Protein 6RK6 (pdb70)

Radius of gyration: 28.33 Å; Cα contacts (8 Å, |Δi|>4): 896; chains: 3; bounding box: 71×88×47 Å

CATH classification: 3.30.420.10

Secondary structure (DSSP, 8-state):
---EEEEEEEES-S-TTT--EEEEEEEEE-TT--EEEEEEEEE----HHHHHT--HHHHHHHHHTTHHHHHHH----HHHHHHHHHHHHHHH--TT---EEES-HHHHHHHHHHH-HHHHHHS-S-EEEHHHHHHHHHHH-HHHHTT--PPP--SHHHHHHHHHHHHHHHHHHHB--/---EEEEEEEES-S-TTT--EEEEEEEEE-TT--EEEEEEEEE----HHHHHT--HHHHHHHHHTTHHHHHHH----HHHHHHHHHHHHHHH--TT---EEES-HHHHHHHHHHH-HHHHHHS-S-EEEHHHHHHHHHHH-HHHHTT--PPP--SHHHHHHHHHHHHHHHHHHH---/---EEEEEEEES-S-TTT--EEEEEEEEE-TT--EEEEEEEEE----HHHHHT--HHHHHHHHHTTHHHHHHH----HHHHHHHHHHHHHHH--TT---EEES-HHHHHHHHHHH-HHHHHHS-S-EEEHHHHHHHHHHH-HHHHTT--PPP--SHHHHHHHHHHHHHHHHHHHB---

Structure (mmCIF, N/CA/C/O backbone):
data_6RK6
#
_entry.id   6RK6
#
_cell.length_a   108.322
_cell.length_b   108.322
_cell.length_c   101.334
_cell.angle_alpha   90.00
_cell.angle_beta   90.00
_cell.angle_gamma   120.00
#
_symmetry.space_group_name_H-M   'P 31 2 1'
#
loop_
_entity.id
_entity.type
_entity.pdbx_description
1 polymer Oligoribonuclease
2 non-polymer 'MANGANESE (II) ION'
#
loop_
_atom_site.group_PDB
_atom_site.id
_atom_site.type_symbol
_atom_site.label_atom_id
_atom_site.label_alt_id
_atom_site.label_comp_id
_atom_site.label_asym_id
_atom_site.label_entity_id
_atom_site.label_seq_id
_atom_site.pdbx_PDB_ins_code
_atom_site.Cartn_x
_atom_site.Cartn_y
_atom_site.Cartn_z
_atom_site.occupancy
_atom_site.B_iso_or_equiv
_atom_site.auth_seq_id
_atom_site.auth_comp_id
_atom_site.auth_asym_id
_atom_site.auth_atom_id
_atom_site.pdbx_PDB_model_num
ATOM 1 N N . PRO A 1 5 ? -70.944 12.932 -5.455 1.00 106.04 5 PRO A N 1
ATOM 2 C CA . PRO A 1 5 ? -72.011 13.880 -5.794 1.00 106.03 5 PRO A CA 1
ATOM 3 C C . PRO A 1 5 ? -72.114 15.034 -4.786 1.00 102.78 5 PRO A C 1
ATOM 4 O O . PRO A 1 5 ? -71.456 16.077 -4.951 1.00 100.49 5 PRO A O 1
ATOM 8 N N . ASN A 1 6 ? -72.944 15.042 -3.755 1.00 100.78 6 ASN A N 1
ATOM 9 C CA . ASN A 1 6 ? -72.665 16.064 -2.733 1.00 100.26 6 ASN A CA 1
ATOM 10 C C . ASN A 1 6 ? -72.711 15.387 -1.383 1.00 102.66 6 ASN A C 1
ATOM 11 O O . ASN A 1 6 ? -73.653 15.488 -0.590 1.00 104.53 6 ASN A O 1
ATOM 16 N N . VAL A 1 7 ? -71.642 14.656 -1.168 1.00 85.24 7 VAL A N 1
ATOM 17 C CA . VAL A 1 7 ? -71.217 14.040 0.079 1.00 87.60 7 VAL A CA 1
ATOM 18 C C . VAL A 1 7 ? -70.466 15.054 0.934 1.00 89.24 7 VAL A C 1
ATOM 19 O O . VAL A 1 7 ? -70.054 16.114 0.457 1.00 90.06 7 VAL A O 1
ATOM 23 N N . LEU A 1 8 ? -70.283 14.723 2.213 1.00 79.01 8 LEU A N 1
ATOM 24 C CA . LEU A 1 8 ? -69.591 15.566 3.179 1.00 76.90 8 LEU A CA 1
ATOM 25 C C . LEU A 1 8 ? -68.480 14.763 3.837 1.00 77.05 8 LEU A C 1
ATOM 26 O O . LEU A 1 8 ? -68.674 13.591 4.175 1.00 78.27 8 LEU A O 1
ATOM 31 N N . VAL A 1 9 ? -67.320 15.391 4.021 1.00 74.16 9 VAL A N 1
ATOM 32 C CA . VAL A 1 9 ? -66.206 14.777 4.735 1.00 74.05 9 VAL A CA 1
ATOM 33 C C . VAL A 1 9 ? -66.125 15.401 6.122 1.00 72.76 9 VAL A C 1
ATOM 34 O O . VAL A 1 9 ? -66.338 16.610 6.290 1.00 69.71 9 VAL A O 1
ATOM 38 N N . TRP A 1 10 ? -65.874 14.565 7.123 1.00 72.73 10 TRP A N 1
ATOM 39 C CA . TRP A 1 10 ? -65.744 14.986 8.508 1.00 70.22 10 TRP A CA 1
ATOM 40 C C . TRP A 1 10 ? -64.361 14.586 8.991 1.00 70.24 10 TRP A C 1
ATOM 41 O O . TRP A 1 10 ? -63.907 13.470 8.726 1.00 72.32 10 TRP A O 1
ATOM 52 N N . MET A 1 11 ? -63.687 15.492 9.693 1.00 66.75 11 MET A N 1
ATOM 53 C CA . MET A 1 11 ? -62.323 15.234 10.120 1.00 66.88 11 MET A CA 1
ATOM 54 C C . MET A 1 11 ? -62.137 15.642 11.571 1.00 63.06 11 MET A C 1
ATOM 55 O O . MET A 1 11 ? -62.779 16.574 12.064 1.00 59.14 11 MET A O 1
ATOM 60 N N . ASP A 1 12 ? -61.250 14.918 12.249 1.00 74.40 12 ASP A N 1
ATOM 61 C CA . ASP A 1 12 ? -60.833 15.226 13.611 1.00 71.88 12 ASP A CA 1
ATOM 62 C C . ASP A 1 12 ? -59.319 15.347 13.621 1.00 72.98 12 ASP A C 1
ATOM 63 O O . ASP A 1 12 ? -58.619 14.419 13.206 1.00 74.62 12 ASP A O 1
ATOM 68 N N . LEU A 1 13 ? -58.817 16.483 14.091 1.00 69.08 13 LEU A N 1
ATOM 69 C CA . LEU A 1 13 ? -57.389 16.765 14.108 1.00 71.45 13 LEU A CA 1
ATOM 70 C C . LEU A 1 13 ? -56.937 17.084 15.523 1.00 69.97 13 LEU A C 1
ATOM 71 O O . LEU A 1 13 ? -57.590 17.857 16.232 1.00 68.31 13 LEU A O 1
ATOM 76 N N . GLU A 1 14 ? -55.822 16.485 15.924 1.00 74.31 14 GLU A N 1
ATOM 77 C CA . GLU A 1 14 ? -55.142 16.819 17.164 1.00 74.69 14 GLU A CA 1
ATOM 78 C C . GLU A 1 14 ? -53.788 17.425 16.827 1.00 77.00 14 GLU A C 1
ATOM 79 O O . GLU A 1 14 ? -53.086 16.937 15.936 1.00 78.10 14 GLU A O 1
ATOM 85 N N . MET A 1 15 ? -53.431 18.499 17.521 1.00 77.72 15 MET A N 1
ATOM 86 C CA . MET A 1 15 ? -52.205 19.217 17.224 1.00 77.60 15 MET A CA 1
ATOM 87 C C . MET A 1 15 ? -51.414 19.447 18.503 1.00 79.05 15 MET A C 1
ATOM 88 O O . MET A 1 15 ? -51.939 19.349 19.614 1.00 76.29 15 MET A O 1
ATOM 93 N N . THR A 1 16 ? -50.129 19.761 18.327 1.00 78.61 16 THR A N 1
ATOM 94 C CA . THR A 1 16 ? -49.269 20.086 19.458 1.00 79.25 16 THR A CA 1
ATOM 95 C C . THR A 1 16 ? -49.600 21.440 20.076 1.00 78.30 16 THR A C 1
ATOM 96 O O . THR A 1 16 ? -49.069 21.757 21.145 1.00 79.36 16 THR A O 1
ATOM 100 N N . GLY A 1 17 ? -50.469 22.231 19.445 1.00 81.88 17 GLY A N 1
ATOM 101 C CA . GLY A 1 17 ? -50.840 23.544 19.944 1.00 77.68 17 GLY A CA 1
ATOM 102 C C . GLY A 1 17 ? -51.809 24.269 19.025 1.00 75.08 17 GLY A C 1
ATOM 103 O O . GLY A 1 17 ? -52.573 23.625 18.300 1.00 74.44 17 GLY A O 1
ATOM 104 N N . LEU A 1 18 ? -51.793 25.603 19.035 1.00 81.85 18 LEU A N 1
ATOM 105 C CA . LEU A 1 18 ? -52.709 26.396 18.221 1.00 78.11 18 LEU A CA 1
ATOM 106 C C . LEU A 1 18 ? -52.029 27.193 17.121 1.00 78.78 18 LEU A C 1
ATOM 107 O O . LEU A 1 18 ? -52.668 27.489 16.110 1.00 78.85 18 LEU A O 1
ATOM 112 N N . ASP A 1 19 ? -50.765 27.559 17.301 1.00 80.13 19 ASP A N 1
ATOM 113 C CA . ASP A 1 19 ? -50.038 28.370 16.337 1.00 79.85 19 ASP A CA 1
ATOM 114 C C . ASP A 1 19 ? -49.488 27.485 15.225 1.00 82.41 19 ASP A C 1
ATOM 115 O O . ASP A 1 19 ? -48.577 26.682 15.464 1.00 91.24 19 ASP A O 1
ATOM 120 N N . PRO A 1 20 ? -50.006 27.603 13.998 1.00 82.41 20 PRO A N 1
ATOM 121 C CA . PRO A 1 20 ? -49.525 26.729 12.915 1.00 83.06 20 PRO A CA 1
ATOM 122 C C . PRO A 1 20 ? -48.093 27.008 12.491 1.00 86.04 20 PRO A C 1
ATOM 123 O O . PRO A 1 20 ? -47.470 26.137 11.871 1.00 90.39 20 PRO A O 1
ATOM 127 N N . GLU A 1 21 ? -47.551 28.188 12.796 1.00 87.65 21 GLU A N 1
ATOM 128 C CA . GLU A 1 21 ? -46.163 28.475 12.454 1.00 89.55 21 GLU A CA 1
ATOM 129 C C . GLU A 1 21 ? -45.185 27.750 13.366 1.00 93.60 21 GLU A C 1
ATOM 130 O O . GLU A 1 21 ? -44.020 27.572 12.993 1.00 96.71 21 GLU A O 1
ATOM 136 N N . LYS A 1 22 ? -45.636 27.325 14.546 1.00 83.90 22 LYS A N 1
ATOM 137 C CA . LYS A 1 22 ? -44.813 26.584 15.491 1.00 85.37 22 LYS A CA 1
ATOM 138 C C . LYS A 1 22 ? -45.278 25.151 15.711 1.00 87.95 22 LYS A C 1
ATOM 139 O O . LYS A 1 22 ? -44.438 24.262 15.866 1.00 90.55 22 LYS A O 1
ATOM 145 N N . ASP A 1 23 ? -46.586 24.902 15.693 1.00 81.90 23 ASP A N 1
ATOM 146 C CA . ASP A 1 23 ? -47.157 23.609 16.040 1.00 82.85 23 ASP A CA 1
ATOM 147 C C . ASP A 1 23 ? -47.480 22.786 14.795 1.00 82.34 23 ASP A C 1
ATOM 148 O O . ASP A 1 23 ? -47.461 23.276 13.662 1.00 78.56 23 ASP A O 1
ATOM 153 N N . ARG A 1 24 ? -47.786 21.509 15.028 1.00 83.11 24 ARG A N 1
ATOM 154 C CA . ARG A 1 24 ? -47.981 20.542 13.957 1.00 81.67 24 ARG A CA 1
ATOM 155 C C . ARG A 1 24 ? -49.118 19.590 14.303 1.00 81.21 24 ARG A C 1
ATOM 156 O O . ARG A 1 24 ? -49.617 19.559 15.430 1.00 83.09 24 ARG A O 1
ATOM 164 N N . ILE A 1 25 ? -49.510 18.792 13.304 1.00 80.37 25 ILE A N 1
ATOM 165 C CA . ILE A 1 25 ? -50.567 17.792 13.418 1.00 79.65 25 ILE A CA 1
ATOM 166 C C . ILE A 1 25 ? -49.952 16.486 13.898 1.00 81.80 25 ILE A C 1
ATOM 167 O O . ILE A 1 25 ? -48.855 16.108 13.463 1.00 82.66 25 ILE A O 1
ATOM 172 N N . ILE A 1 26 ? -50.657 15.775 14.781 1.00 74.77 26 ILE A N 1
ATOM 173 C CA . ILE A 1 26 ? -50.120 14.530 15.324 1.00 76.31 26 ILE A CA 1
ATOM 174 C C . ILE A 1 26 ? -51.136 13.398 15.195 1.00 75.06 26 ILE A C 1
ATOM 175 O O . ILE A 1 26 ? -50.789 12.218 15.323 1.00 75.35 26 ILE A O 1
ATOM 180 N N . GLU A 1 27 ? -52.393 13.742 14.934 1.00 78.55 27 GLU A N 1
ATOM 181 C CA . GLU A 1 27 ? -53.423 12.732 14.728 1.00 75.13 27 GLU A CA 1
ATOM 182 C C . GLU A 1 27 ? -54.520 13.303 13.840 1.00 72.30 27 GLU A C 1
ATOM 183 O O . GLU A 1 27 ? -54.906 14.464 13.992 1.00 71.86 27 GLU A O 1
ATOM 189 N N . MET A 1 28 ? -55.012 12.479 12.914 1.00 76.38 28 MET A N 1
ATOM 190 C CA . MET A 1 28 ? -56.092 12.860 12.016 1.00 74.46 28 MET A CA 1
ATOM 191 C C . MET A 1 28 ? -56.947 11.633 11.741 1.00 73.53 28 MET A C 1
ATOM 192 O O . MET A 1 28 ? -56.470 10.498 11.818 1.00 74.00 28 MET A O 1
ATOM 197 N N . ALA A 1 29 ? -58.219 11.876 11.430 1.00 73.24 29 ALA A N 1
ATOM 198 C CA . ALA A 1 29 ? -59.169 10.822 11.099 1.00 72.84 29 ALA A CA 1
ATOM 199 C C . ALA A 1 29 ? -60.263 11.424 10.229 1.00 71.07 29 ALA A C 1
ATOM 200 O O . ALA A 1 29 ? -60.544 12.621 10.313 1.00 69.56 29 ALA A O 1
ATOM 202 N N . THR A 1 30 ? -60.875 10.586 9.391 1.00 73.63 30 THR A N 1
ATOM 203 C CA . THR A 1 30 ? -61.855 11.048 8.416 1.00 72.09 30 THR A CA 1
ATOM 204 C C . THR A 1 30 ? -63.066 10.124 8.397 1.00 72.95 30 THR A C 1
ATOM 205 O O . THR A 1 30 ? -62.926 8.903 8.501 1.00 73.87 30 THR A O 1
ATOM 209 N N . ILE A 1 31 ? -64.253 10.716 8.270 1.00 70.63 31 ILE A N 1
ATOM 210 C CA . ILE A 1 31 ? -65.497 9.981 8.054 1.00 71.32 31 ILE A CA 1
ATOM 211 C C . ILE A 1 31 ? -66.297 10.723 6.992 1.00 71.31 31 ILE A C 1
ATOM 212 O O . ILE A 1 31 ? -66.372 11.956 7.008 1.00 71.45 31 ILE A O 1
ATOM 217 N N . ILE A 1 32 ? -66.892 9.977 6.065 1.00 78.71 32 ILE A N 1
ATOM 218 C CA . ILE A 1 32 ? -67.637 10.555 4.952 1.00 77.07 32 ILE A CA 1
ATOM 219 C C . ILE A 1 32 ? -69.091 10.116 5.060 1.00 79.02 32 ILE A C 1
ATOM 220 O O . ILE A 1 32 ? -69.384 8.914 5.062 1.00 79.95 32 ILE A O 1
ATOM 225 N N . THR A 1 33 ? -69.994 11.088 5.154 1.00 78.84 33 THR A N 1
ATOM 226 C CA . THR A 1 33 ? -71.433 10.869 5.115 1.00 79.90 33 THR A CA 1
ATOM 227 C C . THR A 1 33 ? -72.004 11.529 3.864 1.00 82.82 33 THR A C 1
ATOM 228 O O . THR A 1 33 ? -71.288 12.173 3.092 1.00 83.45 33 THR A O 1
ATOM 232 N N . ASP A 1 34 ? -73.309 11.374 3.665 1.00 85.14 34 ASP A N 1
ATOM 233 C CA . ASP A 1 34 ? -73.980 12.021 2.551 1.00 88.58 34 ASP A CA 1
ATOM 234 C C . ASP A 1 34 ? -74.730 13.257 3.049 1.00 88.52 34 ASP A C 1
ATOM 235 O O . ASP A 1 34 ? -74.513 13.736 4.166 1.00 85.57 34 ASP A O 1
ATOM 240 N N . GLY A 1 35 ? -75.634 13.776 2.215 1.00 90.65 35 GLY A N 1
ATOM 241 C CA . GLY A 1 35 ? -76.344 14.994 2.567 1.00 88.04 35 GLY A CA 1
ATOM 242 C C . GLY A 1 35 ? -77.242 14.850 3.780 1.00 86.82 35 GLY A C 1
ATOM 243 O O . GLY A 1 35 ? -77.476 15.822 4.502 1.00 82.85 35 GLY A O 1
ATOM 244 N N . ASP A 1 36 ? -77.758 13.646 4.025 1.00 87.92 36 ASP A N 1
ATOM 245 C CA . ASP A 1 36 ? -78.668 13.414 5.139 1.00 86.74 36 ASP A CA 1
ATOM 246 C C . ASP A 1 36 ? -78.007 12.652 6.282 1.00 84.27 36 ASP A C 1
ATOM 247 O O . ASP A 1 36 ? -78.702 12.021 7.087 1.00 88.16 36 ASP A O 1
ATOM 252 N N . LEU A 1 37 ? -76.676 12.688 6.352 1.00 87.24 37 LEU A N 1
ATOM 253 C CA . LEU A 1 37 ? -75.868 12.302 7.506 1.00 87.43 37 LEU A CA 1
ATOM 254 C C . LEU A 1 37 ? -75.773 10.797 7.734 1.00 90.76 37 LEU A C 1
ATOM 255 O O . LEU A 1 37 ? -75.255 10.378 8.777 1.00 89.37 37 LEU A O 1
ATOM 260 N N . ARG A 1 38 ? -76.247 9.967 6.804 1.00 91.86 38 ARG A N 1
ATOM 261 C CA . ARG A 1 38 ? -75.962 8.537 6.871 1.00 93.63 38 ARG A CA 1
ATOM 262 C C . ARG A 1 38 ? -74.540 8.302 6.371 1.00 90.50 38 ARG A C 1
ATOM 263 O O . ARG A 1 38 ? -74.166 8.765 5.289 1.00 89.01 38 ARG A O 1
ATOM 271 N N . THR A 1 39 ? -73.737 7.613 7.179 1.00 89.61 39 THR A N 1
ATOM 272 C CA . THR A 1 39 ? -72.306 7.522 6.920 1.00 85.61 39 THR A CA 1
ATOM 273 C C . THR A 1 39 ? -72.037 6.598 5.739 1.00 88.04 39 THR A C 1
ATOM 274 O O . THR A 1 39 ? -72.555 5.478 5.682 1.00 92.94 39 THR A O 1
ATOM 278 N N . ILE A 1 40 ? -71.232 7.079 4.791 1.00 82.55 40 ILE A N 1
ATOM 279 C CA . ILE A 1 40 ? -70.875 6.273 3.629 1.00 83.47 40 ILE A CA 1
ATOM 280 C C . ILE A 1 40 ? -69.718 5.337 3.955 1.00 83.63 40 ILE A C 1
ATOM 281 O O . ILE A 1 40 ? -69.760 4.146 3.628 1.00 86.25 40 ILE A O 1
ATOM 286 N N . ALA A 1 41 ? -68.672 5.853 4.598 1.00 82.26 41 ALA A N 1
ATOM 287 C CA . ALA A 1 41 ? -67.524 5.036 4.965 1.00 84.08 41 ALA A CA 1
ATOM 288 C C . ALA A 1 41 ? -66.719 5.756 6.034 1.00 80.96 41 ALA A C 1
ATOM 289 O O . ALA A 1 41 ? -66.735 6.986 6.120 1.00 78.91 41 ALA A O 1
ATOM 291 N N . GLU A 1 42 ? -66.016 4.971 6.845 1.00 81.31 42 GLU A N 1
ATOM 292 C CA . GLU A 1 42 ? -65.115 5.488 7.864 1.00 79.49 42 GLU A CA 1
ATOM 293 C C . GLU A 1 42 ? -63.678 5.377 7.370 1.00 79.65 42 GLU A C 1
ATOM 294 O O . GLU A 1 42 ? -63.292 4.365 6.777 1.00 79.62 42 GLU A O 1
ATOM 300 N N . GLY A 1 43 ? -62.889 6.420 7.617 1.00 71.94 43 GLY A N 1
ATOM 301 C CA . GLY A 1 43 ? -61.551 6.501 7.080 1.00 71.54 43 GLY A CA 1
ATOM 302 C C . GLY A 1 43 ? -60.469 6.104 8.063 1.00 72.52 43 GLY A C 1
ATOM 303 O O . GLY A 1 43 ? -60.741 5.699 9.197 1.00 73.77 43 GLY A O 1
ATOM 304 N N . PRO A 1 44 ? -59.213 6.224 7.640 1.00 70.22 44 PRO A N 1
ATOM 305 C CA . PRO A 1 44 ? -58.098 5.789 8.488 1.00 71.02 44 PRO A CA 1
ATOM 306 C C . PRO A 1 44 ? -57.876 6.726 9.667 1.00 68.69 44 PRO A C 1
ATOM 307 O O . PRO A 1 44 ? -58.254 7.899 9.651 1.00 65.99 44 PRO A O 1
ATOM 311 N N . VAL A 1 45 ? -57.247 6.179 10.706 1.00 69.06 45 VAL A N 1
ATOM 312 C CA . VAL A 1 45 ? -56.863 6.931 11.898 1.00 69.26 45 VAL A CA 1
ATOM 313 C C . VAL A 1 45 ? -55.341 6.926 11.940 1.00 71.91 45 VAL A C 1
ATOM 314 O O . VAL A 1 45 ? -54.726 5.945 12.376 1.00 74.32 45 VAL A O 1
ATOM 318 N N . ILE A 1 46 ? -54.725 8.017 11.499 1.00 72.24 46 ILE A N 1
ATOM 319 C CA . ILE A 1 46 ? -53.277 8.097 11.346 1.00 74.73 46 ILE A CA 1
ATOM 320 C C . ILE A 1 46 ? -52.695 8.921 12.486 1.00 75.70 46 ILE A C 1
ATOM 321 O O . ILE A 1 46 ? -53.199 10.006 12.802 1.00 74.07 46 ILE A O 1
ATOM 326 N N . VAL A 1 47 ? -51.636 8.406 13.105 1.00 79.11 47 VAL A N 1
ATOM 327 C CA . VAL A 1 47 ? -50.851 9.150 14.084 1.00 79.65 47 VAL A CA 1
ATOM 328 C C . VAL A 1 47 ? -49.547 9.561 13.416 1.00 81.77 47 VAL A C 1
ATOM 329 O O . VAL A 1 47 ? -48.732 8.706 13.048 1.00 82.53 47 VAL A O 1
ATOM 333 N N . ILE A 1 48 ? -49.350 10.863 13.257 1.00 80.27 48 ILE A N 1
ATOM 334 C CA . ILE A 1 48 ? -48.195 11.391 12.542 1.00 86.53 48 ILE A CA 1
ATOM 335 C C . ILE A 1 48 ? -47.047 11.581 13.520 1.00 87.52 48 ILE A C 1
ATOM 336 O O . ILE A 1 48 ? -47.233 12.117 14.619 1.00 86.15 48 ILE A O 1
ATOM 341 N N . HIS A 1 49 ? -45.857 11.144 13.121 1.00 85.51 49 HIS A N 1
ATOM 342 C CA . HIS A 1 49 ? -44.683 11.273 13.968 1.00 89.17 49 HIS A CA 1
ATOM 343 C C . HIS A 1 49 ? -44.111 12.681 13.869 1.00 89.37 49 HIS A C 1
ATOM 344 O O . HIS A 1 49 ? -43.962 13.227 12.771 1.00 88.05 49 HIS A O 1
ATOM 351 N N . GLN A 1 50 ? -43.799 13.264 15.021 1.00 91.82 50 GLN A N 1
ATOM 352 C CA . GLN A 1 50 ? -43.083 14.525 15.106 1.00 94.17 50 GLN A CA 1
ATOM 353 C C . GLN A 1 50 ? -41.837 14.331 15.958 1.00 97.99 50 GLN A C 1
ATOM 354 O O . GLN A 1 50 ? -41.750 13.397 16.760 1.00 98.75 50 GLN A O 1
ATOM 360 N N . LYS A 1 51 ? -40.866 15.220 15.768 1.00 99.19 51 LYS A N 1
ATOM 361 C CA . LYS A 1 51 ? -39.611 15.110 16.498 1.00 99.57 51 LYS A CA 1
ATOM 362 C C . LYS A 1 51 ? -39.859 15.159 18.001 1.00 100.03 51 LYS A C 1
ATOM 363 O O . LYS A 1 51 ? -40.743 15.875 18.481 1.00 98.53 51 LYS A O 1
ATOM 369 N N . GLN A 1 52 ? -39.075 14.373 18.743 1.00 102.04 52 GLN A N 1
ATOM 370 C CA . GLN A 1 52 ? -39.198 14.339 20.196 1.00 103.21 52 GLN A CA 1
ATOM 371 C C . GLN A 1 52 ? -38.944 15.705 20.823 1.00 103.30 52 GLN A C 1
ATOM 372 O O . GLN A 1 52 ? -39.437 15.973 21.925 1.00 102.12 52 GLN A O 1
ATOM 378 N N . GLU A 1 53 ? -38.206 16.582 20.139 1.00 100.31 53 GLU A N 1
ATOM 379 C CA . GLU A 1 53 ? -37.980 17.926 20.661 1.00 102.90 53 GLU A CA 1
ATOM 380 C C . GLU A 1 53 ? -39.263 18.751 20.652 1.00 101.16 53 GLU A C 1
ATOM 381 O O . GLU A 1 53 ? -39.506 19.542 21.571 1.00 99.27 53 GLU A O 1
ATOM 387 N N . LEU A 1 54 ? -40.098 18.578 19.624 1.00 92.75 54 LEU A N 1
ATOM 388 C CA . LEU A 1 54 ? -41.306 19.389 19.503 1.00 91.02 54 LEU A CA 1
ATOM 389 C C . LEU A 1 54 ? -42.311 19.064 20.602 1.00 91.50 54 LEU A C 1
ATOM 390 O O . LEU A 1 54 ? -43.010 19.958 21.096 1.00 90.96 54 LEU A O 1
ATOM 395 N N . ILE A 1 55 ? -42.396 17.792 20.996 1.00 91.12 55 ILE A N 1
ATOM 396 C CA . ILE A 1 55 ? -43.353 17.393 22.023 1.00 90.71 55 ILE A CA 1
ATOM 397 C C . ILE A 1 55 ? -42.968 17.966 23.383 1.00 91.50 55 ILE A C 1
ATOM 398 O O . ILE A 1 55 ? -43.841 18.336 24.180 1.00 93.44 55 ILE A O 1
ATOM 403 N N . ASP A 1 56 ? -41.668 18.073 23.666 1.00 92.37 56 ASP A N 1
ATOM 404 C CA . ASP A 1 56 ? -41.215 18.586 24.955 1.00 96.25 56 ASP A CA 1
ATOM 405 C C . ASP A 1 56 ? -41.505 20.072 25.131 1.00 97.44 56 ASP A C 1
ATOM 406 O O . ASP A 1 56 ? -41.445 20.573 26.260 1.00 101.26 56 ASP A O 1
ATOM 411 N N . GLY A 1 57 ? -41.815 20.784 24.050 1.00 93.92 57 GLY A N 1
ATOM 412 C CA . GLY A 1 57 ? -42.087 22.202 24.116 1.00 93.81 57 GLY A CA 1
ATOM 413 C C . GLY A 1 57 ? -43.537 22.585 24.277 1.00 94.02 57 GLY A C 1
ATOM 414 O O . GLY A 1 57 ? -43.844 23.778 24.370 1.00 90.43 57 GLY A O 1
ATOM 415 N N . MET A 1 58 ? -44.443 21.613 24.314 1.00 93.81 58 MET A N 1
ATOM 416 C CA . MET A 1 58 ? -45.857 21.917 24.464 1.00 88.56 58 MET A CA 1
ATOM 417 C C . MET A 1 58 ? -46.148 22.443 25.866 1.00 90.31 58 MET A C 1
ATOM 418 O O . MET A 1 58 ? -45.440 22.140 26.829 1.00 92.18 58 MET A O 1
ATOM 423 N N . ASP A 1 59 ? -47.207 23.245 25.970 1.00 87.50 59 ASP A N 1
ATOM 424 C CA . ASP A 1 59 ? -47.573 23.868 27.234 1.00 88.24 59 ASP A CA 1
ATOM 425 C C . ASP A 1 59 ? -48.164 22.833 28.192 1.00 90.41 59 ASP A C 1
ATOM 426 O O . ASP A 1 59 ? -48.258 21.640 27.886 1.00 90.99 59 ASP A O 1
ATOM 431 N N . GLU A 1 60 ? -48.554 23.304 29.382 1.00 86.75 60 GLU A N 1
ATOM 432 C CA . GLU A 1 60 ? -49.252 22.446 30.336 1.00 85.36 60 GLU A CA 1
ATOM 433 C C . GLU A 1 60 ? -50.394 21.705 29.665 1.00 83.03 60 GLU A C 1
ATOM 434 O O . GLU A 1 60 ? -50.471 20.473 29.710 1.00 83.45 60 GLU A O 1
ATOM 440 N N . TRP A 1 61 ? -51.272 22.469 29.013 1.00 91.96 61 TRP A N 1
ATOM 441 C CA . TRP A 1 61 ? -52.576 21.968 28.601 1.00 88.04 61 TRP A CA 1
ATOM 442 C C . TRP A 1 61 ? -52.422 20.866 27.573 1.00 87.30 61 TRP A C 1
ATOM 443 O O . TRP A 1 61 ? -52.979 19.774 27.721 1.00 86.86 61 TRP A O 1
ATOM 454 N N . ASN A 1 62 ? -51.686 21.145 26.512 1.00 86.90 62 ASN A N 1
ATOM 455 C CA . ASN A 1 62 ? -51.507 20.144 25.467 1.00 85.63 62 ASN A CA 1
ATOM 456 C C . ASN A 1 62 ? -50.680 18.959 25.953 1.00 87.80 62 ASN A C 1
ATOM 457 O O . ASN A 1 62 ? -50.829 17.849 25.432 1.00 86.47 62 ASN A O 1
ATOM 462 N N . THR A 1 63 ? -49.808 19.166 26.942 1.00 83.80 63 THR A N 1
ATOM 463 C CA . THR A 1 63 ? -49.052 18.046 27.496 1.00 86.21 63 THR A CA 1
ATOM 464 C C . THR A 1 63 ? -49.914 17.206 28.434 1.00 85.69 63 THR A C 1
ATOM 465 O O . THR A 1 63 ? -49.787 15.977 28.464 1.00 86.30 63 THR A O 1
ATOM 469 N N . ARG A 1 64 ? -50.810 17.845 29.192 1.00 82.67 64 ARG A N 1
ATOM 470 C CA . ARG A 1 64 ? -51.677 17.100 30.102 1.00 84.21 64 ARG A CA 1
ATOM 471 C C . ARG A 1 64 ? -52.643 16.208 29.334 1.00 82.92 64 ARG A C 1
ATOM 472 O O . ARG A 1 64 ? -52.779 15.017 29.633 1.00 83.60 64 ARG A O 1
ATOM 480 N N . THR A 1 65 ? -53.326 16.772 28.336 1.00 91.64 65 THR A N 1
ATOM 481 C CA . THR A 1 65 ? -54.392 16.042 27.660 1.00 86.48 65 THR A CA 1
ATOM 482 C C . THR A 1 65 ? -53.857 15.012 26.675 1.00 83.47 65 THR A C 1
ATOM 483 O O . THR A 1 65 ? -54.451 13.938 26.533 1.00 81.47 65 THR A O 1
ATOM 487 N N . HIS A 1 66 ? -52.752 15.307 25.989 1.00 87.06 66 HIS A N 1
ATOM 488 C CA . HIS A 1 66 ? -52.209 14.345 25.035 1.00 84.97 66 HIS A CA 1
ATOM 489 C C . HIS A 1 66 ? -51.483 13.193 25.724 1.00 88.82 66 HIS A C 1
ATOM 490 O O . HIS A 1 66 ? -51.426 12.091 25.168 1.00 86.80 66 HIS A O 1
ATOM 497 N N . ASN A 1 67 ? -50.926 13.417 26.919 1.00 84.67 67 ASN A N 1
ATOM 498 C CA . ASN A 1 67 ? -50.404 12.304 27.709 1.00 84.71 67 ASN A CA 1
ATOM 499 C C . ASN A 1 67 ? -51.523 11.511 28.372 1.00 83.37 67 ASN A C 1
ATOM 500 O O . ASN A 1 67 ? -51.352 10.318 28.653 1.00 86.60 67 ASN A O 1
ATOM 505 N N . LYS A 1 68 ? -52.668 12.150 28.630 1.00 83.46 68 LYS A N 1
ATOM 506 C CA . LYS A 1 68 ? -53.802 11.475 29.248 1.00 83.35 68 LYS A CA 1
ATOM 507 C C . LYS A 1 68 ? -54.527 10.547 28.280 1.00 78.26 68 LYS A C 1
ATOM 508 O O . LYS A 1 68 ? -55.194 9.607 28.724 1.00 79.99 68 LYS A O 1
ATOM 514 N N . THR A 1 69 ? -54.401 10.778 26.972 1.00 80.81 69 THR A N 1
ATOM 515 C CA . THR A 1 69 ? -55.041 9.934 25.971 1.00 77.68 69 THR A CA 1
ATOM 516 C C . THR A 1 69 ? -54.094 8.922 25.340 1.00 77.04 69 THR A C 1
ATOM 517 O O . THR A 1 69 ? -54.552 8.062 24.580 1.00 76.00 69 THR A O 1
ATOM 521 N N . GLY A 1 70 ? -52.798 8.999 25.630 1.00 80.96 70 GLY A N 1
ATOM 522 C CA . GLY A 1 70 ? -51.840 8.084 25.049 1.00 82.04 70 GLY A CA 1
ATOM 523 C C . GLY A 1 70 ? -51.371 8.446 23.660 1.00 83.97 70 GLY A C 1
ATOM 524 O O . GLY A 1 70 ? -50.717 7.622 23.010 1.00 84.15 70 GLY A O 1
ATOM 525 N N . LEU A 1 71 ? -51.684 9.652 23.184 1.00 85.09 71 LEU A N 1
ATOM 526 C CA . LEU A 1 71 ? -51.253 10.062 21.852 1.00 84.99 71 LEU A CA 1
ATOM 527 C C . LEU A 1 71 ? -49.747 10.291 21.801 1.00 89.16 71 LEU A C 1
ATOM 528 O O . LEU A 1 71 ? -49.109 10.019 20.778 1.00 89.29 71 LEU A O 1
ATOM 533 N N . VAL A 1 72 ? -49.163 10.795 22.892 1.00 87.82 72 VAL A N 1
ATOM 534 C CA . VAL A 1 72 ? -47.741 11.136 22.888 1.00 90.23 72 VAL A CA 1
ATOM 535 C C . VAL A 1 72 ? -46.896 9.894 22.638 1.00 89.07 72 VAL A C 1
ATOM 536 O O . VAL A 1 72 ? -45.947 9.915 21.844 1.00 86.34 72 VAL A O 1
ATOM 540 N N . THR A 1 73 ? -47.232 8.790 23.309 1.00 90.33 73 THR A N 1
ATOM 541 C CA . THR A 1 73 ? -46.490 7.554 23.099 1.00 91.93 73 THR A CA 1
ATOM 542 C C . THR A 1 73 ? -46.731 6.989 21.704 1.00 88.77 73 THR A C 1
ATOM 543 O O . THR A 1 73 ? -45.832 6.368 21.125 1.00 87.84 73 THR A O 1
ATOM 547 N N . LYS A 1 74 ? -47.924 7.205 21.143 1.00 87.05 74 LYS A N 1
ATOM 548 C CA . LYS A 1 74 ? -48.181 6.785 19.769 1.00 85.61 74 LYS A CA 1
ATOM 549 C C . LYS A 1 74 ? -47.315 7.568 18.790 1.00 85.86 74 LYS A C 1
ATOM 550 O O . LYS A 1 74 ? -46.777 7.001 17.832 1.00 85.03 74 LYS A O 1
ATOM 556 N N . VAL A 1 75 ? -47.165 8.874 19.020 1.00 86.27 75 VAL A N 1
ATOM 557 C CA . VAL A 1 75 ? -46.329 9.698 18.152 1.00 88.29 75 VAL A CA 1
ATOM 558 C C . VAL A 1 75 ? -44.871 9.269 18.252 1.00 90.25 75 VAL A C 1
ATOM 559 O O . VAL A 1 75 ? -44.141 9.263 17.253 1.00 91.28 75 VAL A O 1
ATOM 563 N N . LYS A 1 76 ? -44.425 8.901 19.456 1.00 94.70 76 LYS A N 1
ATOM 564 C CA . LYS A 1 76 ? -43.033 8.501 19.640 1.00 93.86 76 LYS A CA 1
ATOM 565 C C . LYS A 1 76 ? -42.687 7.291 18.784 1.00 94.64 76 LYS A C 1
ATOM 566 O O . LYS A 1 76 ? -41.621 7.246 18.161 1.00 97.73 76 LYS A O 1
ATOM 572 N N . THR A 1 77 ? -43.577 6.304 18.737 1.00 95.07 77 THR A N 1
ATOM 573 C CA . THR A 1 77 ? -43.322 5.058 18.028 1.00 94.36 77 THR A CA 1
ATOM 574 C C . THR A 1 77 ? -43.814 5.075 16.587 1.00 94.30 77 THR A C 1
ATOM 575 O O . THR A 1 77 ? -43.612 4.090 15.870 1.00 96.56 77 THR A O 1
ATOM 579 N N . SER A 1 78 ? -44.449 6.155 16.147 1.00 88.56 78 SER A N 1
ATOM 580 C CA . SER A 1 78 ? -44.930 6.230 14.778 1.00 90.49 78 SER A CA 1
ATOM 581 C C . SER A 1 78 ? -43.779 6.509 13.817 1.00 95.02 78 SER A C 1
ATOM 582 O O . SER A 1 78 ? -42.821 7.211 14.150 1.00 96.74 78 SER A O 1
ATOM 585 N N . ARG A 1 79 ? -43.904 5.928 12.616 1.00 96.43 79 ARG A N 1
ATOM 586 C CA . ARG A 1 79 ? -42.990 6.056 11.488 1.00 99.95 79 ARG A CA 1
ATOM 587 C C . ARG A 1 79 ? -43.623 6.837 10.332 1.00 99.79 79 ARG A C 1
ATOM 588 O O . ARG A 1 79 ? -42.989 7.006 9.282 1.00 102.42 79 ARG A O 1
ATOM 596 N N . VAL A 1 80 ? -44.854 7.317 10.509 1.00 94.70 80 VAL A N 1
ATOM 597 C CA . VAL A 1 80 ? -45.608 7.943 9.431 1.00 93.79 80 VAL A CA 1
ATOM 598 C C . VAL A 1 80 ? -45.271 9.425 9.369 1.00 95.28 80 VAL A C 1
ATOM 599 O O . VAL A 1 80 ? -45.339 10.132 10.381 1.00 93.66 80 VAL A O 1
ATOM 603 N N . THR A 1 81 ? -44.918 9.900 8.180 1.00 92.29 81 THR A N 1
ATOM 604 C CA . THR A 1 81 ? -44.657 11.314 7.974 1.00 92.70 81 THR A CA 1
ATOM 605 C C . THR A 1 81 ? -45.935 12.030 7.548 1.00 91.14 81 THR A C 1
ATOM 606 O O . THR A 1 81 ? -46.958 11.412 7.247 1.00 90.13 81 THR A O 1
ATOM 610 N N . GLU A 1 82 ? -45.862 13.362 7.531 1.00 88.17 82 GLU A N 1
ATOM 611 C CA . GLU A 1 82 ? -47.035 14.167 7.207 1.00 86.66 82 GLU A CA 1
ATOM 612 C C . GLU A 1 82 ? -47.478 13.942 5.767 1.00 86.62 82 GLU A C 1
ATOM 613 O O . GLU A 1 82 ? -48.671 13.757 5.497 1.00 86.63 82 GLU A O 1
ATOM 619 N N . ARG A 1 83 ? -46.530 13.961 4.826 1.00 85.92 83 ARG A N 1
ATOM 620 C CA . ARG A 1 83 ? -46.875 13.702 3.432 1.00 85.62 83 ARG A CA 1
ATOM 621 C C . ARG A 1 83 ? -47.475 12.313 3.256 1.00 86.57 83 ARG A C 1
ATOM 622 O O . ARG A 1 83 ? -48.356 12.118 2.411 1.00 86.33 83 ARG A O 1
ATOM 630 N N . GLN A 1 84 ? -47.033 11.341 4.057 1.00 87.02 84 GLN A N 1
ATOM 631 C CA . GLN A 1 84 ? -47.583 9.995 3.942 1.00 88.23 84 GLN A CA 1
ATOM 632 C C . GLN A 1 84 ? -49.008 9.935 4.476 1.00 88.04 84 GLN A C 1
ATOM 633 O O . GLN A 1 84 ? -49.879 9.297 3.870 1.00 88.52 84 GLN A O 1
ATOM 639 N N . ALA A 1 85 ? -49.266 10.592 5.610 1.00 82.75 85 ALA A N 1
ATOM 640 C CA . ALA A 1 85 ? -50.618 10.621 6.152 1.00 82.16 85 ALA A CA 1
ATOM 641 C C . ALA A 1 85 ? -51.576 11.330 5.209 1.00 80.44 85 ALA A C 1
ATOM 642 O O . ALA A 1 85 ? -52.759 10.979 5.145 1.00 80.46 85 ALA A O 1
ATOM 644 N N . GLU A 1 86 ? -51.085 12.329 4.472 1.00 82.49 86 GLU A N 1
ATOM 645 C CA . GLU A 1 86 ? -51.935 13.055 3.536 1.00 81.24 86 GLU A CA 1
ATOM 646 C C . GLU A 1 86 ? -52.360 12.161 2.378 1.00 83.15 86 GLU A C 1
ATOM 647 O O . GLU A 1 86 ? -53.519 12.199 1.951 1.00 84.86 86 GLU A O 1
ATOM 653 N N . ILE A 1 87 ? -51.441 11.336 1.870 1.00 82.21 87 ILE A N 1
ATOM 654 C CA . ILE A 1 87 ? -51.750 10.480 0.729 1.00 83.00 87 ILE A CA 1
ATOM 655 C C . ILE A 1 87 ? -52.773 9.417 1.112 1.00 85.38 87 ILE A C 1
ATOM 656 O O . ILE A 1 87 ? -53.735 9.174 0.374 1.00 93.35 87 ILE A O 1
ATOM 661 N N . GLU A 1 88 ? -52.588 8.769 2.268 1.00 81.50 88 GLU A N 1
ATOM 662 C CA . GLU A 1 88 ? -53.528 7.736 2.695 1.00 82.46 88 GLU A CA 1
ATOM 663 C C . GLU A 1 88 ? -54.903 8.326 2.980 1.00 81.41 88 GLU A C 1
ATOM 664 O O . GLU A 1 88 ? -55.926 7.708 2.663 1.00 81.84 88 GLU A O 1
ATOM 670 N N . THR A 1 89 ? -54.949 9.521 3.573 1.00 85.06 89 THR A N 1
ATOM 671 C CA . THR A 1 89 ? -56.233 10.170 3.811 1.00 82.82 89 THR A CA 1
ATOM 672 C C . THR A 1 89 ? -56.868 10.625 2.502 1.00 82.15 89 THR A C 1
ATOM 673 O O . THR A 1 89 ? -58.078 10.468 2.304 1.00 83.52 89 THR A O 1
ATOM 677 N N . LEU A 1 90 ? -56.064 11.179 1.589 1.00 84.91 90 LEU A N 1
ATOM 678 C CA . LEU A 1 90 ? -56.601 11.630 0.309 1.00 84.52 90 LEU A CA 1
ATOM 679 C C . LEU A 1 90 ? -57.008 10.459 -0.577 1.00 87.65 90 LEU A C 1
ATOM 680 O O . LEU A 1 90 ? -57.966 10.577 -1.348 1.00 87.85 90 LEU A O 1
ATOM 685 N N . ASP A 1 91 ? -56.301 9.329 -0.487 1.00 90.13 91 ASP A N 1
ATOM 686 C CA . ASP A 1 91 ? -56.728 8.141 -1.221 1.00 90.08 91 ASP A CA 1
ATOM 687 C C . ASP A 1 91 ? -58.097 7.667 -0.749 1.00 90.20 91 ASP A C 1
ATOM 688 O O . ASP A 1 91 ? -58.906 7.188 -1.551 1.00 90.65 91 ASP A O 1
ATOM 693 N N . PHE A 1 92 ? -58.379 7.799 0.550 1.00 89.08 92 PHE A N 1
ATOM 694 C CA . PHE A 1 92 ? -59.698 7.434 1.058 1.00 88.09 92 PHE A CA 1
ATOM 695 C C . PHE A 1 92 ? -60.761 8.422 0.593 1.00 84.66 92 PHE A C 1
ATOM 696 O O . PHE A 1 92 ? -61.873 8.022 0.228 1.00 85.87 92 PHE A O 1
ATOM 704 N N . ILE A 1 93 ? -60.441 9.717 0.601 1.00 84.59 93 ILE A N 1
ATOM 705 C CA . ILE A 1 93 ? -61.423 10.726 0.214 1.00 82.87 93 ILE A CA 1
ATOM 706 C C . ILE A 1 93 ? -61.721 10.635 -1.278 1.00 84.78 93 ILE A C 1
ATOM 707 O O . ILE A 1 93 ? -62.882 10.688 -1.701 1.00 83.70 93 ILE A O 1
ATOM 712 N N . GLN A 1 94 ? -60.677 10.478 -2.096 1.00 85.56 94 GLN A N 1
ATOM 713 C CA . GLN A 1 94 ? -60.860 10.439 -3.543 1.00 84.58 94 GLN A CA 1
ATOM 714 C C . GLN A 1 94 ? -61.725 9.269 -3.991 1.00 85.13 94 GLN A C 1
ATOM 715 O O . GLN A 1 94 ? -62.297 9.321 -5.085 1.00 85.00 94 GLN A O 1
ATOM 721 N N . ARG A 1 95 ? -61.845 8.221 -3.173 1.00 87.45 95 ARG A N 1
ATOM 722 C CA . ARG A 1 95 ? -62.654 7.073 -3.563 1.00 89.17 95 ARG A CA 1
ATOM 723 C C . ARG A 1 95 ? -64.146 7.341 -3.404 1.00 87.96 95 ARG A C 1
ATOM 724 O O . ARG A 1 95 ? -64.956 6.755 -4.132 1.00 88.29 95 ARG A O 1
ATOM 732 N N . HIS A 1 96 ? -64.533 8.218 -2.477 1.00 88.37 96 HIS A N 1
ATOM 733 C CA . HIS A 1 96 ? -65.940 8.455 -2.188 1.00 86.99 96 HIS A CA 1
ATOM 734 C C . HIS A 1 96 ? -66.431 9.840 -2.580 1.00 83.33 96 HIS A C 1
ATOM 735 O O . HIS A 1 96 ? -67.635 10.098 -2.477 1.00 82.23 96 HIS A O 1
ATOM 742 N N . THR A 1 97 ? -65.547 10.733 -3.015 1.00 86.42 97 THR A N 1
ATOM 743 C CA . THR A 1 97 ? -65.927 12.094 -3.356 1.00 87.52 97 THR A CA 1
ATOM 744 C C . THR A 1 97 ? -65.425 12.437 -4.750 1.00 87.58 97 THR A C 1
ATOM 745 O O . THR A 1 97 ? -64.555 11.762 -5.308 1.00 87.17 97 THR A O 1
ATOM 749 N N . LEU A 1 98 ? -65.994 13.498 -5.307 1.00 86.02 98 LEU A N 1
ATOM 750 C CA . LEU A 1 98 ? -65.454 14.166 -6.479 1.00 87.14 98 LEU A CA 1
ATOM 751 C C . LEU A 1 98 ? -64.712 15.423 -6.039 1.00 87.57 98 LEU A C 1
ATOM 752 O O . LEU A 1 98 ? -64.923 15.942 -4.940 1.00 86.05 98 LEU A O 1
ATOM 757 N N . LYS A 1 99 ? -63.834 15.912 -6.908 1.00 89.09 99 LYS A N 1
ATOM 758 C CA . LYS A 1 99 ? -62.997 17.046 -6.539 1.00 85.44 99 LYS A CA 1
ATOM 759 C C . LYS A 1 99 ? -63.822 18.326 -6.441 1.00 87.97 99 LYS A C 1
ATOM 760 O O . LYS A 1 99 ? -64.662 18.612 -7.299 1.00 93.07 99 LYS A O 1
ATOM 766 N N . ASN A 1 100 ? -63.578 19.091 -5.372 1.00 89.32 100 ASN A N 1
ATOM 767 C CA . ASN A 1 100 ? -64.223 20.388 -5.139 1.00 89.83 100 ASN A CA 1
ATOM 768 C C . ASN A 1 100 ? -65.744 20.265 -5.075 1.00 90.44 100 ASN A C 1
ATOM 769 O O . ASN A 1 100 ? -66.477 21.117 -5.581 1.00 93.13 100 ASN A O 1
ATOM 774 N N . ARG A 1 101 ? -66.223 19.197 -4.434 1.00 89.18 101 ARG A N 1
ATOM 775 C CA . ARG A 1 101 ? -67.649 19.003 -4.220 1.00 89.81 101 ARG A CA 1
ATOM 776 C C . ARG A 1 101 ? -67.998 18.631 -2.786 1.00 89.63 101 ARG A C 1
ATOM 777 O O . ARG A 1 101 ? -69.178 18.410 -2.493 1.00 92.85 101 ARG A O 1
ATOM 785 N N . ALA A 1 102 ? -67.020 18.558 -1.887 1.00 81.17 102 ALA A N 1
ATOM 786 C CA . ALA A 1 102 ? -67.251 18.093 -0.523 1.00 79.08 102 ALA A CA 1
ATOM 787 C C . ALA A 1 102 ? -66.710 19.118 0.464 1.00 78.03 102 ALA A C 1
ATOM 788 O O . ALA A 1 1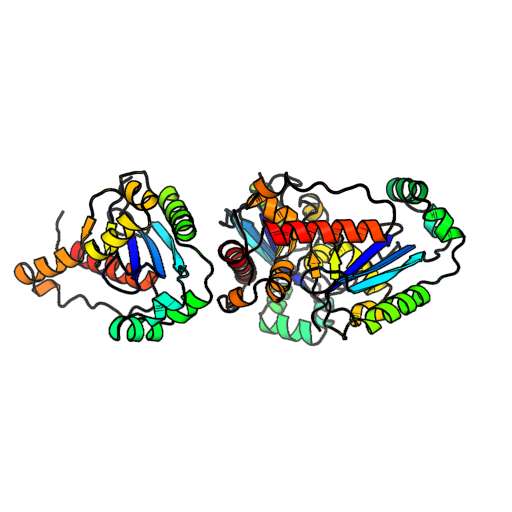02 ? -65.502 19.431 0.430 1.00 77.13 102 ALA A O 1
ATOM 790 N N . PRO A 1 103 ? -67.541 19.668 1.345 1.00 74.50 103 PRO A N 1
ATOM 791 C CA . PRO A 1 103 ? -67.059 20.626 2.342 1.00 73.43 103 PRO A CA 1
ATOM 792 C C . PRO A 1 103 ? -66.629 19.947 3.638 1.00 70.73 103 PRO A C 1
ATOM 793 O O . PRO A 1 103 ? -66.926 18.778 3.890 1.00 69.62 103 PRO A O 1
ATOM 797 N N . LEU A 1 104 ? -65.911 20.707 4.463 1.00 66.64 104 LEU A N 1
ATOM 798 C CA . LEU A 1 104 ? -65.507 20.219 5.775 1.00 64.95 104 LEU A CA 1
ATOM 799 C C . LEU A 1 104 ? -66.647 20.371 6.773 1.00 64.56 104 LEU A C 1
ATOM 800 O O . LEU A 1 104 ? -67.480 21.274 6.663 1.00 65.88 104 LEU A O 1
ATOM 805 N N . CYS A 1 105 ? -66.672 19.481 7.761 1.00 65.78 105 CYS A N 1
ATOM 806 C CA . CYS A 1 105 ? -67.715 19.503 8.775 1.00 63.75 105 CYS A CA 1
ATOM 807 C C . CYS A 1 105 ? -67.120 19.126 10.122 1.00 61.84 105 CYS A C 1
ATOM 808 O O . CYS A 1 105 ? -66.219 18.285 10.198 1.00 62.08 105 CYS A O 1
ATOM 811 N N . GLY A 1 106 ? -67.629 19.746 11.175 1.00 63.92 106 GLY A N 1
ATOM 812 C CA . GLY A 1 106 ? -67.190 19.446 12.518 1.00 62.17 106 GLY A CA 1
ATOM 813 C C . GLY A 1 106 ? -67.394 20.648 13.416 1.00 60.62 106 GLY A C 1
ATOM 814 O O . GLY A 1 106 ? -68.141 21.566 13.089 1.00 60.85 106 GLY A O 1
ATOM 815 N N . ASN A 1 107 ? -66.708 20.615 14.558 1.00 67.65 107 ASN A N 1
ATOM 816 C CA . ASN A 1 107 ? -66.762 21.693 15.533 1.00 67.31 107 ASN A CA 1
ATOM 817 C C . ASN A 1 107 ? -65.466 22.485 15.634 1.00 67.03 107 ASN A C 1
ATOM 818 O O . ASN A 1 107 ? -65.445 23.520 16.309 1.00 66.18 107 ASN A O 1
ATOM 823 N N . SER A 1 108 ? -64.393 22.029 14.990 1.00 71.21 108 SER A N 1
ATOM 824 C CA . SER A 1 108 ? -63.133 22.758 14.973 1.00 71.74 108 SER A CA 1
ATOM 825 C C . SER A 1 108 ? -62.828 23.227 13.559 1.00 73.50 108 SER A C 1
ATOM 826 O O . SER A 1 108 ? -61.716 23.034 13.060 1.00 74.53 108 SER A O 1
ATOM 829 N N . ILE A 1 109 ? -63.811 23.854 12.911 1.00 71.13 109 ILE A N 1
ATOM 830 C CA . ILE A 1 109 ? -63.720 24.113 11.474 1.00 69.57 109 ILE A CA 1
ATOM 831 C C . ILE A 1 109 ? -62.555 25.048 11.163 1.00 71.20 109 ILE A C 1
ATOM 832 O O . ILE A 1 109 ? -61.648 24.701 10.398 1.00 72.10 109 ILE A O 1
ATOM 837 N N . CYS A 1 110 ? -62.561 26.249 11.749 1.00 66.88 110 CYS A N 1
ATOM 838 C CA . CYS A 1 110 ? -61.477 27.188 11.471 1.00 68.67 110 CYS A CA 1
ATOM 839 C C . CYS A 1 110 ? -60.148 26.660 11.990 1.00 72.43 110 CYS A C 1
ATOM 840 O O . CYS A 1 110 ? -59.107 26.831 11.346 1.00 74.15 110 CYS A O 1
ATOM 843 N N . GLN A 1 111 ? -60.163 26.011 13.155 1.00 78.76 111 GLN A N 1
ATOM 844 C CA . GLN A 1 111 ? -58.920 25.520 13.736 1.00 80.81 111 GLN A CA 1
ATOM 845 C C . GLN A 1 111 ? -58.320 24.399 12.898 1.00 81.06 111 GLN A C 1
ATOM 846 O O . GLN A 1 111 ? -57.101 24.348 12.707 1.00 82.80 111 GLN A O 1
ATOM 852 N N . ASP A 1 112 ? -59.156 23.491 12.389 1.00 77.63 112 ASP A N 1
ATOM 853 C CA . ASP A 1 112 ? -58.634 22.409 11.561 1.00 77.19 112 ASP A CA 1
ATOM 854 C C . ASP A 1 112 ? -58.146 22.931 10.215 1.00 78.68 112 ASP A C 1
ATOM 855 O O . ASP A 1 112 ? -57.075 22.535 9.740 1.00 79.16 112 ASP A O 1
ATOM 860 N N . ARG A 1 113 ? -58.907 23.831 9.592 1.00 73.52 113 ARG A N 1
ATOM 861 C CA . ARG A 1 113 ? -58.582 24.268 8.242 1.00 73.40 113 ARG A CA 1
ATOM 862 C C . ARG A 1 113 ? -57.330 25.136 8.176 1.00 76.45 113 ARG A C 1
ATOM 863 O O . ARG A 1 113 ? -56.753 25.279 7.092 1.00 76.85 113 ARG A O 1
ATOM 871 N N . ARG A 1 114 ? -56.898 25.724 9.294 1.00 81.55 114 ARG A N 1
ATOM 872 C CA . ARG A 1 114 ? -55.614 26.418 9.294 1.00 83.29 114 ARG A CA 1
ATOM 873 C C . ARG A 1 114 ? -54.476 25.436 9.056 1.00 83.28 114 ARG A C 1
ATOM 874 O O . ARG A 1 114 ? -53.632 25.637 8.174 1.00 82.73 114 ARG A O 1
ATOM 882 N N . PHE A 1 115 ? -54.450 24.356 9.836 1.00 83.09 115 PHE A N 1
ATOM 883 C CA . PHE A 1 115 ? -53.407 23.347 9.706 1.00 78.44 115 PHE A CA 1
ATOM 884 C C . PHE A 1 115 ? -53.543 22.561 8.409 1.00 78.37 115 PHE A C 1
ATOM 885 O O . PHE A 1 115 ? -52.533 22.131 7.838 1.00 77.04 115 PHE A O 1
ATOM 893 N N . LEU A 1 116 ? -54.774 22.363 7.930 1.00 75.27 116 LEU A N 1
ATOM 894 C CA . LEU A 1 116 ? -54.964 21.663 6.664 1.00 73.57 116 LEU A CA 1
ATOM 895 C C . LEU A 1 116 ? -54.405 22.467 5.499 1.00 74.53 116 LEU A C 1
ATOM 896 O O . LEU A 1 116 ? -53.722 21.914 4.630 1.00 73.05 116 LEU A O 1
ATOM 901 N N . TYR A 1 117 ? -54.686 23.772 5.462 1.00 73.18 117 TYR A N 1
ATOM 902 C CA . TYR A 1 117 ? -54.223 24.598 4.353 1.00 73.29 117 TYR A CA 1
ATOM 903 C C . TYR A 1 117 ? -52.706 24.711 4.324 1.00 73.46 117 TYR A C 1
ATOM 904 O O . TYR A 1 117 ? -52.116 24.796 3.242 1.00 74.85 117 TYR A O 1
ATOM 913 N N . LYS A 1 118 ? -52.058 24.708 5.490 1.00 78.08 118 LYS A N 1
ATOM 914 C CA . LYS A 1 118 ? -50.616 24.913 5.524 1.00 78.57 118 LYS A CA 1
ATOM 915 C C . LYS A 1 118 ? -49.856 23.609 5.316 1.00 74.63 118 LYS A C 1
ATOM 916 O O . LYS A 1 118 ? -48.928 23.549 4.503 1.00 75.57 118 LYS A O 1
ATOM 922 N N . TYR A 1 119 ? -50.238 22.553 6.034 1.00 84.70 119 TYR A N 1
ATOM 923 C CA . TYR A 1 119 ? -49.438 21.338 6.090 1.00 78.49 119 TYR A CA 1
ATOM 924 C C . TYR A 1 119 ? -49.877 20.262 5.107 1.00 78.83 119 TYR A C 1
ATOM 925 O O . TYR A 1 119 ? -49.109 19.324 4.871 1.00 77.29 119 TYR A O 1
ATOM 934 N N . MET A 1 120 ? -51.075 20.362 4.535 1.00 77.63 120 MET A N 1
ATOM 935 C CA . MET A 1 120 ? -51.563 19.394 3.550 1.00 76.96 120 MET A CA 1
ATOM 936 C C . MET A 1 120 ? -52.247 20.133 2.411 1.00 80.02 120 MET A C 1
ATOM 937 O O . MET A 1 120 ? -53.477 20.150 2.302 1.00 78.69 120 MET A O 1
ATOM 942 N N . PRO A 1 121 ? -51.461 20.749 1.527 1.00 80.46 121 PRO A N 1
ATOM 943 C CA . PRO A 1 121 ? -52.071 21.556 0.461 1.00 79.64 121 PRO A CA 1
ATOM 944 C C . PRO A 1 121 ? -52.824 20.734 -0.565 1.00 81.13 121 PRO A C 1
ATOM 945 O O . PRO A 1 121 ? -53.838 21.211 -1.088 1.00 78.80 121 PRO A O 1
ATOM 949 N N . GLU A 1 122 ? -52.367 19.517 -0.873 1.00 84.98 122 GLU A N 1
ATOM 950 C CA . GLU A 1 122 ? -53.042 18.723 -1.895 1.00 82.75 122 GLU A CA 1
ATOM 951 C C . GLU A 1 122 ? -54.404 18.245 -1.409 1.00 83.12 122 GLU A C 1
ATOM 952 O O . GLU A 1 122 ? -55.359 18.168 -2.192 1.00 86.58 122 GLU A O 1
ATOM 958 N N . LEU A 1 123 ? -54.512 17.915 -0.122 1.00 79.79 123 LEU A N 1
ATOM 959 C CA . LEU A 1 123 ? -55.808 17.559 0.443 1.00 78.12 123 LEU A CA 1
ATOM 960 C C . LEU A 1 123 ? -56.740 18.763 0.460 1.00 80.78 123 LEU A C 1
ATOM 961 O O . LEU A 1 123 ? -57.929 18.642 0.146 1.00 79.48 123 LEU A O 1
ATOM 966 N N . SER A 1 124 ? -56.214 19.936 0.816 1.00 74.88 124 SER A N 1
ATOM 967 C CA . SER A 1 124 ? -57.062 21.110 0.976 1.00 74.55 124 SER A CA 1
ATOM 968 C C . SER A 1 124 ? -57.610 21.607 -0.354 1.00 79.61 124 SER A C 1
ATOM 969 O O . SER A 1 124 ? -58.694 22.199 -0.389 1.00 81.59 124 SER A O 1
ATOM 972 N N . GLU A 1 125 ? -56.883 21.387 -1.451 1.00 86.51 125 GLU A N 1
ATOM 973 C CA . GLU A 1 125 ? -57.383 21.790 -2.758 1.00 86.09 125 GLU A CA 1
ATOM 974 C C . GLU A 1 125 ? -58.371 20.789 -3.340 1.00 84.95 125 GLU A C 1
ATOM 975 O O . GLU A 1 125 ? -59.157 21.157 -4.219 1.00 86.06 125 GLU A O 1
ATOM 981 N N . TRP A 1 126 ? -58.349 19.537 -2.877 1.00 84.63 126 TRP A N 1
ATOM 982 C CA . TRP A 1 126 ? -59.359 18.576 -3.305 1.00 83.99 126 TRP A CA 1
ATOM 983 C C . TRP A 1 126 ? -60.689 18.816 -2.598 1.00 83.34 126 TRP A C 1
ATOM 984 O O . TRP A 1 126 ? -61.752 18.586 -3.187 1.00 81.93 126 TRP A O 1
ATOM 995 N N . LEU A 1 127 ? -60.650 19.281 -1.351 1.00 79.05 127 LEU A N 1
ATOM 996 C CA . LEU A 1 127 ? -61.866 19.642 -0.637 1.00 79.86 127 LEU A CA 1
ATOM 997 C C . LEU A 1 127 ? -62.467 20.921 -1.208 1.00 81.61 127 LEU A C 1
ATOM 998 O O . LEU A 1 127 ? -61.763 21.784 -1.739 1.00 84.53 127 LEU A O 1
ATOM 1003 N N . HIS A 1 128 ? -63.784 21.040 -1.090 1.00 71.97 128 HIS A N 1
ATOM 1004 C CA . HIS A 1 128 ? -64.443 22.283 -1.454 1.00 72.98 128 HIS A CA 1
ATOM 1005 C C . HIS A 1 128 ? -64.136 23.348 -0.407 1.00 72.22 128 HIS A C 1
ATOM 1006 O O . HIS A 1 128 ? -63.827 23.041 0.748 1.00 76.57 128 HIS A O 1
ATOM 1013 N N . TYR A 1 129 ? -64.208 24.617 -0.816 1.00 70.87 129 TYR A N 1
ATOM 1014 C CA . TYR A 1 129 ? -63.805 25.673 0.105 1.00 72.74 129 TYR A CA 1
ATOM 1015 C C . TYR A 1 129 ? -64.800 25.876 1.241 1.00 73.44 129 TYR A C 1
ATOM 1016 O O . TYR A 1 129 ? -64.435 26.463 2.265 1.00 74.59 129 TYR A O 1
ATOM 1025 N N . ARG A 1 130 ? -66.042 25.419 1.090 1.00 73.09 130 ARG A N 1
ATOM 1026 C CA . ARG A 1 130 ? -67.062 25.714 2.085 1.00 72.06 130 ARG A CA 1
ATOM 1027 C C . ARG A 1 130 ? -66.938 24.786 3.288 1.00 68.96 130 ARG A C 1
ATOM 1028 O O . ARG A 1 130 ? -66.206 23.793 3.277 1.00 66.16 130 ARG A O 1
ATOM 1036 N N . ASN A 1 131 ? -67.673 25.131 4.341 1.00 67.35 131 ASN A N 1
ATOM 1037 C CA . ASN A 1 131 ? -67.662 24.378 5.582 1.00 66.68 131 ASN A CA 1
ATOM 1038 C C . ASN A 1 131 ? -69.085 24.258 6.097 1.00 66.21 131 ASN A C 1
ATOM 1039 O O . ASN A 1 131 ? -69.984 24.988 5.676 1.00 66.51 131 ASN A O 1
ATOM 1044 N N . VAL A 1 132 ? -69.278 23.324 7.022 1.00 63.72 132 VAL A N 1
ATOM 1045 C CA . VAL A 1 132 ? -70.519 23.196 7.777 1.00 62.92 132 VAL A CA 1
ATOM 1046 C C . VAL A 1 132 ? -70.118 23.210 9.246 1.00 62.81 132 VAL A C 1
ATOM 1047 O O . VAL A 1 132 ? -69.705 22.182 9.795 1.00 62.22 132 VAL A O 1
ATOM 1051 N N . ASP A 1 133 ? -70.224 24.373 9.882 1.00 61.85 133 ASP A N 1
ATOM 1052 C CA . ASP A 1 133 ? -69.821 24.549 11.275 1.00 62.71 133 ASP A CA 1
ATOM 1053 C C . ASP A 1 133 ? -70.971 24.112 12.174 1.00 62.71 133 ASP A C 1
ATOM 1054 O O . ASP A 1 133 ? -71.960 24.832 12.330 1.00 61.85 133 ASP A O 1
ATOM 1059 N N . VAL A 1 134 ? -70.836 22.928 12.777 1.00 61.71 134 VAL A N 1
ATOM 1060 C CA . VAL A 1 134 ? -71.852 22.449 13.709 1.00 61.91 134 VAL A CA 1
ATOM 1061 C C . VAL A 1 134 ? -71.979 23.393 14.897 1.00 63.62 134 VAL A C 1
ATOM 1062 O O . VAL A 1 134 ? -73.076 23.587 15.436 1.00 66.60 134 VAL A O 1
ATOM 1066 N N . SER A 1 135 ? -70.870 24.017 15.306 1.00 65.56 135 SER A N 1
ATOM 1067 C CA . SER A 1 135 ? -70.907 24.935 16.439 1.00 67.22 135 SER A CA 1
ATOM 1068 C C . SER A 1 135 ? -71.755 26.167 16.146 1.00 68.56 135 SER A C 1
ATOM 1069 O O . SER A 1 135 ? -72.294 26.778 17.076 1.00 67.52 135 SER A O 1
ATOM 1072 N N . SER A 1 136 ? -71.879 26.551 14.874 1.00 67.49 136 SER A N 1
ATOM 1073 C CA . SER A 1 136 ? -72.690 27.713 14.527 1.00 66.57 136 SER A CA 1
ATOM 1074 C C . SER A 1 136 ? -74.176 27.458 14.722 1.00 66.75 136 SER A C 1
ATOM 1075 O O . SER A 1 136 ? -74.940 28.415 14.891 1.00 68.61 136 SER A O 1
ATOM 1078 N N . PHE A 1 137 ? -74.599 26.196 14.703 1.00 69.44 137 PHE A N 1
ATOM 1079 C CA . PHE A 1 137 ? -75.996 25.860 14.941 1.00 69.84 137 PHE A CA 1
ATOM 1080 C C . PHE A 1 137 ? -76.327 25.838 16.426 1.00 70.71 137 PHE A C 1
ATOM 1081 O O . PHE A 1 137 ? -77.457 26.159 16.811 1.00 70.75 137 PHE A O 1
ATOM 1089 N N . LYS A 1 138 ? -75.360 25.471 17.269 1.00 71.05 138 LYS A N 1
ATOM 1090 C CA . LYS A 1 138 ? -75.593 25.484 18.709 1.00 71.29 138 LYS A CA 1
ATOM 1091 C C . LYS A 1 138 ? -75.704 26.908 19.236 1.00 73.47 138 LYS A C 1
ATOM 1092 O O . LYS A 1 138 ? -76.517 27.183 20.126 1.00 77.47 138 LYS A O 1
ATOM 1098 N N . GLU A 1 139 ? -74.894 27.827 18.702 1.00 74.86 139 GLU A N 1
ATOM 1099 C CA . GLU A 1 139 ? -74.987 29.218 19.130 1.00 77.13 139 GLU A CA 1
ATOM 1100 C C . GLU A 1 139 ? -76.265 29.871 18.618 1.00 79.25 139 GLU A C 1
ATOM 1101 O O . GLU A 1 139 ? -76.830 30.741 19.289 1.00 83.11 139 GLU A O 1
ATOM 1107 N N . VAL A 1 140 ? -76.739 29.458 17.442 1.00 75.84 140 VAL A N 1
ATOM 1108 C CA . VAL A 1 140 ? -78.000 29.977 16.923 1.00 76.93 140 VAL A CA 1
ATOM 1109 C C . VAL A 1 140 ? -79.171 29.432 17.731 1.00 80.20 140 VAL A C 1
ATOM 1110 O O . VAL A 1 140 ? -80.116 30.163 18.054 1.00 82.04 140 VAL A O 1
ATOM 1114 N N . ALA A 1 141 ? -79.118 28.144 18.086 1.00 78.04 141 ALA A N 1
ATOM 1115 C CA . ALA A 1 141 ? -80.188 27.536 18.866 1.00 79.98 141 ALA A CA 1
ATOM 1116 C C . ALA A 1 141 ? -80.294 28.139 20.261 1.00 84.32 141 ALA A C 1
ATOM 1117 O O . ALA A 1 141 ? -81.356 28.046 20.885 1.00 88.49 141 ALA A O 1
ATOM 1119 N N . ARG A 1 142 ? -79.218 28.748 20.767 1.00 82.00 142 ARG A N 1
ATOM 1120 C CA . ARG A 1 142 ? -79.280 29.384 22.079 1.00 83.90 142 ARG A CA 1
ATOM 1121 C C . ARG A 1 142 ? -80.242 30.564 22.088 1.00 85.34 142 ARG A C 1
ATOM 1122 O O . ARG A 1 142 ? -80.864 30.850 23.118 1.00 88.73 142 ARG A O 1
ATOM 1130 N N . HIS A 1 143 ? -80.386 31.253 20.956 1.00 84.08 143 HIS A N 1
ATOM 1131 C CA . HIS A 1 143 ? -81.228 32.439 20.879 1.00 86.22 143 HIS A CA 1
ATOM 1132 C C . HIS A 1 143 ? -82.612 32.161 20.314 1.00 87.05 143 HIS A C 1
ATOM 1133 O O . HIS A 1 143 ? -83.575 32.821 20.717 1.00 93.40 143 HIS A O 1
ATOM 1140 N N . TRP A 1 144 ? -82.741 31.202 19.398 1.00 89.77 144 TRP A N 1
ATOM 1141 C CA . TRP A 1 144 ? -83.971 31.036 18.635 1.00 89.69 144 TRP A CA 1
ATOM 1142 C C . TRP A 1 144 ? -84.807 29.838 19.053 1.00 89.27 144 TRP A C 1
ATOM 1143 O O . TRP A 1 144 ? -86.032 29.880 18.918 1.00 93.14 144 TRP A O 1
ATOM 1154 N N . ALA A 1 145 ? -84.190 28.772 19.557 1.00 84.85 145 ALA A N 1
ATOM 1155 C CA . ALA A 1 145 ? -84.931 27.602 20.027 1.00 86.88 145 ALA A CA 1
ATOM 1156 C C . ALA A 1 145 ? -84.178 26.955 21.181 1.00 87.55 145 ALA A C 1
ATOM 1157 O O . ALA A 1 145 ? -83.636 25.853 21.051 1.00 85.78 145 ALA A O 1
ATOM 1159 N N . PRO A 1 146 ? -84.123 27.628 22.337 1.00 85.91 146 PRO A N 1
ATOM 1160 C CA . PRO A 1 146 ? -83.410 27.043 23.485 1.00 87.06 146 PRO A CA 1
ATOM 1161 C C . PRO A 1 146 ? -84.083 25.799 24.040 1.00 89.24 146 PRO A C 1
ATOM 1162 O O . PRO A 1 146 ? -83.423 25.011 24.730 1.00 89.42 146 PRO A O 1
ATOM 1166 N N . SER A 1 147 ? -85.374 25.600 23.763 1.00 95.06 147 SER A N 1
ATOM 1167 C CA . SER A 1 147 ? -86.077 24.425 24.271 1.00 96.81 147 SER A CA 1
ATOM 1168 C C . SER A 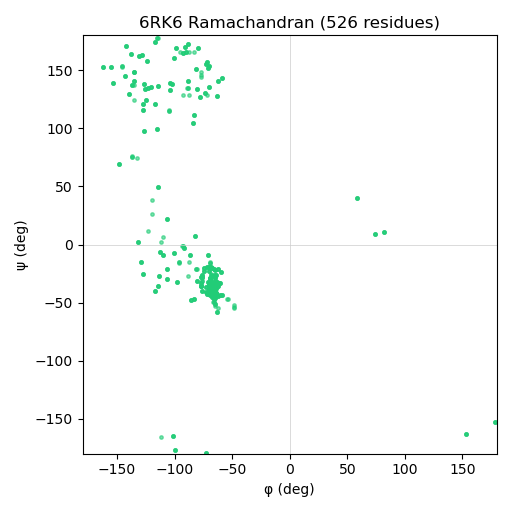1 147 ? -85.529 23.137 23.669 1.00 93.82 147 SER A C 1
ATOM 1169 O O . SER A 1 147 ? -85.697 22.056 24.247 1.00 94.94 147 SER A O 1
ATOM 1172 N N . ILE A 1 148 ? -84.865 23.236 22.518 1.00 95.55 148 ILE A N 1
ATOM 1173 C CA . ILE A 1 148 ? -84.358 22.056 21.825 1.00 92.69 148 ILE A CA 1
ATOM 1174 C C . ILE A 1 148 ? -83.156 21.471 22.557 1.00 91.79 148 ILE A C 1
ATOM 1175 O O . ILE A 1 148 ? -82.990 20.247 22.627 1.00 90.43 148 ILE A O 1
ATOM 1180 N N . LEU A 1 149 ? -82.315 22.332 23.135 1.00 90.80 149 LEU A N 1
ATOM 1181 C CA . LEU A 1 149 ? -80.980 21.909 23.549 1.00 87.89 149 LEU A CA 1
ATOM 1182 C C . LEU A 1 149 ? -81.004 20.935 24.721 1.00 90.57 149 LEU A C 1
ATOM 1183 O O . LEU A 1 149 ? -80.067 20.143 24.877 1.00 89.65 149 LEU A O 1
ATOM 1188 N N . SER A 1 150 ? -82.048 20.970 25.553 1.00 92.99 150 SER A N 1
ATOM 1189 C CA . SER A 1 150 ? -82.085 20.073 26.705 1.00 94.96 150 SER A CA 1
ATOM 1190 C C . SER A 1 150 ? -82.152 18.611 26.281 1.00 91.14 150 SER A C 1
ATOM 1191 O O . SER A 1 150 ? -81.701 17.728 27.020 1.00 90.34 150 SER A O 1
ATOM 1194 N N . GLY A 1 151 ? -82.695 18.338 25.096 1.00 94.42 151 GLY A N 1
ATOM 1195 C CA . GLY A 1 151 ? -82.851 16.988 24.604 1.00 91.15 151 GLY A CA 1
ATOM 1196 C C . GLY A 1 151 ? -81.633 16.365 23.964 1.00 89.26 151 GLY A C 1
ATOM 1197 O O . GLY A 1 151 ? -81.745 15.274 23.400 1.00 87.74 151 GLY A O 1
ATOM 1198 N N . PHE A 1 152 ? -80.471 17.013 24.023 1.00 90.96 152 PHE A N 1
ATOM 1199 C CA . PHE A 1 152 ? -79.238 16.440 23.498 1.00 89.63 152 PHE A CA 1
ATOM 1200 C C . PHE A 1 152 ? -78.162 16.444 24.574 1.00 92.11 152 PHE A C 1
ATOM 1201 O O . PHE A 1 152 ? -77.964 17.454 25.259 1.00 93.98 152 PHE A O 1
ATOM 1209 N N . GLU A 1 153 ? -77.472 15.316 24.718 1.00 85.58 153 GLU A N 1
ATOM 1210 C CA . GLU A 1 153 ? -76.341 15.195 25.629 1.00 88.13 153 GLU A CA 1
ATOM 1211 C C . GLU A 1 153 ? -75.163 14.642 24.846 1.00 87.11 153 GLU A C 1
ATOM 1212 O O . GLU A 1 153 ? -75.224 13.511 24.358 1.00 89.11 153 GLU A O 1
ATOM 1218 N N . LYS A 1 154 ? -74.103 15.436 24.716 1.00 96.48 154 LYS A N 1
ATOM 1219 C CA . LYS A 1 154 ? -72.868 14.939 24.123 1.00 94.22 154 LYS A CA 1
ATOM 1220 C C . LYS A 1 154 ? -72.296 13.833 24.995 1.00 98.21 154 LYS A C 1
ATOM 1221 O O . LYS A 1 154 ? -72.122 14.006 26.206 1.00 96.78 154 LYS A O 1
ATOM 1227 N N . ARG A 1 155 ? -72.008 12.697 24.378 1.00 97.95 155 ARG A N 1
ATOM 1228 C CA . ARG A 1 155 ? -71.551 11.533 25.116 1.00 99.20 155 ARG A CA 1
ATOM 1229 C C . ARG A 1 155 ? -70.028 11.491 25.185 1.00 95.66 155 ARG A C 1
ATOM 1230 O O . ARG A 1 155 ? -69.325 12.204 24.465 1.00 95.63 155 ARG A O 1
ATOM 1238 N N . ALA A 1 156 ? -69.522 10.659 26.090 1.00 93.95 156 ALA A N 1
ATOM 1239 C CA . ALA A 1 156 ? -68.081 10.531 26.247 1.00 94.37 156 ALA A CA 1
ATOM 1240 C C . ALA A 1 156 ? -67.466 9.995 24.960 1.00 90.23 156 ALA A C 1
ATOM 1241 O O . ALA A 1 156 ? -68.040 9.137 24.287 1.00 89.09 156 ALA A O 1
ATOM 1243 N N . SER A 1 157 ? -66.306 10.533 24.597 1.00 100.38 157 SER A N 1
ATOM 1244 C CA . SER A 1 157 ? -65.615 10.118 23.383 1.00 93.19 157 SER A CA 1
ATOM 1245 C C . SER A 1 157 ? -64.124 10.029 23.664 1.00 91.27 157 SER A C 1
ATOM 1246 O O . SER A 1 157 ? -63.530 10.978 24.184 1.00 91.44 157 SER A O 1
ATOM 1249 N N . HIS A 1 158 ? -63.525 8.897 23.302 1.00 97.40 158 HIS A N 1
ATOM 1250 C CA . HIS A 1 158 ? -62.133 8.600 23.613 1.00 101.40 158 HIS A CA 1
ATOM 1251 C C . HIS A 1 158 ? -61.261 8.446 22.376 1.00 96.56 158 HIS A C 1
ATOM 1252 O O . HIS A 1 158 ? -60.119 8.916 22.370 1.00 97.03 158 HIS A O 1
ATOM 1259 N N . GLN A 1 159 ? -61.768 7.808 21.324 1.00 94.30 159 GLN A N 1
ATOM 1260 C CA . GLN A 1 159 ? -61.027 7.688 20.080 1.00 94.08 159 GLN A CA 1
ATOM 1261 C C . GLN A 1 159 ? -61.297 8.887 19.180 1.00 90.94 159 GLN A C 1
ATOM 1262 O O . GLN A 1 159 ? -62.140 9.742 19.460 1.00 88.72 159 GLN A O 1
ATOM 1268 N N . ALA A 1 160 ? -60.550 8.941 18.080 1.00 89.40 160 ALA A N 1
ATOM 1269 C CA . ALA A 1 160 ? -60.741 10.006 17.103 1.00 83.14 160 ALA A CA 1
ATOM 1270 C C . ALA A 1 160 ? -62.034 9.804 16.326 1.00 80.10 160 ALA A C 1
ATOM 1271 O O . ALA A 1 160 ? -62.762 10.763 16.064 1.00 76.68 160 ALA A O 1
ATOM 1273 N N . LEU A 1 161 ? -62.343 8.562 15.956 1.00 80.37 161 LEU A N 1
ATOM 1274 C CA . LEU A 1 161 ? -63.552 8.301 15.182 1.00 77.15 161 LEU A CA 1
ATOM 1275 C C . LEU A 1 161 ? -64.799 8.563 16.014 1.00 79.34 161 LEU A C 1
ATOM 1276 O O . LEU A 1 161 ? -65.807 9.056 15.496 1.00 76.40 161 LEU A O 1
ATOM 1281 N N . ASP A 1 162 ? -64.744 8.250 17.313 1.00 80.24 162 ASP A N 1
ATOM 1282 C CA . ASP A 1 162 ? -65.880 8.515 18.190 1.00 81.80 162 ASP A CA 1
ATOM 1283 C C . ASP A 1 162 ? -66.081 10.008 18.396 1.00 78.32 162 ASP A C 1
ATOM 1284 O O . ASP A 1 162 ? -67.209 10.459 18.623 1.00 79.32 162 ASP A O 1
ATOM 1289 N N . ASP A 1 163 ? -65.004 10.788 18.325 1.00 82.24 163 ASP A N 1
ATOM 1290 C CA . ASP A 1 163 ? -65.148 12.239 18.355 1.00 77.33 163 ASP A CA 1
ATOM 1291 C C . ASP A 1 163 ? -65.913 12.737 17.138 1.00 73.13 163 ASP A C 1
ATOM 1292 O O . ASP A 1 163 ? -66.759 13.632 17.250 1.00 71.46 163 ASP A O 1
ATOM 1297 N N . ILE A 1 164 ? -65.618 12.176 15.964 1.00 72.25 164 ILE A N 1
ATOM 1298 C CA . ILE A 1 164 ? -66.308 12.573 14.743 1.00 71.42 164 ILE A CA 1
ATOM 1299 C C . ILE A 1 164 ? -67.774 12.171 14.802 1.00 73.15 164 ILE A C 1
ATOM 1300 O O . ILE A 1 164 ? -68.654 12.937 14.396 1.00 71.18 164 ILE A O 1
ATOM 1305 N N . LYS A 1 165 ? -68.059 10.964 15.302 1.00 69.53 165 LYS A N 1
ATOM 1306 C CA . LYS A 1 165 ? -69.442 10.507 15.402 1.00 74.09 165 LYS A CA 1
ATOM 1307 C C . LYS A 1 165 ? -70.271 11.443 16.273 1.00 72.99 165 LYS A C 1
ATOM 1308 O O . LYS A 1 165 ? -71.406 11.784 15.922 1.00 73.77 165 LYS A O 1
ATOM 1314 N N . GLU A 1 166 ? -69.716 11.878 17.408 1.00 81.47 166 GLU A N 1
ATOM 1315 C CA . GLU A 1 166 ? -70.461 12.749 18.312 1.00 79.53 166 GLU A CA 1
ATOM 1316 C C . GLU A 1 166 ? -70.758 14.103 17.681 1.00 74.83 166 GLU A C 1
ATOM 1317 O O . GLU A 1 166 ? -71.737 14.756 18.058 1.00 73.95 166 GLU A O 1
ATOM 1323 N N . SER A 1 167 ? -69.932 14.544 16.729 1.00 71.18 167 SER A N 1
ATOM 1324 C CA . SER A 1 167 ? -70.249 15.765 15.995 1.00 69.31 167 SER A CA 1
ATOM 1325 C C . SER A 1 167 ? -71.345 15.516 14.967 1.00 67.60 167 SER A C 1
ATOM 1326 O O . SER A 1 167 ? -72.237 16.354 14.787 1.00 68.06 167 SER A O 1
ATOM 1329 N N . ILE A 1 168 ? -71.297 14.369 14.286 1.00 68.67 168 ILE A N 1
ATOM 1330 C CA . ILE A 1 168 ? -72.344 14.029 13.326 1.00 72.04 168 ILE A CA 1
ATOM 1331 C C . ILE A 1 168 ? -73.679 13.856 14.038 1.00 74.67 168 ILE A C 1
ATOM 1332 O O . ILE A 1 168 ? -74.722 14.311 13.552 1.00 76.00 168 ILE A O 1
ATOM 1337 N N . GLU A 1 169 ? -73.668 13.201 15.203 1.00 77.00 169 GLU A N 1
ATOM 1338 C CA . GLU A 1 169 ? -74.898 13.039 15.974 1.00 79.62 169 GLU A CA 1
ATOM 1339 C C . GLU A 1 169 ? -75.447 14.385 16.425 1.00 78.38 169 GLU A C 1
ATOM 1340 O O . GLU A 1 169 ? -76.667 14.575 16.491 1.00 77.44 169 GLU A O 1
ATOM 1346 N N . GLU A 1 170 ? -74.562 15.332 16.742 1.00 87.23 170 GLU A N 1
ATOM 1347 C CA . GLU A 1 170 ? -75.016 16.663 17.128 1.00 79.04 170 GLU A CA 1
ATOM 1348 C C . GLU A 1 170 ? -75.742 17.344 15.976 1.00 77.37 170 GLU A C 1
ATOM 1349 O O . GLU A 1 170 ? -76.744 18.038 16.185 1.00 79.45 170 GLU A O 1
ATOM 1355 N N . LEU A 1 171 ? -75.261 17.143 14.748 1.00 75.91 171 LEU A N 1
ATOM 1356 C CA . LEU A 1 171 ? -75.922 17.735 13.594 1.00 76.86 171 LEU A CA 1
ATOM 1357 C C . LEU A 1 171 ? -77.197 16.985 13.221 1.00 78.77 171 LEU A C 1
ATOM 1358 O O . LEU A 1 171 ? -78.133 17.597 12.694 1.00 78.41 171 LEU A O 1
ATOM 1363 N N . ARG A 1 172 ? -77.243 15.663 13.461 1.00 78.59 172 ARG A N 1
ATOM 1364 C CA . ARG A 1 172 ? -78.496 14.925 13.306 1.00 79.39 172 ARG A CA 1
ATOM 1365 C C . ARG A 1 172 ? -79.596 15.574 14.132 1.00 77.11 172 ARG A C 1
ATOM 1366 O O . ARG A 1 172 ? -80.713 15.790 13.647 1.00 75.87 172 ARG A O 1
ATOM 1374 N N . TYR A 1 173 ? -79.288 15.893 15.389 1.00 77.91 173 TYR A N 1
ATOM 1375 C CA . TYR A 1 173 ? -80.288 16.437 16.300 1.00 77.02 173 TYR A CA 1
ATOM 1376 C C . TYR A 1 173 ? -80.778 17.800 15.833 1.00 74.23 173 TYR A C 1
ATOM 1377 O O . TYR A 1 173 ? -81.977 18.093 15.902 1.00 76.07 173 TYR A O 1
ATOM 1386 N N . TYR A 1 174 ? -79.865 18.650 15.359 1.00 80.45 174 TYR A N 1
ATOM 1387 C CA . TYR A 1 174 ? -80.284 19.921 14.780 1.00 77.46 174 TYR A CA 1
ATOM 1388 C C . TYR A 1 174 ? -81.107 19.699 13.517 1.00 79.02 174 TYR A C 1
ATOM 1389 O O . TYR A 1 174 ? -82.049 20.449 13.240 1.00 77.72 174 TYR A O 1
ATOM 1398 N N . ARG A 1 175 ? -80.775 18.660 12.747 1.00 78.27 175 ARG A N 1
ATOM 1399 C CA . ARG A 1 175 ? -81.525 18.369 11.529 1.00 77.62 175 ARG A CA 1
ATOM 1400 C C . ARG A 1 175 ? -82.959 17.963 11.848 1.00 78.10 175 ARG A C 1
ATOM 1401 O O . ARG A 1 175 ? -83.910 18.458 11.231 1.00 77.06 175 ARG A O 1
ATOM 1409 N N . ASN A 1 176 ? -83.132 17.063 12.815 1.00 80.67 176 ASN A N 1
ATOM 1410 C CA . ASN A 1 176 ? -84.432 16.481 13.119 1.00 80.97 176 ASN A CA 1
ATOM 1411 C C . ASN A 1 176 ? -85.260 17.312 14.092 1.00 80.43 176 ASN A C 1
ATOM 1412 O O . ASN A 1 176 ? -86.438 17.001 14.296 1.00 81.58 176 ASN A O 1
ATOM 1417 N N . ASN A 1 177 ? -84.685 18.353 14.697 1.00 82.07 177 ASN A N 1
ATOM 1418 C CA . ASN A 1 177 ? -85.392 19.148 15.695 1.00 82.32 177 ASN A CA 1
ATOM 1419 C C . ASN A 1 177 ? -85.381 20.644 15.433 1.00 80.95 177 ASN A C 1
ATOM 1420 O O . ASN A 1 177 ? -86.297 21.334 15.897 1.00 83.65 177 ASN A O 1
ATOM 1425 N N . LEU A 1 178 ? -84.391 21.171 14.712 1.00 86.61 178 LEU A N 1
ATOM 1426 C CA . LEU A 1 178 ? -84.251 22.607 14.534 1.00 85.38 178 LEU A CA 1
ATOM 1427 C C . LEU A 1 178 ? -84.625 23.101 13.145 1.00 84.35 178 LEU A C 1
ATOM 1428 O O . LEU A 1 178 ? -84.927 24.287 12.995 1.00 84.78 178 LEU A O 1
ATOM 1433 N N . ILE A 1 179 ? -84.626 22.234 12.134 1.00 85.16 179 ILE A N 1
ATOM 1434 C CA . ILE A 1 179 ? -84.714 22.673 10.742 1.00 84.84 179 ILE A CA 1
ATOM 1435 C C . ILE A 1 179 ? -85.998 22.157 10.092 1.00 87.28 179 ILE A C 1
ATOM 1436 O O . ILE A 1 179 ? -86.750 21.384 10.698 1.00 88.58 179 ILE A O 1
ATOM 1441 N N . LEU A 1 180 ? -86.254 22.586 8.854 1.00 90.80 180 LEU A N 1
ATOM 1442 C CA . LEU A 1 180 ? -87.530 22.400 8.175 1.00 93.04 180 LEU A CA 1
ATOM 1443 C C . LEU A 1 180 ? -87.280 21.933 6.750 1.00 94.39 180 LEU A C 1
ATOM 1444 O O . LEU A 1 180 ? -86.385 22.450 6.076 1.00 93.86 180 LEU A O 1
ATOM 1449 N N . LEU A 1 181 ? -88.076 20.957 6.295 1.00 86.19 181 LEU A N 1
ATOM 1450 C CA . LEU A 1 181 ? -87.960 20.398 4.938 1.00 87.62 181 LEU A CA 1
ATOM 1451 C C . LEU A 1 181 ? -88.537 21.342 3.880 1.00 89.56 181 LEU A C 1
ATOM 1452 O O . LEU A 1 181 ? -88.206 21.250 2.694 1.00 91.03 181 LEU A O 1
ATOM 1457 N N . PRO B 1 5 ? -85.993 -9.729 0.550 1.00 101.23 5 PRO B N 1
ATOM 1458 C CA . PRO B 1 5 ? -86.531 -11.047 0.194 1.00 102.25 5 PRO B CA 1
ATOM 1459 C C . PRO B 1 5 ? -87.563 -11.554 1.212 1.00 99.41 5 PRO B C 1
ATOM 1460 O O . PRO B 1 5 ? -88.770 -11.283 1.075 1.00 98.19 5 PRO B O 1
ATOM 1464 N N . ASN B 1 6 ? -87.011 -12.161 2.269 1.00 101.53 6 ASN B N 1
ATOM 1465 C CA . ASN B 1 6 ? -87.690 -12.940 3.297 1.00 99.82 6 ASN B CA 1
ATOM 1466 C C . ASN B 1 6 ? -87.525 -12.370 4.707 1.00 97.15 6 ASN B C 1
ATOM 1467 O O . ASN B 1 6 ? -87.563 -13.123 5.680 1.00 96.61 6 ASN B O 1
ATOM 1472 N N . VAL B 1 7 ? -87.297 -11.058 4.837 1.00 87.54 7 VAL B N 1
ATOM 1473 C CA . VAL B 1 7 ? -86.837 -10.475 6.088 1.00 86.34 7 VAL B CA 1
ATOM 1474 C C . VAL B 1 7 ? -88.027 -10.128 6.973 1.00 85.93 7 VAL B C 1
ATOM 1475 O O . VAL B 1 7 ? -89.173 -10.088 6.518 1.00 87.81 7 VAL B O 1
ATOM 1479 N N . LEU B 1 8 ? -87.753 -9.871 8.253 1.00 78.42 8 LEU B N 1
ATOM 1480 C CA . LEU B 1 8 ? -88.761 -9.524 9.245 1.00 76.06 8 LEU B CA 1
ATOM 1481 C C . LEU B 1 8 ? -88.367 -8.221 9.923 1.00 74.85 8 LEU B C 1
ATOM 1482 O O . LEU B 1 8 ? -87.192 -8.015 10.243 1.00 75.76 8 LEU B O 1
ATOM 1487 N N . VAL B 1 9 ? -89.346 -7.345 10.144 1.00 75.19 9 VAL B N 1
ATOM 1488 C CA . VAL B 1 9 ? -89.129 -6.105 10.880 1.00 72.98 9 VAL B CA 1
ATOM 1489 C C . VAL B 1 9 ? -89.717 -6.267 12.276 1.00 69.04 9 VAL B C 1
ATOM 1490 O O . VAL B 1 9 ? -90.780 -6.879 12.451 1.00 68.52 9 VAL B O 1
ATOM 1494 N N . TRP B 1 10 ? -88.995 -5.770 13.273 1.00 71.41 10 TRP B N 1
ATOM 1495 C CA . TRP B 1 10 ? -89.409 -5.818 14.665 1.00 67.23 10 TRP B CA 1
ATOM 1496 C C . TRP B 1 10 ? -89.489 -4.392 15.180 1.00 64.80 10 TRP B C 1
ATOM 1497 O O . TRP B 1 10 ? -88.597 -3.582 14.915 1.00 64.98 10 TRP B O 1
ATOM 1508 N N . MET B 1 11 ? -90.556 -4.078 15.909 1.00 64.05 11 MET B N 1
ATOM 1509 C CA . MET B 1 11 ? -90.764 -2.715 16.369 1.00 63.54 11 MET B CA 1
ATOM 1510 C C . MET B 1 11 ? -91.183 -2.708 17.829 1.00 63.13 11 MET B C 1
ATOM 1511 O O . MET B 1 11 ? -91.834 -3.637 18.315 1.00 62.93 11 MET B O 1
ATOM 1516 N N . ASP B 1 12 ? -90.787 -1.643 18.522 1.00 75.54 12 ASP B N 1
ATOM 1517 C CA . ASP B 1 12 ? -91.192 -1.383 19.897 1.00 74.82 12 ASP B CA 1
ATOM 1518 C C . ASP B 1 12 ? -91.815 0.001 19.948 1.00 74.68 12 ASP B C 1
ATOM 1519 O O . ASP B 1 12 ? -91.186 0.982 19.541 1.00 73.51 12 ASP B O 1
ATOM 1524 N N . LEU B 1 13 ? -93.045 0.080 20.444 1.00 69.33 13 LEU B N 1
ATOM 1525 C CA . LEU B 1 13 ? -93.792 1.329 20.501 1.00 70.71 13 LEU B CA 1
ATOM 1526 C C . LEU B 1 13 ? -94.217 1.617 21.930 1.00 72.01 13 LEU B C 1
ATOM 1527 O O . LEU B 1 13 ? -94.711 0.727 22.630 1.00 74.18 13 LEU B O 1
ATOM 1532 N N . GLU B 1 14 ? -94.021 2.860 22.354 1.00 69.49 14 GLU B N 1
ATOM 1533 C CA . GLU B 1 14 ? -94.541 3.362 23.615 1.00 71.90 14 GLU B CA 1
ATOM 1534 C C . GLU B 1 14 ? -95.574 4.438 23.320 1.00 72.44 14 GLU B C 1
ATOM 1535 O O . GLU B 1 14 ? -95.368 5.282 22.442 1.00 70.78 14 GLU B O 1
ATOM 1541 N N . MET B 1 15 ? -96.692 4.398 24.035 1.00 73.04 15 MET B N 1
ATOM 1542 C CA . MET B 1 15 ? -97.787 5.316 23.778 1.00 72.31 15 MET B CA 1
ATOM 1543 C C . MET B 1 15 ? -98.246 5.956 25.079 1.00 74.22 15 MET B C 1
ATOM 1544 O O . MET B 1 15 ? -97.954 5.472 26.176 1.00 72.74 15 MET B O 1
ATOM 1549 N N . THR B 1 16 ? -98.977 7.063 24.940 1.00 76.20 16 THR B N 1
ATOM 1550 C CA . THR B 1 16 ? -99.551 7.739 26.097 1.00 77.24 16 THR B CA 1
ATOM 1551 C C . THR B 1 16 ? -100.702 6.958 26.721 1.00 79.25 16 THR B C 1
ATOM 1552 O O . THR B 1 16 ? -101.159 7.329 27.807 1.00 81.69 16 THR B O 1
ATOM 1556 N N . GLY B 1 17 ? -101.166 5.886 26.076 1.00 77.43 17 GLY B N 1
ATOM 1557 C CA . GLY B 1 17 ? -102.267 5.084 26.580 1.00 77.07 17 GLY B CA 1
ATOM 1558 C C . GLY B 1 17 ? -102.640 3.946 25.645 1.00 76.75 17 GLY B C 1
ATOM 1559 O O . GLY B 1 17 ? -101.791 3.460 24.893 1.00 74.51 17 GLY B O 1
ATOM 1560 N N . LEU B 1 18 ? -103.902 3.511 25.670 1.00 75.52 18 LEU B N 1
ATOM 1561 C CA . LEU B 1 18 ? -104.355 2.399 24.841 1.00 74.92 18 LEU B CA 1
ATOM 1562 C C . LEU B 1 18 ? -105.355 2.792 23.769 1.00 75.44 18 LEU B C 1
ATOM 1563 O O . LEU B 1 18 ? -105.438 2.112 22.745 1.00 74.73 18 LEU B O 1
ATOM 1568 N N . ASP B 1 19 ? -106.123 3.855 23.986 1.00 77.96 19 ASP B N 1
ATOM 1569 C CA . ASP B 1 19 ? -107.150 4.286 23.049 1.00 81.84 19 ASP B CA 1
ATOM 1570 C C . ASP B 1 19 ? -106.523 5.124 21.943 1.00 83.43 19 ASP B C 1
ATOM 1571 O O . ASP B 1 19 ? -106.070 6.248 22.196 1.00 89.79 19 ASP B O 1
ATOM 1576 N N . PRO B 1 20 ? -106.484 4.623 20.704 1.00 85.19 20 PRO B N 1
ATOM 1577 C CA . PRO B 1 20 ? -105.844 5.392 19.624 1.00 84.75 20 PRO B CA 1
ATOM 1578 C C . PRO B 1 20 ? -106.597 6.655 19.241 1.00 89.67 20 PRO B C 1
ATOM 1579 O O . PRO B 1 20 ? -105.999 7.548 18.628 1.00 92.10 20 PRO B O 1
ATOM 1583 N N . GLU B 1 21 ? -107.885 6.761 19.573 1.00 90.87 21 GLU B N 1
ATOM 1584 C CA . GLU B 1 21 ? -108.630 7.977 19.270 1.00 94.25 21 GLU B CA 1
ATOM 1585 C C . GLU B 1 21 ? -108.259 9.123 20.199 1.00 94.78 21 GLU B C 1
ATOM 1586 O O . GLU B 1 21 ? -108.491 10.287 19.854 1.00 97.42 21 GLU B O 1
ATOM 1592 N N . LYS B 1 22 ? -107.684 8.818 21.362 1.00 93.44 22 LYS B N 1
ATOM 1593 C CA . LYS B 1 22 ? -107.246 9.823 22.320 1.00 91.58 22 LYS B CA 1
ATOM 1594 C C . LYS B 1 22 ? -105.736 9.864 22.511 1.00 88.58 22 LYS B C 1
ATOM 1595 O O . LYS B 1 22 ? -105.179 10.951 22.678 1.00 88.83 22 LYS B O 1
ATOM 1601 N N . ASP B 1 23 ? -105.062 8.717 22.457 1.00 86.67 23 ASP B N 1
ATOM 1602 C CA . ASP B 1 23 ? -103.645 8.609 22.774 1.00 82.39 23 ASP B CA 1
ATOM 1603 C C . ASP B 1 23 ? -102.786 8.608 21.512 1.00 80.80 23 ASP B C 1
ATOM 1604 O O . ASP B 1 23 ? -103.274 8.485 20.386 1.00 80.31 23 ASP B O 1
ATOM 1609 N N . ARG B 1 24 ? -101.476 8.747 21.723 1.00 79.95 24 ARG B N 1
ATOM 1610 C CA . ARG B 1 24 ? -100.520 8.912 20.637 1.00 78.51 24 ARG B CA 1
ATOM 1611 C C . ARG B 1 24 ? -99.234 8.156 20.943 1.00 75.45 24 ARG B C 1
ATOM 1612 O O . ARG B 1 24 ? -99.016 7.673 22.056 1.00 74.57 24 ARG B O 1
ATOM 1620 N N . ILE B 1 25 ? -98.370 8.077 19.925 1.00 73.17 25 ILE B N 1
ATOM 1621 C CA . ILE B 1 25 ? -97.070 7.417 20.000 1.00 72.25 25 ILE B CA 1
ATOM 1622 C C . ILE B 1 25 ? -96.039 8.427 20.481 1.00 73.49 25 ILE B C 1
ATOM 1623 O O . ILE B 1 25 ? -96.062 9.596 20.071 1.00 74.96 25 ILE B O 1
ATOM 1628 N N . ILE B 1 26 ? -95.116 7.984 21.338 1.00 74.41 26 ILE B N 1
ATOM 1629 C CA . ILE B 1 26 ? -94.114 8.898 21.881 1.00 74.06 26 ILE B CA 1
ATOM 1630 C C . ILE B 1 26 ? -92.709 8.327 21.712 1.00 74.02 26 ILE B C 1
ATOM 1631 O O . ILE B 1 26 ? -91.712 9.049 21.836 1.00 75.57 26 ILE B O 1
ATOM 1636 N N . GLU B 1 27 ? -92.614 7.033 21.423 1.00 76.67 27 GLU B N 1
ATOM 1637 C CA . GLU B 1 27 ? -91.320 6.409 21.179 1.00 75.05 27 GLU B CA 1
ATOM 1638 C C . GLU B 1 27 ? -91.504 5.203 20.269 1.00 74.40 27 GLU B C 1
ATOM 1639 O O . GLU B 1 27 ? -92.464 4.444 20.424 1.00 73.72 27 GLU B O 1
ATOM 1645 N N . MET B 1 28 ? -90.581 5.037 19.321 1.00 76.32 28 MET B N 1
ATOM 1646 C CA . MET B 1 28 ? -90.593 3.910 18.400 1.00 77.07 28 MET B CA 1
ATOM 1647 C C . MET B 1 28 ? -89.155 3.525 18.089 1.00 77.50 28 MET B C 1
ATOM 1648 O O . MET B 1 28 ? -88.246 4.356 18.165 1.00 78.02 28 MET B O 1
ATOM 1653 N N . ALA B 1 29 ? -88.961 2.252 17.748 1.00 71.29 29 ALA B N 1
ATOM 1654 C CA . ALA B 1 29 ? -87.655 1.721 17.380 1.00 72.04 29 ALA B CA 1
ATOM 1655 C C . ALA B 1 29 ? -87.870 0.506 16.489 1.00 73.59 29 ALA B C 1
ATOM 1656 O O . ALA B 1 29 ? -88.900 -0.164 16.579 1.00 72.29 29 ALA B O 1
ATOM 1658 N N . THR B 1 30 ? -86.891 0.230 15.626 1.00 68.13 30 THR B N 1
ATOM 1659 C CA . THR B 1 30 ? -87.014 -0.828 14.631 1.00 70.14 30 THR B CA 1
ATOM 1660 C C . THR B 1 30 ? -85.737 -1.655 14.570 1.00 71.02 30 THR B C 1
ATOM 1661 O O . THR B 1 30 ? -84.633 -1.114 14.664 1.00 70.50 30 THR B O 1
ATOM 1665 N N . ILE B 1 31 ? -85.897 -2.970 14.419 1.00 67.22 31 ILE B N 1
ATOM 1666 C CA . ILE B 1 31 ? -84.790 -3.887 14.162 1.00 69.12 31 ILE B CA 1
ATOM 1667 C C . ILE B 1 31 ? -85.239 -4.869 13.089 1.00 69.16 31 ILE B C 1
ATOM 1668 O O . ILE B 1 31 ? -86.374 -5.356 13.117 1.00 67.68 31 ILE B O 1
ATOM 1673 N N . ILE B 1 32 ? -84.354 -5.158 12.138 1.00 74.58 32 ILE B N 1
ATOM 1674 C CA . ILE B 1 32 ? -84.668 -6.031 11.012 1.00 75.18 32 ILE B CA 1
ATOM 1675 C C . ILE B 1 32 ? -83.763 -7.253 11.078 1.00 77.19 32 ILE B C 1
ATOM 1676 O O . ILE B 1 32 ? -82.533 -7.124 11.059 1.00 79.34 32 ILE B O 1
ATOM 1681 N N . THR B 1 33 ? -84.372 -8.433 11.159 1.00 79.44 33 THR B N 1
ATOM 1682 C CA . THR B 1 33 ? -83.682 -9.713 11.080 1.00 80.68 33 THR B CA 1
ATOM 1683 C C . THR B 1 33 ? -84.135 -10.447 9.822 1.00 86.70 33 THR B C 1
ATOM 1684 O O . THR B 1 33 ? -84.997 -9.975 9.076 1.00 88.19 33 THR B O 1
ATOM 1688 N N . ASP B 1 34 ? -83.553 -11.619 9.588 1.00 86.91 34 ASP B N 1
ATOM 1689 C CA . ASP B 1 34 ? -83.957 -12.445 8.464 1.00 91.86 34 ASP B CA 1
ATOM 1690 C C . ASP B 1 34 ? -84.858 -13.579 8.956 1.00 93.69 34 ASP B C 1
ATOM 1691 O O . ASP B 1 34 ? -85.361 -13.559 10.084 1.00 90.92 34 ASP B O 1
ATOM 1696 N N . GLY B 1 35 ? -85.057 -14.588 8.104 1.00 92.30 35 GLY B N 1
ATOM 1697 C CA . GLY B 1 35 ? -85.959 -15.673 8.452 1.00 91.80 35 GLY B CA 1
ATOM 1698 C C . GLY B 1 35 ? -85.497 -16.496 9.639 1.00 91.23 35 GLY B C 1
ATOM 1699 O O . GLY B 1 35 ? -86.319 -17.059 10.365 1.00 88.93 35 GLY B O 1
ATOM 1700 N N . ASP B 1 36 ? -84.185 -16.580 9.857 1.00 95.33 36 ASP B N 1
ATOM 1701 C CA . ASP B 1 36 ? -83.638 -17.381 10.944 1.00 94.22 36 ASP B CA 1
ATOM 1702 C C . ASP B 1 36 ? -83.122 -16.526 12.096 1.00 88.87 36 ASP B C 1
ATOM 1703 O O . ASP B 1 36 ? -82.278 -16.983 12.875 1.00 91.28 36 ASP B O 1
ATOM 1708 N N . LEU B 1 37 ? -83.603 -15.287 12.200 1.00 88.51 37 LEU B N 1
ATOM 1709 C CA . LEU B 1 37 ? -83.490 -14.420 13.371 1.00 84.53 37 LEU B CA 1
ATOM 1710 C C . LEU B 1 37 ? -82.101 -13.828 13.584 1.00 85.81 37 LEU B C 1
ATOM 1711 O O . LEU B 1 37 ? -81.861 -13.220 14.636 1.00 85.18 37 LEU B O 1
ATOM 1716 N N . ARG B 1 38 ? -81.177 -13.974 12.633 1.00 92.31 38 ARG B N 1
ATOM 1717 C CA . ARG B 1 38 ? -79.927 -13.225 12.692 1.00 91.55 38 ARG B CA 1
ATOM 1718 C C . ARG B 1 38 ? -80.194 -11.797 12.227 1.00 87.96 38 ARG B C 1
ATOM 1719 O O . ARG B 1 38 ? -80.777 -11.578 11.159 1.00 88.32 38 ARG B O 1
ATOM 1727 N N . THR B 1 39 ? -79.800 -10.825 13.047 1.00 82.88 39 THR B N 1
ATOM 1728 C CA . THR B 1 39 ? -80.202 -9.443 12.825 1.00 80.79 39 THR B CA 1
ATOM 1729 C C . THR B 1 39 ? -79.446 -8.853 11.641 1.00 82.68 39 THR B C 1
ATOM 1730 O O . THR B 1 39 ? -78.218 -8.962 11.558 1.00 85.75 39 THR B O 1
ATOM 1734 N N . ILE B 1 40 ? -80.188 -8.238 10.720 1.00 82.27 40 ILE B N 1
ATOM 1735 C CA . ILE B 1 40 ? -79.573 -7.607 9.558 1.00 83.22 40 ILE B CA 1
ATOM 1736 C C . ILE B 1 40 ? -79.075 -6.208 9.903 1.00 83.45 40 ILE B C 1
ATOM 1737 O O . ILE B 1 40 ? -77.946 -5.839 9.563 1.00 86.42 40 ILE B O 1
ATOM 1742 N N . ALA B 1 41 ? -79.901 -5.411 10.579 1.00 81.50 41 ALA B N 1
ATOM 1743 C CA . ALA B 1 41 ? -79.511 -4.063 10.967 1.00 81.02 41 ALA B CA 1
ATOM 1744 C C . ALA B 1 41 ? -80.440 -3.570 12.065 1.00 78.05 41 ALA B C 1
ATOM 1745 O O . ALA B 1 41 ? -81.591 -4.002 12.164 1.00 76.65 41 ALA B O 1
ATOM 1747 N N . GLU B 1 42 ? -79.922 -2.661 12.885 1.00 82.32 42 GLU B N 1
ATOM 1748 C CA . GLU B 1 42 ? -80.693 -2.009 13.932 1.00 79.19 42 GLU B CA 1
ATOM 1749 C C . GLU B 1 42 ? -81.082 -0.608 13.475 1.00 79.61 42 GLU B C 1
ATOM 1750 O O . GLU B 1 42 ? -80.271 0.109 12.881 1.00 81.07 42 GLU B O 1
ATOM 1756 N N . GLY B 1 43 ? -82.325 -0.223 13.754 1.00 75.03 43 GLY B N 1
ATOM 1757 C CA . GLY B 1 43 ? -82.863 1.020 13.252 1.00 76.01 43 GLY B CA 1
ATOM 1758 C C . GLY B 1 43 ? -82.835 2.152 14.259 1.00 74.46 43 GLY B C 1
ATOM 1759 O O . GLY B 1 43 ? -82.340 2.010 15.381 1.00 73.75 43 GLY B O 1
ATOM 1760 N N . PRO B 1 44 ? -83.379 3.303 13.870 1.00 75.77 44 PRO B N 1
ATOM 1761 C CA . PRO B 1 44 ? -83.329 4.481 14.742 1.00 75.28 44 PRO B CA 1
ATOM 1762 C C . PRO B 1 44 ? -84.263 4.350 15.937 1.00 72.99 44 PRO B C 1
ATOM 1763 O O . PRO B 1 44 ? -85.240 3.599 15.925 1.00 71.30 44 PRO B O 1
ATOM 1767 N N . VAL B 1 45 ? -83.940 5.104 16.986 1.00 75.49 45 VAL B N 1
ATOM 1768 C CA . VAL B 1 45 ? -84.754 5.187 18.196 1.00 72.40 45 VAL B CA 1
ATOM 1769 C C . VAL B 1 45 ? -85.262 6.621 18.277 1.00 73.07 45 VAL B C 1
ATOM 1770 O O . VAL B 1 45 ? -84.537 7.521 18.718 1.00 75.21 45 VAL B O 1
ATOM 1774 N N . ILE B 1 46 ? -86.505 6.841 17.864 1.00 72.85 46 ILE B N 1
ATOM 1775 C CA . ILE B 1 46 ? -87.071 8.180 17.751 1.00 73.71 46 ILE B CA 1
ATOM 1776 C C . ILE B 1 46 ? -88.021 8.427 18.914 1.00 72.64 46 ILE B C 1
ATOM 1777 O O . ILE B 1 46 ? -88.867 7.580 19.229 1.00 70.59 46 ILE B O 1
ATOM 1782 N N . VAL B 1 47 ? -87.882 9.584 19.555 1.00 73.58 47 VAL B N 1
ATOM 1783 C CA . VAL B 1 47 ? -88.827 10.052 20.562 1.00 73.19 47 VAL B CA 1
ATOM 1784 C C . VAL B 1 47 ? -89.666 11.154 19.932 1.00 73.95 47 VAL B C 1
ATOM 1785 O O . VAL B 1 47 ? -89.144 12.217 19.576 1.00 76.32 47 VAL B O 1
ATOM 1789 N N . ILE B 1 48 ? -90.962 10.904 19.793 1.00 79.78 48 ILE B N 1
ATOM 1790 C CA . ILE B 1 48 ? -91.862 11.827 19.114 1.00 79.79 48 ILE B CA 1
ATOM 1791 C C . ILE B 1 48 ? -92.408 12.823 20.124 1.00 84.23 48 ILE B C 1
ATOM 1792 O O . ILE B 1 48 ? -92.829 12.445 21.224 1.00 86.71 48 ILE B O 1
ATOM 1797 N N . HIS B 1 49 ? -92.406 14.098 19.752 1.00 82.99 49 HIS B N 1
ATOM 1798 C CA . HIS B 1 49 ? -92.907 15.142 20.630 1.00 87.49 49 HIS B CA 1
ATOM 1799 C C . HIS B 1 49 ? -94.426 15.208 20.562 1.00 88.19 49 HIS B C 1
ATOM 1800 O O . HIS B 1 49 ? -95.012 15.187 19.474 1.00 86.01 49 HIS B O 1
ATOM 1807 N N . GLN B 1 50 ? -95.059 15.281 21.728 1.00 91.65 50 GLN B N 1
ATOM 1808 C CA . GLN B 1 50 ? -96.485 15.528 21.845 1.00 93.57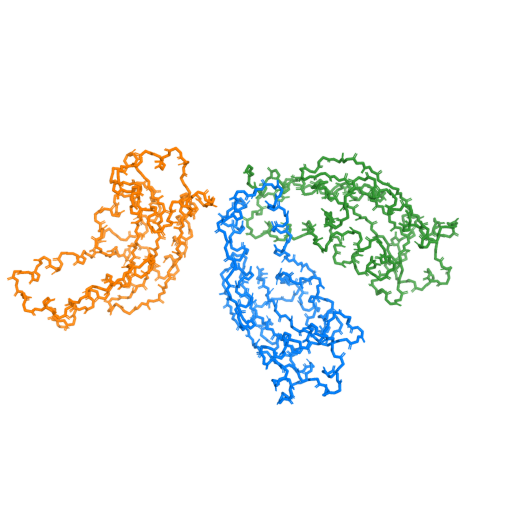 50 GLN B CA 1
ATOM 1809 C C . GLN B 1 50 ? -96.706 16.748 22.727 1.00 100.38 50 GLN B C 1
ATOM 1810 O O . GLN B 1 50 ? -95.841 17.129 23.521 1.00 103.20 50 GLN B O 1
ATOM 1816 N N . LYS B 1 51 ? -97.874 17.366 22.573 1.00 97.05 51 LYS B N 1
ATOM 1817 C CA . LYS B 1 51 ? -98.179 18.569 23.334 1.00 100.38 51 LYS B CA 1
ATOM 1818 C C . LYS B 1 51 ? -98.113 18.288 24.830 1.00 102.63 51 LYS B C 1
ATOM 1819 O O . LYS B 1 51 ? -98.479 17.205 25.295 1.00 100.79 51 LYS B O 1
ATOM 1825 N N . GLN B 1 52 ? -97.622 19.275 25.584 1.00 106.67 52 GLN B N 1
ATOM 1826 C CA . GLN B 1 52 ? -97.522 19.142 27.032 1.00 106.07 52 GLN B CA 1
ATOM 1827 C C . GLN B 1 52 ? -98.881 18.906 27.682 1.00 104.42 52 GLN B C 1
ATOM 1828 O O . GLN B 1 52 ? -98.946 18.329 28.773 1.00 100.80 52 GLN B O 1
ATOM 1834 N N . GLU B 1 53 ? -99.968 19.319 27.027 1.00 104.89 53 GLU B N 1
ATOM 1835 C CA . GLU B 1 53 ? -101.299 19.067 27.569 1.00 105.81 53 GLU B CA 1
ATOM 1836 C C . GLU B 1 53 ? -101.643 17.582 27.536 1.00 102.97 53 GLU B C 1
ATOM 1837 O O . GLU B 1 53 ? -102.288 17.068 28.457 1.00 98.94 53 GLU B O 1
ATOM 1843 N N . LEU B 1 54 ? -101.219 16.876 26.485 1.00 98.43 54 LEU B N 1
ATOM 1844 C CA . LEU B 1 54 ? -101.578 15.468 26.342 1.00 96.04 54 LEU B CA 1
ATOM 1845 C C . LEU B 1 54 ? -100.912 14.609 27.410 1.00 93.36 54 LEU B C 1
ATOM 1846 O O . LEU B 1 54 ? -101.508 13.639 27.895 1.00 91.80 54 LEU B O 1
ATOM 1851 N N . ILE B 1 55 ? -99.678 14.949 27.788 1.00 98.00 55 ILE B N 1
ATOM 1852 C CA . ILE B 1 55 ? -98.960 14.163 28.785 1.00 95.73 55 ILE B CA 1
ATOM 1853 C C . ILE B 1 55 ? -99.603 14.303 30.161 1.00 95.59 55 ILE B C 1
ATOM 1854 O O . ILE B 1 55 ? -99.642 13.340 30.939 1.00 94.58 55 ILE B O 1
ATOM 1859 N N . ASP B 1 56 ? -100.136 15.485 30.479 1.00 96.94 56 ASP B N 1
ATOM 1860 C CA . ASP B 1 56 ? -100.748 15.711 31.785 1.00 96.74 56 ASP B CA 1
ATOM 1861 C C . ASP B 1 56 ? -102.046 14.934 31.969 1.00 97.07 56 ASP B C 1
ATOM 1862 O O . ASP B 1 56 ? -102.515 14.797 33.105 1.00 99.58 56 ASP B O 1
ATOM 1867 N N . GLY B 1 57 ? -102.632 14.424 30.889 1.00 98.42 57 GLY B N 1
ATOM 1868 C CA . GLY B 1 57 ? -103.874 13.688 30.963 1.00 98.51 57 GLY B CA 1
ATOM 1869 C C . GLY B 1 57 ? -103.742 12.191 31.091 1.00 98.88 57 GLY B C 1
ATOM 1870 O O . GLY B 1 57 ? -104.760 11.497 31.189 1.00 95.67 57 GLY B O 1
ATOM 1871 N N . MET B 1 58 ? -102.521 11.665 31.094 1.00 96.60 58 MET B N 1
ATOM 1872 C CA . MET B 1 58 ? -102.328 10.229 31.210 1.00 91.72 58 MET B CA 1
ATOM 1873 C C . MET B 1 58 ? -102.698 9.748 32.610 1.00 92.77 58 MET B C 1
ATOM 1874 O O . MET B 1 58 ? -102.633 10.497 33.588 1.00 93.09 58 MET B O 1
ATOM 1879 N N . ASP B 1 59 ? -103.094 8.480 32.696 1.00 88.76 59 ASP B N 1
ATOM 1880 C CA . ASP B 1 59 ? -103.532 7.898 33.956 1.00 90.39 59 ASP B CA 1
ATOM 1881 C C . ASP B 1 59 ? -102.340 7.671 34.887 1.00 91.10 59 ASP B C 1
ATOM 1882 O O . ASP B 1 59 ? -101.192 7.992 34.565 1.00 90.17 59 ASP B O 1
ATOM 1887 N N . GLU B 1 60 ? -102.630 7.121 36.072 1.00 90.54 60 GLU B N 1
ATOM 1888 C CA . GLU B 1 60 ? -101.569 6.733 36.997 1.00 91.81 60 GLU B CA 1
ATOM 1889 C C . GLU B 1 60 ? -100.499 5.923 36.289 1.00 90.49 60 GLU B C 1
ATOM 1890 O O . GLU B 1 60 ? -99.312 6.265 36.317 1.00 90.35 60 GLU B O 1
ATOM 1896 N N . TRP B 1 61 ? -100.901 4.873 35.591 1.00 93.25 61 TRP B N 1
ATOM 1897 C CA . TRP B 1 61 ? -99.998 3.778 35.265 1.00 92.96 61 TRP B CA 1
ATOM 1898 C C . TRP B 1 61 ? -99.202 3.995 33.965 1.00 90.27 61 TRP B C 1
ATOM 1899 O O . TRP B 1 61 ? -98.214 3.281 33.756 1.00 90.16 61 TRP B O 1
ATOM 1910 N N . ASN B 1 62 ? -99.597 4.961 33.097 1.00 91.63 62 ASN B N 1
ATOM 1911 C CA . ASN B 1 62 ? -98.736 5.489 32.046 1.00 89.34 62 ASN B CA 1
ATOM 1912 C C . ASN B 1 62 ? -97.889 6.657 32.540 1.00 89.97 62 ASN B C 1
ATOM 1913 O O . ASN B 1 62 ? -96.804 6.902 32.003 1.00 89.55 62 ASN B O 1
ATOM 1918 N N . THR B 1 63 ? -98.359 7.387 33.554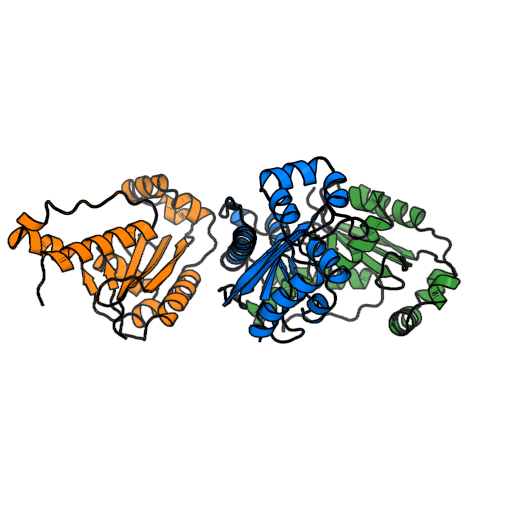 1.00 89.33 63 THR B N 1
ATOM 1919 C CA . THR B 1 63 ? -97.549 8.465 34.115 1.00 89.22 63 THR B CA 1
ATOM 1920 C C . THR B 1 63 ? -96.449 7.917 35.021 1.00 90.18 63 THR B C 1
ATOM 1921 O O . THR B 1 63 ? -95.335 8.451 35.040 1.00 90.34 63 THR B O 1
ATOM 1925 N N . ARG B 1 64 ? -96.734 6.843 35.762 1.00 88.52 64 ARG B N 1
ATOM 1926 C CA . ARG B 1 64 ? -95.723 6.259 36.640 1.00 90.64 64 ARG B CA 1
ATOM 1927 C C . ARG B 1 64 ? -94.573 5.667 35.838 1.00 90.02 64 ARG B C 1
ATOM 1928 O O . ARG B 1 64 ? -93.400 5.936 36.120 1.00 90.85 64 ARG B O 1
ATOM 1936 N N . THR B 1 65 ? -94.893 4.855 34.829 1.00 91.82 65 THR B N 1
ATOM 1937 C CA . THR B 1 65 ? -93.860 4.113 34.117 1.00 90.69 65 THR B CA 1
ATOM 1938 C C . THR B 1 65 ? -93.089 4.984 33.135 1.00 89.18 65 THR B C 1
ATOM 1939 O O . THR B 1 65 ? -91.881 4.790 32.966 1.00 89.72 65 THR B O 1
ATOM 1943 N N . HIS B 1 66 ? -93.753 5.938 32.481 1.00 87.39 66 HIS B N 1
ATOM 1944 C CA . HIS B 1 66 ? -93.048 6.793 31.532 1.00 86.64 66 HIS B CA 1
ATOM 1945 C C . HIS B 1 66 ? -92.195 7.851 32.226 1.00 87.40 66 HIS B C 1
ATOM 1946 O O . HIS B 1 66 ? -91.188 8.288 31.660 1.00 87.26 66 HIS B O 1
ATOM 1953 N N . ASN B 1 67 ? -92.571 8.275 33.437 1.00 87.21 67 ASN B N 1
ATOM 1954 C CA . ASN B 1 67 ? -91.685 9.126 34.228 1.00 91.31 67 ASN B CA 1
ATOM 1955 C C . ASN B 1 67 ? -90.547 8.326 34.853 1.00 92.14 67 ASN B C 1
ATOM 1956 O O . ASN B 1 67 ? -89.478 8.884 35.125 1.00 94.69 67 ASN B O 1
ATOM 1961 N N . LYS B 1 68 ? -90.759 7.028 35.088 1.00 89.40 68 LYS B N 1
ATOM 1962 C CA . LYS B 1 68 ? -89.729 6.176 35.669 1.00 90.55 68 LYS B CA 1
ATOM 1963 C C . LYS B 1 68 ? -88.630 5.826 34.672 1.00 87.80 68 LYS B C 1
ATOM 1964 O O . LYS B 1 68 ? -87.512 5.506 35.088 1.00 89.86 68 LYS B O 1
ATOM 1970 N N . THR B 1 69 ? -88.915 5.894 33.370 1.00 94.50 69 THR B N 1
ATOM 1971 C CA . THR B 1 69 ? -87.924 5.598 32.344 1.00 89.35 69 THR B CA 1
ATOM 1972 C C . THR B 1 69 ? -87.303 6.843 31.726 1.00 88.47 69 THR B C 1
ATOM 1973 O O . THR B 1 69 ? -86.353 6.718 30.946 1.00 86.71 69 THR B O 1
ATOM 1977 N N . GLY B 1 70 ? -87.807 8.031 32.051 1.00 86.14 70 GLY B N 1
ATOM 1978 C CA . GLY B 1 70 ? -87.279 9.254 31.485 1.00 87.23 70 GLY B CA 1
ATOM 1979 C C . GLY B 1 70 ? -87.805 9.601 30.113 1.00 84.93 70 GLY B C 1
ATOM 1980 O O . GLY B 1 70 ? -87.262 10.508 29.471 1.00 85.97 70 GLY B O 1
ATOM 1981 N N . LEU B 1 71 ? -88.844 8.910 29.642 1.00 87.13 71 LEU B N 1
ATOM 1982 C CA . LEU B 1 71 ? -89.400 9.205 28.327 1.00 83.79 71 LEU B CA 1
ATOM 1983 C C . LEU B 1 71 ? -90.125 10.546 28.318 1.00 86.03 71 LEU B C 1
ATOM 1984 O O . LEU B 1 71 ? -90.103 11.259 27.308 1.00 84.88 71 LEU B O 1
ATOM 1989 N N . VAL B 1 72 ? -90.775 10.903 29.429 1.00 90.13 72 VAL B N 1
ATOM 1990 C CA . VAL B 1 72 ? -91.575 12.126 29.465 1.00 92.83 72 VAL B CA 1
ATOM 1991 C C . VAL B 1 72 ? -90.695 13.345 29.224 1.00 93.47 72 VAL B C 1
ATOM 1992 O O . VAL B 1 72 ? -91.050 14.248 28.455 1.00 90.25 72 VAL B O 1
ATOM 1996 N N . THR B 1 73 ? -89.531 13.388 29.874 1.00 88.61 73 THR B N 1
ATOM 1997 C CA . THR B 1 73 ? -88.621 14.507 29.669 1.00 89.79 73 THR B CA 1
ATOM 1998 C C . THR B 1 73 ? -88.035 14.500 28.262 1.00 86.68 73 THR B C 1
ATOM 1999 O O . THR B 1 73 ? -87.764 15.568 27.700 1.00 87.57 73 THR B O 1
ATOM 2003 N N . LYS B 1 74 ? -87.847 13.316 27.673 1.00 88.80 74 LYS B N 1
ATOM 2004 C CA . LYS B 1 74 ? -87.392 13.245 26.288 1.00 86.18 74 LYS B CA 1
ATOM 2005 C C . LYS B 1 74 ? -88.439 13.816 25.341 1.00 85.48 74 LYS B C 1
ATOM 2006 O O . LYS B 1 74 ? -88.105 14.533 24.390 1.00 85.75 74 LYS B O 1
ATOM 2012 N N . VAL B 1 75 ? -89.715 13.511 25.589 1.00 87.77 75 VAL B N 1
ATOM 2013 C CA . VAL B 1 75 ? -90.789 14.038 24.752 1.00 87.47 75 VAL B CA 1
ATOM 2014 C C . VAL B 1 75 ? -90.875 15.553 24.885 1.00 90.58 75 VAL B C 1
ATOM 2015 O O . VAL B 1 75 ? -91.134 16.263 23.906 1.00 91.26 75 VAL B O 1
ATOM 2019 N N . LYS B 1 76 ? -90.655 16.072 26.096 1.00 87.39 76 LYS B N 1
ATOM 2020 C CA . LYS B 1 76 ? -90.744 17.513 26.312 1.00 90.39 76 LYS B CA 1
ATOM 2021 C C . LYS B 1 76 ? -89.738 18.264 25.452 1.00 90.79 76 LYS B C 1
ATOM 2022 O O . LYS B 1 76 ? -90.068 19.296 24.856 1.00 92.05 76 LYS B O 1
ATOM 2028 N N . THR B 1 77 ? -88.510 17.762 25.371 1.00 90.19 77 THR B N 1
ATOM 2029 C CA . THR B 1 77 ? -87.437 18.436 24.654 1.00 91.85 77 THR B CA 1
ATOM 2030 C C . THR B 1 77 ? -87.315 17.998 23.202 1.00 90.37 77 THR B C 1
ATOM 2031 O O . THR B 1 77 ? -86.469 18.535 22.479 1.00 92.78 77 THR B O 1
ATOM 2035 N N . SER B 1 78 ? -88.127 17.045 22.757 1.00 89.01 78 SER B N 1
ATOM 2036 C CA . SER B 1 78 ? -88.061 16.595 21.377 1.00 87.80 78 SER B CA 1
ATOM 2037 C C . SER B 1 78 ? -88.730 17.604 20.450 1.00 89.36 78 SER B C 1
ATOM 2038 O O . SER B 1 78 ? -89.708 18.262 20.816 1.00 89.88 78 SER B O 1
ATOM 2041 N N . ARG B 1 79 ? -88.269 17.730 19.222 1.00 87.23 79 ARG B N 1
ATOM 2042 C CA . ARG B 1 79 ? -89.087 18.508 18.303 1.00 88.50 79 ARG B CA 1
ATOM 2043 C C . ARG B 1 79 ? -89.450 17.695 17.069 1.00 86.52 79 ARG B C 1
ATOM 2044 O O . ARG B 1 79 ? -89.992 18.243 16.100 1.00 87.92 79 ARG B O 1
ATOM 2052 N N . VAL B 1 80 ? -89.192 16.388 17.125 1.00 85.87 80 VAL B N 1
ATOM 2053 C CA . VAL B 1 80 ? -89.548 15.489 16.034 1.00 84.39 80 VAL B CA 1
ATOM 2054 C C . VAL B 1 80 ? -91.057 15.308 15.997 1.00 83.52 80 VAL B C 1
ATOM 2055 O O . VAL B 1 80 ? -91.680 14.984 17.015 1.00 81.62 80 VAL B O 1
ATOM 2059 N N . THR B 1 81 ? -91.647 15.505 14.823 1.00 83.00 81 THR B N 1
ATOM 2060 C CA . THR B 1 81 ? -93.06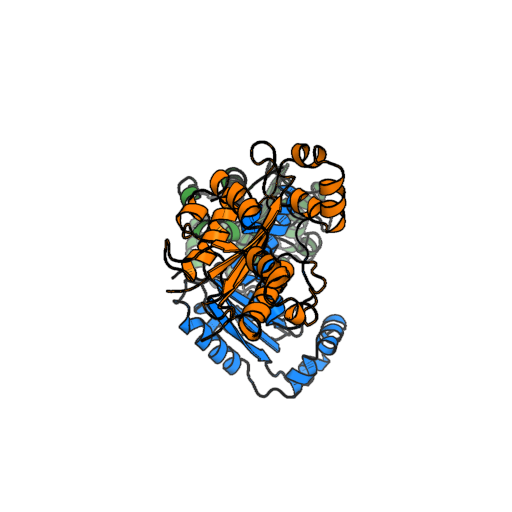9 15.278 14.640 1.00 82.28 81 THR B CA 1
ATOM 2061 C C . THR B 1 81 ? -93.322 13.842 14.189 1.00 80.97 81 THR B C 1
ATOM 2062 O O . THR B 1 81 ? -92.401 13.094 13.855 1.00 81.08 81 THR B O 1
ATOM 2066 N N . GLU B 1 82 ? -94.600 13.462 14.188 1.00 83.38 82 GLU B N 1
ATOM 2067 C CA . GLU B 1 82 ? -94.968 12.093 13.843 1.00 82.10 82 GLU B CA 1
ATOM 2068 C C . GLU B 1 82 ? -94.635 11.781 12.389 1.00 85.45 82 GLU B C 1
ATOM 2069 O O . GLU B 1 82 ? -94.064 10.727 12.087 1.00 85.99 82 GLU B O 1
ATOM 2075 N N . ARG B 1 83 ? -94.990 12.687 11.473 1.00 77.12 83 ARG B N 1
ATOM 2076 C CA . ARG B 1 83 ? -94.658 12.478 10.068 1.00 78.53 83 ARG B CA 1
ATOM 2077 C C . ARG B 1 83 ? -93.151 12.386 9.862 1.00 79.23 83 ARG B C 1
ATOM 2078 O O . ARG B 1 83 ? -92.687 11.640 8.992 1.00 79.80 83 ARG B O 1
ATOM 2086 N N . GLN B 1 84 ? -92.370 13.114 10.662 1.00 81.20 84 GLN B N 1
ATOM 2087 C CA . GLN B 1 84 ? -90.920 13.053 10.519 1.00 82.46 84 GLN B CA 1
ATOM 2088 C C . GLN B 1 84 ? -90.372 11.720 11.014 1.00 80.28 84 GLN B C 1
ATOM 2089 O O . GLN B 1 84 ? -89.491 11.129 10.379 1.00 82.23 84 GLN B O 1
ATOM 2095 N N . ALA B 1 85 ? -90.883 11.233 12.148 1.00 82.90 85 ALA B N 1
ATOM 2096 C CA . ALA B 1 85 ? -90.444 9.939 12.656 1.00 79.75 85 ALA B CA 1
ATOM 2097 C C . ALA B 1 85 ? -90.806 8.817 11.696 1.00 80.27 85 ALA B C 1
ATOM 2098 O O . ALA B 1 85 ? -90.078 7.824 11.597 1.00 79.85 85 ALA B O 1
ATOM 2100 N N . GLU B 1 86 ? -91.926 8.958 10.983 1.00 75.28 86 GLU B N 1
ATOM 2101 C CA . GLU B 1 86 ? -92.341 7.933 10.033 1.00 78.27 86 GLU B CA 1
ATOM 2102 C C . GLU B 1 86 ? -91.378 7.858 8.855 1.00 85.24 86 GLU B C 1
ATOM 2103 O O . GLU B 1 86 ? -91.032 6.764 8.398 1.00 88.90 86 GLU B O 1
ATOM 2109 N N . ILE B 1 87 ? -90.922 9.011 8.362 1.00 79.59 87 ILE B N 1
ATOM 2110 C CA . ILE B 1 87 ? -90.033 9.034 7.204 1.00 84.42 87 ILE B CA 1
ATOM 2111 C C . ILE B 1 87 ? -88.681 8.422 7.548 1.00 84.83 87 ILE B C 1
ATOM 2112 O O . ILE B 1 87 ? -88.142 7.614 6.782 1.00 96.68 87 ILE B O 1
ATOM 2117 N N . GLU B 1 88 ? -88.111 8.791 8.701 1.00 93.96 88 GLU B N 1
ATOM 2118 C CA . GLU B 1 88 ? -86.814 8.246 9.093 1.00 90.82 88 GLU B CA 1
ATOM 2119 C C . GLU B 1 88 ? -86.900 6.746 9.348 1.00 88.99 88 GLU B C 1
ATOM 2120 O O . GLU B 1 88 ? -85.980 5.998 8.997 1.00 88.15 88 GLU B O 1
ATOM 2126 N N . THR B 1 89 ? -87.998 6.288 9.953 1.00 83.83 89 THR B N 1
ATOM 2127 C CA . THR B 1 89 ? -88.172 4.855 10.165 1.00 81.78 89 THR B CA 1
ATOM 2128 C C . THR B 1 89 ? -88.412 4.132 8.844 1.00 82.39 89 THR B C 1
ATOM 2129 O O . THR B 1 89 ? -87.859 3.050 8.614 1.00 82.37 89 THR B O 1
ATOM 2133 N N . LEU B 1 90 ? -89.221 4.719 7.959 1.00 78.24 90 LEU B N 1
ATOM 2134 C CA . LEU B 1 90 ? -89.489 4.089 6.671 1.00 85.03 90 LEU B CA 1
ATOM 2135 C C . LEU B 1 90 ? -88.267 4.119 5.761 1.00 92.98 90 LEU B C 1
ATOM 2136 O O . LEU B 1 90 ? -88.070 3.193 4.967 1.00 95.35 90 LEU B O 1
ATOM 2141 N N . ASP B 1 91 ? -87.440 5.164 5.857 1.00 93.95 91 ASP B N 1
ATOM 2142 C CA . ASP B 1 91 ? -86.192 5.179 5.099 1.00 94.09 91 ASP B CA 1
ATOM 2143 C C . ASP B 1 91 ? -85.275 4.040 5.530 1.00 90.17 91 ASP B C 1
ATOM 2144 O O . ASP B 1 91 ? -84.567 3.457 4.702 1.00 92.02 91 ASP B O 1
ATOM 2149 N N . PHE B 1 92 ? -85.279 3.703 6.822 1.00 96.47 92 PHE B N 1
ATOM 2150 C CA . PHE B 1 92 ? -84.482 2.574 7.291 1.00 91.31 92 PHE B CA 1
ATOM 2151 C C . PHE B 1 92 ? -85.062 1.250 6.810 1.00 91.15 92 PHE B C 1
ATOM 2152 O O . PHE B 1 92 ? -84.318 0.346 6.413 1.00 92.22 92 PHE B O 1
ATOM 2160 N N . ILE B 1 93 ? -86.389 1.114 6.841 1.00 84.60 93 ILE B N 1
ATOM 2161 C CA . ILE B 1 93 ? -87.015 -0.142 6.440 1.00 84.50 93 ILE B CA 1
ATOM 2162 C C . ILE B 1 93 ? -86.858 -0.361 4.940 1.00 90.26 93 ILE B C 1
ATOM 2163 O O . ILE B 1 93 ? -86.524 -1.463 4.488 1.00 87.62 93 ILE B O 1
ATOM 2168 N N . GLN B 1 94 ? -87.078 0.691 4.148 1.00 87.13 94 GLN B N 1
ATOM 2169 C CA . GLN B 1 94 ? -87.007 0.563 2.696 1.00 89.04 94 GLN B CA 1
ATOM 2170 C C . GLN B 1 94 ? -85.623 0.152 2.213 1.00 88.36 94 GLN B C 1
ATOM 2171 O O . GLN B 1 94 ? -85.500 -0.381 1.105 1.00 88.37 94 GLN B O 1
ATOM 2177 N N . ARG B 1 95 ? -84.581 0.376 3.016 1.00 97.83 95 ARG B N 1
ATOM 2178 C CA . ARG B 1 95 ? -83.235 0.010 2.592 1.00 97.75 95 ARG B CA 1
ATOM 2179 C C . ARG B 1 95 ? -82.980 -1.488 2.715 1.00 93.33 95 ARG B C 1
ATOM 2180 O O . ARG B 1 95 ? -82.170 -2.037 1.960 1.00 92.84 95 ARG B O 1
ATOM 2188 N N . HIS B 1 96 ? -83.658 -2.167 3.641 1.00 99.56 96 HIS B N 1
ATOM 2189 C CA . HIS B 1 96 ? -83.401 -3.577 3.896 1.00 94.37 96 HIS B CA 1
ATOM 2190 C C . HIS B 1 96 ? -84.547 -4.498 3.507 1.00 90.48 96 HIS B C 1
ATOM 2191 O O . HIS B 1 96 ? -84.382 -5.721 3.581 1.00 86.82 96 HIS B O 1
ATOM 2198 N N . THR B 1 97 ? -85.694 -3.959 3.105 1.00 88.14 97 THR B N 1
ATOM 2199 C CA . THR B 1 97 ? -86.853 -4.769 2.769 1.00 88.56 97 THR B CA 1
ATOM 2200 C C . THR B 1 97 ? -87.372 -4.382 1.393 1.00 89.51 97 THR B C 1
ATOM 2201 O O . THR B 1 97 ? -87.041 -3.325 0.850 1.00 91.25 97 THR B O 1
ATOM 2205 N N . LEU B 1 98 ? -88.190 -5.265 0.833 1.00 84.14 98 LEU B N 1
ATOM 2206 C CA . LEU B 1 98 ? -89.024 -4.958 -0.317 1.00 86.22 98 LEU B CA 1
ATOM 2207 C C . LEU B 1 98 ? -90.449 -4.693 0.156 1.00 85.61 98 LEU B C 1
ATOM 2208 O O . LEU B 1 98 ? -90.844 -5.089 1.255 1.00 82.07 98 LEU B O 1
ATOM 2213 N N . LYS B 1 99 ? -91.222 -4.013 -0.685 1.00 83.08 99 LYS B N 1
ATOM 2214 C CA . LYS B 1 99 ? -92.564 -3.616 -0.281 1.00 81.43 99 LYS B CA 1
ATOM 2215 C C . LYS B 1 99 ? -93.488 -4.827 -0.190 1.00 80.83 99 LYS B C 1
ATOM 2216 O O . LYS B 1 99 ? -93.492 -5.695 -1.067 1.00 82.98 99 LYS B O 1
ATOM 2222 N N . ASN B 1 100 ? -94.271 -4.877 0.893 1.00 82.14 100 ASN B N 1
ATOM 2223 C CA . ASN B 1 100 ? -95.270 -5.926 1.124 1.00 81.30 100 ASN B CA 1
ATOM 2224 C C . ASN B 1 100 ? -94.639 -7.317 1.147 1.00 79.32 100 ASN B C 1
ATOM 2225 O O . ASN B 1 100 ? -95.204 -8.285 0.632 1.00 81.03 100 ASN B O 1
ATOM 2230 N N . ARG B 1 101 ? -93.461 -7.422 1.763 1.00 81.98 101 ARG B N 1
ATOM 2231 C CA . ARG B 1 101 ? -92.794 -8.703 1.938 1.00 81.71 101 ARG B CA 1
ATOM 2232 C C . ARG B 1 101 ? -92.298 -8.935 3.358 1.00 80.81 101 ARG B C 1
ATOM 2233 O O . ARG B 1 101 ? -91.687 -9.977 3.618 1.00 84.67 101 ARG B O 1
ATOM 2241 N N . ALA B 1 102 ? -92.542 -8.009 4.282 1.00 78.05 102 ALA B N 1
ATOM 2242 C CA . ALA B 1 102 ? -92.000 -8.098 5.634 1.00 75.74 102 ALA B CA 1
ATOM 2243 C C . ALA B 1 102 ? -93.128 -7.955 6.646 1.00 74.77 102 ALA B C 1
ATOM 2244 O O . ALA B 1 102 ? -93.830 -6.923 6.647 1.00 74.98 102 ALA B O 1
ATOM 2246 N N . PRO B 1 103 ? -93.348 -8.940 7.511 1.00 72.20 103 PRO B N 1
ATOM 2247 C CA . PRO B 1 103 ? -94.394 -8.831 8.531 1.00 71.80 103 PRO B CA 1
ATOM 2248 C C . PRO B 1 103 ? -93.874 -8.224 9.830 1.00 69.84 103 PRO B C 1
ATOM 2249 O O . PRO B 1 103 ? -92.669 -8.114 10.061 1.00 69.20 103 PRO B O 1
ATOM 2253 N N . LEU B 1 104 ? -94.816 -7.821 10.682 1.00 68.86 104 LEU B N 1
ATOM 2254 C CA . LEU B 1 104 ? -94.468 -7.304 11.999 1.00 67.09 104 LEU B CA 1
ATOM 2255 C C . LEU B 1 104 ? -94.207 -8.449 12.968 1.00 66.38 104 LEU B C 1
ATOM 2256 O O . LEU B 1 104 ? -94.778 -9.535 12.847 1.00 68.18 104 LEU B O 1
ATOM 2261 N N . CYS B 1 105 ? -93.342 -8.193 13.945 1.00 63.16 105 CYS B N 1
ATOM 2262 C CA . CYS B 1 105 ? -92.991 -9.203 14.932 1.00 63.87 105 CYS B CA 1
ATOM 2263 C C . CYS B 1 105 ? -92.811 -8.544 16.289 1.00 63.14 105 CYS B C 1
ATOM 2264 O O . CYS B 1 105 ? -92.321 -7.413 16.379 1.00 62.45 105 CYS B O 1
ATOM 2267 N N . GLY B 1 106 ? -93.203 -9.253 17.336 1.00 64.77 106 GLY B N 1
ATOM 2268 C CA . GLY B 1 106 ? -93.042 -8.767 18.686 1.00 64.59 106 GLY B CA 1
ATOM 2269 C C . GLY B 1 106 ? -94.088 -9.383 19.592 1.00 65.16 106 GLY B C 1
ATOM 2270 O O . GLY B 1 106 ? -94.706 -10.389 19.256 1.00 66.05 106 GLY B O 1
ATOM 2271 N N . ASN B 1 107 ? -94.266 -8.750 20.751 1.00 69.33 107 ASN B N 1
ATOM 2272 C CA . ASN B 1 107 ? -95.244 -9.185 21.736 1.00 70.39 107 ASN B CA 1
ATOM 2273 C C . ASN B 1 107 ? -96.423 -8.235 21.880 1.00 70.45 107 ASN B C 1
ATOM 2274 O O . ASN B 1 107 ? -97.392 -8.578 22.566 1.00 71.09 107 ASN B O 1
ATOM 2279 N N . SER B 1 108 ? -96.368 -7.058 21.259 1.00 67.76 108 SER B N 1
ATOM 2280 C CA . SER B 1 108 ? -97.481 -6.117 21.283 1.00 68.07 108 SER B CA 1
ATOM 2281 C C . SER B 1 108 ? -98.051 -5.959 19.882 1.00 70.30 108 SER B C 1
ATOM 2282 O O . SER B 1 108 ? -98.254 -4.837 19.411 1.00 70.04 108 SER B O 1
ATOM 2285 N N . ILE B 1 109 ? -98.323 -7.082 19.216 1.00 65.81 109 ILE B N 1
ATOM 2286 C CA . ILE B 1 109 ? -98.625 -7.054 17.785 1.00 65.64 109 ILE B CA 1
ATOM 2287 C C . ILE B 1 109 ? -99.904 -6.267 17.515 1.00 65.66 109 ILE B C 1
ATOM 2288 O O . ILE B 1 109 ? -99.898 -5.280 16.770 1.00 65.09 109 ILE B O 1
ATOM 2293 N N . CYS B 1 110 ? -101.021 -6.690 18.113 1.00 65.36 110 CYS B N 1
ATOM 2294 C CA . CYS B 1 110 ? -102.276 -5.981 17.874 1.00 65.84 110 CYS B CA 1
ATOM 2295 C C . CYS B 1 110 ? -102.216 -4.562 18.422 1.00 65.04 110 CYS B C 1
ATOM 2296 O O . CYS B 1 110 ? -102.741 -3.627 17.807 1.00 65.10 110 CYS B O 1
ATOM 2299 N N . GLN B 1 111 ? -101.578 -4.382 19.579 1.00 74.46 111 GLN B N 1
ATOM 2300 C CA . GLN B 1 111 ? -101.523 -3.059 20.187 1.00 75.59 111 GLN B CA 1
ATOM 2301 C C . GLN B 1 111 ? -100.687 -2.098 19.352 1.00 74.73 111 GLN B C 1
ATOM 2302 O O . GLN B 1 111 ? -101.053 -0.929 19.193 1.00 75.81 111 GLN B O 1
ATOM 2308 N N . ASP B 1 112 ? -99.560 -2.568 18.812 1.00 71.83 112 ASP B N 1
ATOM 2309 C CA . ASP B 1 112 ? -98.733 -1.694 17.986 1.00 70.65 112 ASP B CA 1
ATOM 2310 C C . ASP B 1 112 ? -99.415 -1.383 16.658 1.00 70.54 112 ASP B C 1
ATOM 2311 O O . ASP B 1 112 ? -99.413 -0.232 16.207 1.00 70.19 112 ASP B O 1
ATOM 2316 N N . ARG B 1 113 ? -100.018 -2.391 16.026 1.00 69.45 113 ARG B N 1
ATOM 2317 C CA . ARG B 1 113 ? -100.565 -2.203 14.689 1.00 69.29 113 ARG B CA 1
ATOM 2318 C C . ARG B 1 113 ? -101.805 -1.317 14.666 1.00 69.71 113 ARG B C 1
ATOM 2319 O O . ARG B 1 113 ? -102.155 -0.800 13.599 1.00 68.90 113 ARG B O 1
ATOM 2327 N N . ARG B 1 114 ? -102.482 -1.132 15.801 1.00 72.30 114 ARG B N 1
ATOM 2328 C CA . ARG B 1 114 ? -103.569 -0.158 15.842 1.00 73.51 114 ARG B CA 1
ATOM 2329 C C . ARG B 1 114 ? -103.033 1.249 15.623 1.00 72.99 114 ARG B C 1
ATOM 2330 O O . ARG B 1 114 ? -103.524 1.994 14.766 1.00 72.77 114 ARG B O 1
ATOM 2338 N N . PHE B 1 115 ? -102.009 1.623 16.392 1.00 71.34 115 PHE B N 1
ATOM 2339 C CA . PHE B 1 115 ? -101.414 2.947 16.278 1.00 71.43 115 PHE B CA 1
ATOM 2340 C C . PHE B 1 115 ? -100.653 3.111 14.969 1.00 69.42 115 PHE B C 1
ATOM 2341 O O . PHE B 1 115 ? -100.600 4.218 14.420 1.00 68.93 115 PHE B O 1
ATOM 2349 N N . LEU B 1 116 ? -100.061 2.029 14.456 1.00 72.50 116 LEU B N 1
ATOM 2350 C CA . LEU B 1 116 ? -99.362 2.113 13.178 1.00 70.86 116 LEU B CA 1
ATOM 2351 C C . LEU B 1 116 ? -100.330 2.392 12.036 1.00 70.01 116 LEU B C 1
ATOM 2352 O O . LEU B 1 116 ? -100.056 3.239 11.179 1.00 68.23 116 LEU B O 1
ATOM 2357 N N . TYR B 1 117 ? -101.465 1.688 12.006 1.00 69.93 117 TYR B N 1
ATOM 2358 C CA . TYR B 1 117 ? -102.420 1.867 10.919 1.00 68.23 117 TYR B CA 1
ATOM 2359 C C . TYR B 1 117 ? -103.038 3.258 10.931 1.00 66.99 117 TYR B C 1
ATOM 2360 O O . TYR B 1 117 ? -103.338 3.807 9.866 1.00 68.87 117 TYR B O 1
ATOM 2369 N N . LYS B 1 118 ? -103.230 3.845 12.113 1.00 75.26 118 LYS B N 1
ATOM 2370 C CA . LYS B 1 118 ? -103.910 5.132 12.188 1.00 74.53 118 LYS B CA 1
ATOM 2371 C C . LYS B 1 118 ? -102.942 6.291 11.985 1.00 73.02 118 LYS B C 1
ATOM 2372 O O . LYS B 1 118 ? -103.214 7.202 11.196 1.00 77.42 118 LYS B O 1
ATOM 2378 N N . TYR B 1 119 ? -101.805 6.273 12.681 1.00 74.84 119 TYR B N 1
ATOM 2379 C CA . TYR B 1 119 ? -100.930 7.435 12.744 1.00 73.60 119 TYR B CA 1
ATOM 2380 C C . TYR B 1 119 ? -99.788 7.406 11.738 1.00 74.94 119 TYR B C 1
ATOM 2381 O O . TYR B 1 119 ? -99.168 8.449 11.511 1.00 79.22 119 TYR B O 1
ATOM 2390 N N . MET B 1 120 ? -99.490 6.255 11.136 1.00 72.44 120 MET B N 1
ATOM 2391 C CA . MET B 1 120 ? -98.433 6.144 10.127 1.00 75.39 120 MET B CA 1
ATOM 2392 C C . MET B 1 120 ? -98.920 5.274 8.980 1.00 78.69 120 MET B C 1
ATOM 2393 O O . MET B 1 120 ? -98.523 4.113 8.839 1.00 78.93 120 MET B O 1
ATOM 2398 N N . PRO B 1 121 ? -99.782 5.824 8.124 1.00 81.09 121 PRO B N 1
ATOM 2399 C CA . PRO B 1 121 ? -100.357 5.000 7.051 1.00 79.53 121 PRO B CA 1
ATOM 2400 C C . PRO B 1 121 ? -99.349 4.590 5.997 1.00 82.11 121 PRO B C 1
ATOM 2401 O O . PRO B 1 121 ? -99.466 3.485 5.453 1.00 79.06 121 PRO B O 1
ATOM 2405 N N . GLU B 1 122 ? -98.363 5.437 5.688 1.00 85.24 122 GLU B N 1
ATOM 2406 C CA . GLU B 1 122 ? -97.408 5.091 4.639 1.00 83.03 122 GLU B CA 1
ATOM 2407 C C . GLU B 1 122 ? -96.490 3.960 5.084 1.00 83.57 122 GLU B C 1
ATOM 2408 O O . GLU B 1 122 ? -96.111 3.104 4.276 1.00 86.24 122 GLU B O 1
ATOM 2414 N N . LEU B 1 123 ? -96.118 3.943 6.365 1.00 76.55 123 LEU B N 1
ATOM 2415 C CA . LEU B 1 123 ? -95.335 2.832 6.891 1.00 76.86 123 LEU B CA 1
ATOM 2416 C C . LEU B 1 123 ? -96.154 1.549 6.897 1.00 79.99 123 LEU B C 1
ATOM 2417 O O . LEU B 1 123 ? -95.645 0.477 6.551 1.00 79.03 123 LEU B O 1
ATOM 2422 N N . SER B 1 124 ? -97.428 1.640 7.280 1.00 74.64 124 SER B N 1
ATOM 2423 C CA . SER B 1 124 ? -98.245 0.442 7.431 1.00 73.99 124 SER B CA 1
ATOM 2424 C C . SER B 1 124 ? -98.553 -0.213 6.093 1.00 75.84 124 SER B C 1
ATOM 2425 O O . SER B 1 124 ? -98.746 -1.432 6.037 1.00 75.64 124 SER B O 1
ATOM 2428 N N . GLU B 1 125 ? -98.612 0.568 5.013 1.00 81.41 125 GLU B N 1
ATOM 2429 C CA . GLU B 1 125 ? -98.849 -0.012 3.698 1.00 79.05 125 GLU B CA 1
ATOM 2430 C C . GLU B 1 125 ? -97.584 -0.591 3.079 1.00 78.30 125 GLU B C 1
ATOM 2431 O O . GLU B 1 125 ? -97.683 -1.437 2.184 1.00 78.00 125 GLU B O 1
ATOM 2437 N N . TRP B 1 126 ? -96.404 -0.158 3.529 1.00 80.79 126 TRP B N 1
ATOM 2438 C CA . TRP B 1 126 ? -95.168 -0.776 3.064 1.00 79.66 126 TRP B CA 1
ATOM 2439 C C . TRP B 1 126 ? -94.932 -2.123 3.738 1.00 80.81 126 TRP B C 1
ATOM 2440 O O . TRP B 1 126 ? -94.369 -3.034 3.119 1.00 78.11 126 TRP B O 1
ATOM 2451 N N . LEU B 1 127 ? -95.358 -2.269 4.992 1.00 75.47 127 LEU B N 1
ATOM 2452 C CA . LEU B 1 127 ? -95.275 -3.550 5.677 1.00 75.72 127 LEU B CA 1
ATOM 2453 C C . LEU B 1 127 ? -96.287 -4.535 5.105 1.00 75.95 127 LEU B C 1
ATOM 2454 O O . LEU B 1 127 ? -97.347 -4.153 4.602 1.00 76.83 127 LEU B O 1
ATOM 2459 N N . HIS B 1 128 ? -95.953 -5.817 5.190 1.00 75.06 128 HIS B N 1
ATOM 2460 C CA . HIS B 1 128 ? -96.908 -6.849 4.823 1.00 76.29 128 HIS B CA 1
ATOM 2461 C C . HIS B 1 128 ? -97.994 -6.941 5.890 1.00 77.08 128 HIS B C 1
ATOM 2462 O O . HIS B 1 128 ? -97.787 -6.571 7.049 1.00 78.32 128 HIS B O 1
ATOM 2469 N N . TYR B 1 129 ? -99.172 -7.429 5.492 1.00 82.56 129 TYR B N 1
ATOM 2470 C CA . TYR B 1 129 ? -100.284 -7.425 6.436 1.00 80.69 129 TYR B CA 1
ATOM 2471 C C . TYR B 1 129 ? -100.118 -8.454 7.547 1.00 81.25 129 TYR B C 1
ATOM 2472 O O . TYR B 1 129 ? -100.774 -8.329 8.587 1.00 79.12 129 TYR B O 1
ATOM 2481 N N . ARG B 1 130 ? -99.272 -9.465 7.359 1.00 75.38 130 ARG B N 1
ATOM 2482 C CA . ARG B 1 130 ? -99.186 -10.545 8.330 1.00 75.78 130 ARG B CA 1
ATOM 2483 C C . ARG B 1 130 ? -98.331 -10.140 9.526 1.00 75.85 130 ARG B C 1
ATOM 2484 O O . ARG B 1 130 ? -97.644 -9.116 9.523 1.00 76.07 130 ARG B O 1
ATOM 2492 N N . ASN B 1 131 ? -98.389 -10.970 10.563 1.00 63.52 131 ASN B N 1
ATOM 2493 C CA . ASN B 1 131 ? -97.659 -10.732 11.796 1.00 68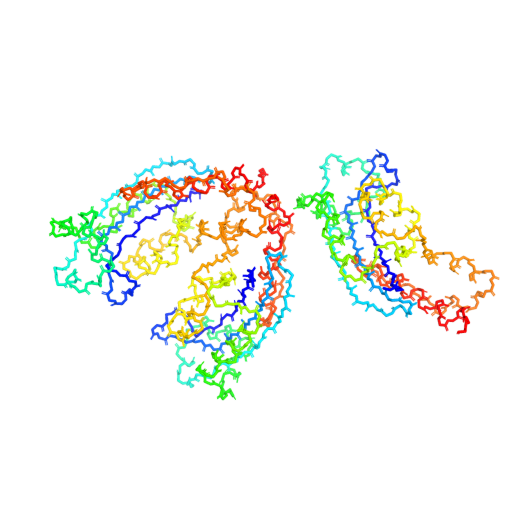.03 131 ASN B CA 1
ATOM 2494 C C . ASN B 1 131 ? -97.057 -12.041 12.273 1.00 66.97 131 ASN B C 1
ATOM 2495 O O . ASN B 1 131 ? -97.449 -13.125 11.836 1.00 65.15 131 ASN B O 1
ATOM 2500 N N . VAL B 1 132 ? -96.095 -11.927 13.182 1.00 60.26 132 VAL B N 1
ATOM 2501 C CA . VAL B 1 132 ? -95.542 -13.067 13.903 1.00 61.99 132 VAL B CA 1
ATOM 2502 C C . VAL B 1 132 ? -95.661 -12.724 15.382 1.00 68.37 132 VAL B C 1
ATOM 2503 O O . VAL B 1 132 ? -94.822 -12.001 15.930 1.00 68.90 132 VAL B O 1
ATOM 2507 N N . ASP B 1 133 ? -96.709 -13.230 16.027 1.00 64.82 133 ASP B N 1
ATOM 2508 C CA . ASP B 1 133 ? -96.983 -12.939 17.432 1.00 68.74 133 ASP B CA 1
ATOM 2509 C C . ASP B 1 133 ? -96.167 -13.892 18.296 1.00 71.02 133 ASP B C 1
ATOM 2510 O O . ASP B 1 133 ? -96.508 -15.069 18.435 1.00 69.40 133 ASP B O 1
ATOM 2515 N N . VAL B 1 134 ? -95.087 -13.378 18.889 1.00 70.93 134 VAL B N 1
ATOM 2516 C CA . VAL B 1 134 ? -94.275 -14.193 19.789 1.00 72.79 134 VAL B CA 1
ATOM 2517 C C . VAL B 1 134 ? -95.098 -14.655 20.984 1.00 69.57 134 VAL B C 1
ATOM 2518 O O . VAL B 1 134 ? -94.901 -15.764 21.496 1.00 71.48 134 VAL B O 1
ATOM 2522 N N . SER B 1 135 ? -96.051 -13.831 21.428 1.00 74.64 135 SER B N 1
ATOM 2523 C CA . SER B 1 135 ? -96.881 -14.198 22.570 1.00 69.78 135 SER B CA 1
ATOM 2524 C C . SER B 1 135 ? -97.760 -15.406 22.269 1.00 69.11 135 SER B C 1
ATOM 2525 O O . SER B 1 135 ? -98.136 -16.139 23.191 1.00 64.60 135 SER B O 1
ATOM 2528 N N . SER B 1 136 ? -98.105 -15.626 20.999 1.00 68.48 136 SER B N 1
ATOM 2529 C CA . SER B 1 136 ? -98.932 -16.774 20.643 1.00 66.00 136 SER B CA 1
ATOM 2530 C C . SER B 1 136 ? -98.188 -18.091 20.797 1.00 68.01 136 SER B C 1
ATOM 2531 O O . SER B 1 136 ? -98.827 -19.135 20.957 1.00 66.20 136 SER B O 1
ATOM 2534 N N . PHE B 1 137 ? -96.857 -18.063 20.753 1.00 68.97 137 PHE B N 1
ATOM 2535 C CA . PHE B 1 137 ? -96.065 -19.269 20.950 1.00 71.40 137 PHE B CA 1
ATOM 2536 C C . PHE B 1 137 ? -95.904 -19.604 22.426 1.00 67.88 137 PHE B C 1
ATOM 2537 O O . PHE B 1 137 ? -95.819 -20.783 22.785 1.00 67.17 137 PHE B O 1
ATOM 2545 N N . LYS B 1 138 ? -95.869 -18.587 23.290 1.00 78.73 138 LYS B N 1
ATOM 2546 C CA . LYS B 1 138 ? -95.775 -18.841 24.723 1.00 75.54 138 LYS B CA 1
ATOM 2547 C C . LYS B 1 138 ? -97.067 -19.437 25.263 1.00 74.42 138 LYS B C 1
ATOM 2548 O O . LYS B 1 138 ? -97.036 -20.313 26.135 1.00 77.05 138 LYS B O 1
ATOM 2554 N N . GLU B 1 139 ? -98.215 -18.974 24.761 1.00 80.67 139 GLU B N 1
ATOM 2555 C CA . GLU B 1 139 ? -99.485 -19.540 25.202 1.00 79.03 139 GLU B CA 1
ATOM 2556 C C . GLU B 1 139 ? -99.679 -20.952 24.664 1.00 81.80 139 GLU B C 1
ATOM 2557 O O . GLU B 1 139 ? -100.295 -21.791 25.330 1.00 82.40 139 GLU B O 1
ATOM 2563 N N . VAL B 1 140 ? -99.154 -21.234 23.471 1.00 76.91 140 VAL B N 1
ATOM 2564 C CA . VAL B 1 140 ? -99.227 -22.585 22.926 1.00 76.27 140 VAL B CA 1
ATOM 2565 C C . VAL B 1 140 ? -98.304 -23.520 23.697 1.00 77.88 140 VAL B C 1
ATOM 2566 O O . VAL B 1 140 ? -98.668 -24.663 24.003 1.00 77.07 140 VAL B O 1
ATOM 2570 N N . ALA B 1 141 ? -97.103 -23.043 24.039 1.00 80.50 141 ALA B N 1
ATOM 2571 C CA . ALA B 1 141 ? -96.155 -23.861 24.784 1.00 81.79 141 ALA B CA 1
ATOM 2572 C C . ALA B 1 141 ? -96.659 -24.193 26.182 1.00 80.54 141 ALA B C 1
ATOM 2573 O O . ALA B 1 141 ? -96.202 -25.174 26.777 1.00 83.22 141 ALA B O 1
ATOM 2575 N N . ARG B 1 142 ? -97.586 -23.397 26.723 1.00 85.26 142 ARG B N 1
ATOM 2576 C CA . ARG B 1 142 ? -98.138 -23.697 28.040 1.00 83.47 142 ARG B CA 1
ATOM 2577 C C . ARG B 1 142 ? -98.925 -25.001 28.036 1.00 83.31 142 ARG B C 1
ATOM 2578 O O . ARG B 1 142 ? -98.964 -25.703 29.053 1.00 85.29 142 ARG B O 1
ATOM 2586 N N . HIS B 1 143 ? -99.547 -25.345 26.910 1.00 86.20 143 HIS B N 1
ATOM 2587 C CA . HIS B 1 143 ? -100.381 -26.536 26.823 1.00 87.81 143 HIS B CA 1
ATOM 2588 C C . HIS B 1 143 ? -99.663 -27.733 26.220 1.00 88.49 143 HIS B C 1
ATOM 2589 O O . HIS B 1 143 ? -99.952 -28.871 26.605 1.00 92.84 143 HIS B O 1
ATOM 2596 N N . TRP B 1 144 ? -98.734 -27.512 25.290 1.00 85.14 144 TRP B N 1
ATOM 2597 C CA . TRP B 1 144 ? -98.178 -28.598 24.494 1.00 85.23 144 TRP B CA 1
ATOM 2598 C C . TRP B 1 144 ? -96.761 -28.989 24.876 1.00 86.32 144 TRP B C 1
ATOM 2599 O O . TRP B 1 144 ? -96.391 -30.153 24.709 1.00 87.46 144 TRP B O 1
ATOM 2610 N N . ALA B 1 145 ? -95.956 -28.058 25.384 1.00 85.03 145 ALA B N 1
ATOM 2611 C CA . ALA B 1 145 ? -94.596 -28.371 25.822 1.00 88.06 145 ALA B CA 1
ATOM 2612 C C . ALA B 1 145 ? -94.218 -27.468 26.988 1.00 92.11 145 ALA B C 1
ATOM 2613 O O . ALA B 1 145 ? -93.366 -26.584 26.859 1.00 94.78 145 ALA B O 1
ATOM 2615 N N . PRO B 1 146 ? -94.848 -27.667 28.152 1.00 91.07 146 PRO B N 1
ATOM 2616 C CA . PRO B 1 146 ? -94.516 -26.822 29.312 1.00 89.82 146 PRO B CA 1
ATOM 2617 C C . PRO B 1 146 ? -93.107 -27.048 29.835 1.00 94.97 146 PRO B C 1
ATOM 2618 O O . PRO B 1 146 ? -92.574 -26.175 30.533 1.00 92.23 146 PRO B O 1
ATOM 2622 N N . SER B 1 147 ? -92.490 -28.190 29.522 1.00 90.60 147 SER B N 1
ATOM 2623 C CA . SER B 1 147 ? -91.137 -28.466 29.998 1.00 93.33 147 SER B CA 1
ATOM 2624 C C . SER B 1 147 ? -90.121 -27.503 29.397 1.00 93.43 147 SER B C 1
ATOM 2625 O O . SER B 1 147 ? -89.036 -27.308 29.958 1.00 93.38 147 SER B O 1
ATOM 2628 N N . ILE B 1 148 ? -90.460 -26.888 28.264 1.00 88.22 148 ILE B N 1
ATOM 2629 C CA . ILE B 1 148 ? -89.534 -25.998 27.572 1.00 88.23 148 ILE B CA 1
ATOM 2630 C C . ILE B 1 148 ? -89.374 -24.685 28.328 1.00 85.25 148 ILE B C 1
ATOM 2631 O O . ILE B 1 148 ? -88.277 -24.116 28.389 1.00 85.50 148 ILE B O 1
ATOM 2636 N N . LEU B 1 149 ? -90.457 -24.196 28.937 1.00 88.41 149 LEU B N 1
ATOM 2637 C CA . LEU B 1 149 ? -90.501 -22.805 29.381 1.00 85.66 149 LEU B CA 1
ATOM 2638 C C . LEU B 1 149 ? -89.554 -22.523 30.542 1.00 85.06 149 LEU B C 1
ATOM 2639 O O . LEU B 1 149 ? -89.121 -21.377 30.713 1.00 84.15 149 LEU B O 1
ATOM 2644 N N . SER B 1 150 ? -89.218 -23.535 31.347 1.00 88.17 150 SER B N 1
ATOM 2645 C CA . SER B 1 150 ? -88.339 -23.291 32.487 1.00 94.46 150 SER B CA 1
ATOM 2646 C C . SER B 1 150 ? -86.949 -22.852 32.045 1.00 94.53 150 SER B C 1
ATOM 2647 O O . SER B 1 150 ? -86.255 -22.144 32.786 1.00 99.44 150 SER B O 1
ATOM 2650 N N . GLY B 1 151 ? -86.532 -23.246 30.843 1.00 87.92 151 GLY B N 1
ATOM 2651 C CA . GLY B 1 151 ? -85.218 -22.927 30.332 1.00 90.17 151 GLY B CA 1
ATOM 2652 C C . GLY B 1 151 ? -85.054 -21.558 29.717 1.00 88.81 151 GLY B C 1
ATOM 2653 O O . GLY B 1 151 ? -84.000 -21.283 29.139 1.00 89.99 151 GLY B O 1
ATOM 2654 N N . PHE B 1 152 ? -86.054 -20.684 29.813 1.00 91.19 152 PHE B N 1
ATOM 2655 C CA . PHE B 1 152 ? -85.941 -19.319 29.315 1.00 90.53 152 PHE B CA 1
ATOM 2656 C C . PHE B 1 152 ? -86.287 -18.331 30.419 1.00 95.33 152 PHE B C 1
ATOM 2657 O O . PHE B 1 152 ? -87.291 -18.499 31.119 1.00 94.56 152 PHE B O 1
ATOM 2665 N N . GLU B 1 153 ? -85.454 -17.303 30.568 1.00 90.96 153 GLU B N 1
ATOM 2666 C CA . GLU B 1 153 ? -85.704 -16.217 31.507 1.00 92.90 153 GLU B CA 1
ATOM 2667 C C . GLU B 1 153 ? -85.596 -14.906 30.749 1.00 90.60 153 GLU B C 1
ATOM 2668 O O . GLU B 1 153 ? -84.520 -14.571 30.246 1.00 91.55 153 GLU B O 1
ATOM 2674 N N . LYS B 1 154 ? -86.703 -14.173 30.655 1.00 93.10 154 LYS B N 1
ATOM 2675 C CA . LYS B 1 154 ? -86.663 -12.830 30.089 1.00 91.05 154 LYS B CA 1
ATOM 2676 C C . LYS B 1 154 ? -85.798 -11.938 30.963 1.00 94.06 154 LYS B C 1
ATOM 2677 O O . LYS B 1 154 ? -85.996 -11.857 32.180 1.00 97.06 154 LYS B O 1
ATOM 2683 N N . ARG B 1 155 ? -84.838 -11.270 30.341 1.00 92.13 155 ARG B N 1
ATOM 2684 C CA . ARG B 1 155 ? -83.881 -10.462 31.077 1.00 94.05 155 ARG B CA 1
ATOM 2685 C C . ARG B 1 155 ? -84.354 -9.016 31.186 1.00 93.96 155 ARG B C 1
ATOM 2686 O O . ARG B 1 155 ? -85.275 -8.581 30.492 1.00 92.94 155 ARG B O 1
ATOM 2694 N N . ALA B 1 156 ? -83.723 -8.278 32.094 1.00 99.34 156 ALA B N 1
ATOM 2695 C CA . ALA B 1 156 ? -84.086 -6.882 32.287 1.00 99.17 156 ALA B CA 1
ATOM 2696 C C . ALA B 1 156 ? -83.814 -6.096 31.011 1.00 97.18 156 ALA B C 1
ATOM 2697 O O . ALA B 1 156 ? -82.826 -6.333 30.313 1.00 97.27 156 ALA B O 1
ATOM 2699 N N . SER B 1 157 ? -84.718 -5.178 30.684 1.00 102.82 157 SER B N 1
ATOM 2700 C CA . SER B 1 157 ? -84.584 -4.363 29.484 1.00 100.52 157 SER B CA 1
ATOM 2701 C C . SER B 1 157 ? -84.997 -2.935 29.803 1.00 99.94 157 SER B C 1
ATOM 2702 O O . SER B 1 157 ? -86.081 -2.707 30.348 1.00 97.52 157 SER B O 1
ATOM 2705 N N . HIS B 1 158 ? -84.140 -1.982 29.444 1.00 107.73 158 HIS B N 1
ATOM 2706 C CA . HIS B 1 158 ? -84.324 -0.579 29.787 1.00 109.65 158 HIS B CA 1
ATOM 2707 C C . HIS B 1 158 ? -84.496 0.320 28.572 1.00 106.47 158 HIS B C 1
ATOM 2708 O O . HIS B 1 158 ? -85.324 1.236 28.601 1.00 105.04 158 HIS B O 1
ATOM 2715 N N . GLN B 1 159 ? -83.745 0.080 27.500 1.00 100.40 159 GLN B N 1
ATOM 2716 C CA . GLN B 1 159 ? -83.906 0.844 26.274 1.00 95.65 159 GLN B CA 1
ATOM 2717 C C . GLN B 1 159 ? -84.961 0.203 25.381 1.00 92.35 159 GLN B C 1
ATOM 2718 O O . GLN B 1 159 ? -85.477 -0.884 25.649 1.00 89.63 159 GLN B O 1
ATOM 2724 N N . ALA B 1 160 ? -85.285 0.911 24.301 1.00 90.24 160 ALA B N 1
ATOM 2725 C CA . ALA B 1 160 ? -86.241 0.392 23.332 1.00 85.91 160 ALA B CA 1
ATOM 2726 C C . ALA B 1 160 ? -85.631 -0.740 22.520 1.00 82.43 160 ALA B C 1
ATOM 2727 O O . ALA B 1 160 ? -86.293 -1.744 22.249 1.00 80.97 160 ALA B O 1
ATOM 2729 N N . LEU B 1 161 ? -84.365 -0.604 22.128 1.00 84.44 161 LEU B N 1
ATOM 2730 C CA . LEU B 1 161 ? -83.726 -1.638 21.320 1.00 80.41 161 LEU B CA 1
ATOM 2731 C C . LEU B 1 161 ? -83.537 -2.918 22.122 1.00 81.78 161 LEU B C 1
ATOM 2732 O O . LEU B 1 161 ? -83.671 -4.022 21.583 1.00 78.58 161 LEU B O 1
ATOM 2737 N N . ASP B 1 162 ? -83.236 -2.787 23.418 1.00 82.67 162 ASP B N 1
ATOM 2738 C CA . ASP B 1 162 ? -83.085 -3.964 24.268 1.00 83.03 162 ASP B CA 1
ATOM 2739 C C . ASP B 1 162 ? -84.419 -4.661 24.486 1.00 84.13 162 ASP B C 1
ATOM 2740 O O . ASP B 1 162 ? -84.459 -5.880 24.688 1.00 84.20 162 ASP B O 1
ATOM 2745 N N . ASP B 1 163 ? -85.518 -3.909 24.452 1.00 84.63 163 ASP B N 1
ATOM 2746 C CA . ASP B 1 163 ? -86.834 -4.535 24.494 1.00 82.97 163 ASP B CA 1
ATOM 2747 C C . ASP B 1 163 ? -87.069 -5.398 23.263 1.00 79.23 163 ASP B C 1
ATOM 2748 O O . ASP B 1 163 ? -87.624 -6.497 23.363 1.00 78.77 163 ASP B O 1
ATOM 2753 N N . ILE B 1 164 ? -86.662 -4.906 22.091 1.00 75.71 164 ILE B N 1
ATOM 2754 C CA . ILE B 1 164 ? -86.827 -5.664 20.857 1.00 73.66 164 ILE B CA 1
ATOM 2755 C C . ILE B 1 164 ? -85.954 -6.909 20.873 1.00 73.54 164 ILE B C 1
ATOM 2756 O O . ILE B 1 164 ? -86.386 -7.988 20.453 1.00 71.82 164 ILE B O 1
ATOM 2761 N N . LYS B 1 165 ? -84.712 -6.781 21.352 1.00 78.56 165 LYS B N 1
ATOM 2762 C CA . LYS B 1 165 ? -83.813 -7.930 21.411 1.00 78.08 165 LYS B CA 1
ATOM 2763 C C . LYS B 1 165 ? -84.398 -9.044 22.270 1.00 77.22 165 LYS B C 1
ATOM 2764 O O . LYS B 1 165 ? -84.344 -10.220 21.894 1.00 76.52 165 LYS B O 1
ATOM 2770 N N . GLU B 1 166 ? -84.974 -8.692 23.424 1.00 81.17 166 GLU B N 1
ATOM 2771 C CA . GLU B 1 166 ? -85.524 -9.706 24.318 1.00 80.33 166 GLU B CA 1
ATOM 2772 C C . GLU B 1 166 ? -86.711 -10.429 23.695 1.00 79.52 166 GLU B C 1
ATOM 2773 O O . GLU B 1 166 ? -86.988 -11.579 24.053 1.00 78.45 166 GLU B O 1
ATOM 2779 N N . SER B 1 167 ? -87.423 -9.781 22.769 1.00 77.14 167 SER B N 1
ATOM 2780 C CA . SER B 1 167 ? -88.480 -10.476 22.042 1.00 73.72 167 SER B CA 1
ATOM 2781 C C . SER B 1 167 ? -87.896 -11.403 20.983 1.00 75.31 167 SER B C 1
ATOM 2782 O O . SER B 1 167 ? -88.387 -12.521 20.789 1.00 76.06 167 SER B O 1
ATOM 2785 N N . ILE B 1 168 ? -86.845 -10.956 20.290 1.00 77.38 168 ILE B N 1
ATOM 2786 C CA . ILE B 1 168 ? -86.191 -11.807 19.299 1.00 77.89 168 ILE B CA 1
ATOM 2787 C C . ILE B 1 168 ? -85.564 -13.020 19.974 1.00 75.40 168 ILE B C 1
ATOM 2788 O O . ILE B 1 168 ? -85.650 -14.145 19.466 1.00 76.87 168 ILE B O 1
ATOM 2793 N N . GLU B 1 169 ? -84.929 -12.812 21.132 1.00 78.67 169 GLU B N 1
ATOM 2794 C CA . GLU B 1 169 ? -84.347 -13.931 21.869 1.00 79.10 169 GLU B CA 1
ATOM 2795 C C . GLU B 1 169 ? -85.420 -14.912 22.321 1.00 78.47 169 GLU B C 1
ATOM 2796 O O . GLU B 1 169 ? -85.187 -16.126 22.356 1.00 78.79 169 GLU B O 1
ATOM 2802 N N . GLU B 1 170 ? -86.604 -14.405 22.671 1.00 80.45 170 GLU B N 1
ATOM 2803 C CA . GLU B 1 170 ? -87.697 -15.289 23.060 1.00 74.99 170 GLU B CA 1
ATOM 2804 C C . GLU B 1 170 ? -88.115 -16.178 21.897 1.00 74.27 170 GLU B C 1
ATOM 2805 O O . GLU B 1 170 ? -88.427 -17.359 22.088 1.00 76.38 170 GLU B O 1
ATOM 2811 N N . LEU B 1 171 ? -88.111 -15.632 20.680 1.00 73.64 171 LEU B N 1
ATOM 2812 C CA . LEU B 1 171 ? -88.469 -16.430 19.515 1.00 75.89 171 LEU B CA 1
ATOM 2813 C C . LEU B 1 171 ? -87.340 -17.369 19.102 1.00 76.97 171 LEU B C 1
ATOM 2814 O O . LEU B 1 171 ? -87.611 -18.446 18.557 1.00 79.10 171 LEU B O 1
ATOM 2819 N N . ARG B 1 172 ? -86.087 -16.999 19.372 1.00 75.18 172 ARG B N 1
ATOM 2820 C CA . ARG B 1 172 ? -84.984 -17.910 19.105 1.00 76.94 172 ARG B CA 1
ATOM 2821 C C . ARG B 1 172 ? -85.098 -19.164 19.963 1.00 74.91 172 ARG B C 1
ATOM 2822 O O . ARG B 1 172 ? -84.789 -20.269 19.508 1.00 76.22 172 ARG B O 1
ATOM 2830 N N . TYR B 1 173 ? -85.566 -19.013 21.202 1.00 83.24 173 TYR B N 1
ATOM 2831 C CA . TYR B 1 173 ? -85.723 -20.157 22.093 1.00 81.69 173 TYR B CA 1
ATOM 2832 C C . TYR B 1 173 ? -86.850 -21.068 21.629 1.00 80.94 173 TYR B C 1
ATOM 2833 O O . TYR B 1 173 ? -86.720 -22.297 21.669 1.00 80.92 173 TYR B O 1
ATOM 2842 N N . TYR B 1 174 ? -87.967 -20.486 21.187 1.00 78.29 174 TYR B N 1
ATOM 2843 C CA . TYR B 1 174 ? -89.033 -21.297 20.612 1.00 77.75 174 TYR B CA 1
ATOM 2844 C C . TYR B 1 174 ? -88.571 -21.970 19.325 1.00 81.78 174 TYR B C 1
ATOM 2845 O O . TYR B 1 174 ? -88.965 -23.105 19.033 1.00 81.87 174 TYR B O 1
ATOM 2854 N N . ARG B 1 175 ? -87.720 -21.292 18.553 1.00 77.54 175 ARG B N 1
ATOM 2855 C CA . ARG B 1 175 ? -87.216 -21.874 17.313 1.00 79.32 175 ARG B CA 1
ATOM 2856 C C . ARG B 1 175 ? -86.345 -23.093 17.589 1.00 80.06 175 ARG B C 1
ATOM 2857 O O . ARG B 1 175 ? -86.503 -24.143 16.953 1.00 81.76 175 ARG B O 1
ATOM 2865 N N . ASN B 1 176 ? -85.420 -22.973 18.542 1.00 82.89 176 ASN B N 1
ATOM 2866 C CA . ASN B 1 176 ? -84.429 -24.007 18.806 1.00 83.70 176 ASN B CA 1
ATOM 2867 C C . ASN B 1 176 ? -84.914 -25.086 19.766 1.00 81.27 176 ASN B C 1
ATOM 2868 O O . ASN B 1 176 ? -84.219 -26.094 19.936 1.00 82.00 176 ASN B O 1
ATOM 2873 N N . ASN B 1 177 ? -86.075 -24.908 20.397 1.00 88.70 177 ASN B N 1
ATOM 2874 C CA . ASN B 1 177 ? -86.566 -25.863 21.385 1.00 86.14 177 ASN B CA 1
ATOM 2875 C C . ASN B 1 177 ? -87.983 -26.352 21.140 1.00 84.63 177 ASN B C 1
ATOM 2876 O O . ASN B 1 177 ? -88.315 -27.456 21.588 1.00 82.96 177 ASN B O 1
ATOM 2881 N N . LEU B 1 178 ? -88.827 -25.583 20.451 1.00 85.93 178 LEU B N 1
ATOM 2882 C CA . LEU B 1 178 ? -90.229 -25.932 20.293 1.00 84.06 178 LEU B CA 1
ATOM 2883 C C . LEU B 1 178 ? -90.595 -26.422 18.900 1.00 86.74 178 LEU B C 1
ATOM 2884 O O . LEU B 1 178 ? -91.612 -27.103 18.756 1.00 85.29 178 LEU B O 1
ATOM 2889 N N . ILE B 1 179 ? -89.798 -26.110 17.880 1.00 82.87 179 ILE B N 1
ATOM 2890 C CA . ILE B 1 179 ? -90.208 -26.311 16.491 1.00 85.75 179 ILE B CA 1
ATOM 2891 C C . ILE B 1 179 ? -89.303 -27.332 15.802 1.00 89.64 179 ILE B C 1
ATOM 2892 O O . ILE B 1 179 ? -88.310 -27.791 16.380 1.00 89.69 179 ILE B O 1
ATOM 2897 N N . LEU B 1 180 ? -89.644 -27.692 14.562 1.00 92.98 180 LEU B N 1
ATOM 2898 C CA . LEU B 1 180 ? -89.052 -28.817 13.849 1.00 96.43 180 LEU B CA 1
ATOM 2899 C C . LEU B 1 180 ? -88.724 -28.394 12.425 1.00 100.34 180 LEU B C 1
ATOM 2900 O O . LEU B 1 180 ? -89.525 -27.712 11.781 1.00 99.61 180 LEU B O 1
ATOM 2905 N N . LEU B 1 181 ? -87.657 -29.000 11.892 1.00 95.57 181 LEU B N 1
ATOM 2906 C CA . LEU B 1 181 ? -87.381 -29.220 10.445 1.00 96.19 181 LEU B CA 1
ATOM 2907 C C . LEU B 1 181 ? -86.549 -28.134 9.773 1.00 95.78 181 LEU B C 1
ATOM 2908 O O . LEU B 1 181 ? -86.298 -28.210 8.565 1.00 94.75 181 LEU B O 1
ATOM 2913 N N . PRO C 1 5 ? -75.873 41.836 26.828 1.00 100.11 5 PRO C N 1
ATOM 2914 C CA . PRO C 1 5 ? -76.465 40.555 27.230 1.00 100.01 5 PRO C CA 1
ATOM 2915 C C . PRO C 1 5 ? -76.164 39.429 26.231 1.00 96.79 5 PRO C C 1
ATOM 2916 O O . PRO C 1 5 ? -75.142 38.730 26.356 1.00 94.18 5 PRO C O 1
ATOM 2920 N N . ASN C 1 6 ? -77.037 39.374 25.234 1.00 98.19 6 ASN C N 1
ATOM 2921 C CA . ASN C 1 6 ? -77.174 38.363 24.199 1.00 96.22 6 ASN C CA 1
ATOM 2922 C C . ASN C 1 6 ? -76.993 38.934 22.797 1.00 95.07 6 ASN C C 1
ATOM 2923 O O . ASN C 1 6 ? -77.702 38.528 21.873 1.00 95.24 6 ASN C O 1
ATOM 2928 N N . VAL C 1 7 ? -76.077 39.875 22.590 1.00 87.48 7 VAL C N 1
ATOM 2929 C CA . VAL C 1 7 ? -75.996 40.579 21.320 1.00 87.71 7 VAL C CA 1
ATOM 2930 C C . VAL C 1 7 ? -74.956 39.919 20.422 1.00 87.02 7 VAL C C 1
ATOM 2931 O O . VAL C 1 7 ? -74.137 39.115 20.874 1.00 88.23 7 VAL C O 1
ATOM 2935 N N . LEU C 1 8 ? -74.988 40.264 19.134 1.00 82.74 8 LEU C N 1
ATOM 2936 C CA . LEU C 1 8 ? -74.075 39.736 18.129 1.00 78.49 8 LEU C CA 1
ATOM 2937 C C . LEU C 1 8 ? -73.405 40.893 17.405 1.00 78.09 8 LEU C C 1
ATOM 2938 O O . LEU C 1 8 ? -74.060 41.887 17.079 1.00 79.96 8 LEU C O 1
ATOM 2943 N N . VAL C 1 9 ? -72.104 40.763 17.153 1.00 70.56 9 VAL C N 1
ATOM 2944 C CA . VAL C 1 9 ? -71.360 41.746 16.373 1.00 69.89 9 VAL C CA 1
ATOM 2945 C C . VAL C 1 9 ? -71.117 41.171 14.983 1.00 68.25 9 VAL C C 1
ATOM 2946 O O . VAL C 1 9 ? -70.850 39.971 14.830 1.00 67.43 9 VAL C O 1
ATOM 2950 N N . TRP C 1 10 ? -71.269 42.015 13.969 1.00 68.58 10 TRP C N 1
ATOM 2951 C CA . TRP C 1 10 ? -71.060 41.645 12.579 1.00 67.98 10 TRP C CA 1
ATOM 2952 C C . TRP C 1 10 ? -69.973 42.541 12.014 1.00 68.12 10 TRP C C 1
ATOM 2953 O O . TRP C 1 10 ? -69.978 43.752 12.251 1.00 69.38 10 TRP C O 1
ATOM 2964 N N . MET C 1 11 ? -69.038 41.954 11.274 1.00 65.79 11 MET C N 1
ATOM 2965 C CA . MET C 1 11 ? -67.909 42.714 10.765 1.00 66.01 11 MET C CA 1
ATOM 2966 C C . MET C 1 11 ? -67.658 42.377 9.306 1.00 64.39 11 MET C C 1
ATOM 2967 O O . MET C 1 11 ? -67.911 41.257 8.852 1.00 63.66 11 MET C O 1
ATOM 2972 N N . ASP C 1 12 ? -67.164 43.373 8.576 1.00 66.98 12 ASP C N 1
ATOM 2973 C CA . ASP C 1 12 ? -66.735 43.220 7.192 1.00 68.18 12 ASP C CA 1
ATOM 2974 C C . ASP C 1 12 ? -65.297 43.700 7.091 1.00 71.12 12 ASP C C 1
ATOM 2975 O O . ASP C 1 12 ? -64.994 44.836 7.463 1.00 71.25 12 ASP C O 1
ATOM 2980 N N . LEU C 1 13 ? -64.417 42.838 6.592 1.00 60.72 13 LEU C N 1
ATOM 2981 C CA . LEU C 1 13 ? -62.996 43.136 6.490 1.00 64.59 13 LEU C CA 1
ATOM 2982 C C . LEU C 1 13 ? -62.534 42.985 5.051 1.00 67.22 13 LEU C C 1
ATOM 2983 O O . LEU C 1 13 ? -62.871 42.002 4.382 1.00 67.08 13 LEU C O 1
ATOM 2988 N N . GLU C 1 14 ? -61.766 43.962 4.583 1.00 66.57 14 GLU C N 1
ATOM 2989 C CA . GLU C 1 14 ? -61.078 43.891 3.305 1.00 69.96 14 GLU C CA 1
ATOM 2990 C C . GLU C 1 14 ? -59.580 43.869 3.561 1.00 70.67 14 GLU C C 1
ATOM 2991 O O . GLU C 1 14 ? -59.077 44.614 4.408 1.00 70.03 14 GLU C O 1
ATOM 2997 N N . MET C 1 15 ? -58.870 43.003 2.846 1.00 72.45 15 MET C N 1
ATOM 2998 C CA . MET C 1 15 ? -57.446 42.828 3.070 1.00 69.48 15 MET C CA 1
ATOM 2999 C C . MET C 1 15 ? -56.699 42.895 1.746 1.00 68.61 15 MET C C 1
ATOM 3000 O O . MET C 1 15 ? -57.282 42.754 0.668 1.00 67.02 15 MET C O 1
ATOM 3005 N N . THR C 1 16 ? -55.387 43.112 1.845 1.00 70.89 16 THR C N 1
ATOM 3006 C CA . THR C 1 16 ? -54.532 43.122 0.665 1.00 68.26 16 THR C CA 1
ATOM 3007 C C . THR C 1 16 ? -54.340 41.732 0.068 1.00 67.18 16 THR C C 1
ATOM 3008 O O . THR C 1 16 ? -53.787 41.622 -1.031 1.00 66.49 16 THR C O 1
ATOM 3012 N N . GLY C 1 17 ? -54.795 40.679 0.750 1.00 71.40 17 GLY C N 1
ATOM 3013 C CA . GLY C 1 17 ? -54.650 39.314 0.275 1.00 69.04 17 GLY C CA 1
ATOM 3014 C C . GLY C 1 17 ? -55.206 38.291 1.250 1.00 70.19 17 GLY C C 1
ATOM 3015 O O . GLY C 1 17 ? -56.120 38.602 2.019 1.00 70.74 17 GLY C O 1
ATOM 3016 N N . LEU C 1 18 ? -54.670 37.068 1.239 1.00 72.90 18 LEU C N 1
ATOM 3017 C CA . LEU C 1 18 ? -55.157 36.001 2.107 1.00 73.20 18 LEU C CA 1
ATOM 3018 C C . LEU C 1 18 ? -54.161 35.559 3.164 1.00 74.57 18 LEU C C 1
ATOM 3019 O O . LEU C 1 18 ? -54.576 35.061 4.212 1.00 76.50 18 LEU C O 1
ATOM 3024 N N . ASP C 1 19 ? -52.866 35.711 2.909 1.00 72.41 19 ASP C N 1
ATOM 3025 C CA . ASP C 1 19 ? -51.827 35.271 3.829 1.00 73.05 19 ASP C CA 1
ATOM 3026 C C . ASP C 1 19 ? -51.608 36.326 4.905 1.00 73.81 19 ASP C C 1
ATOM 3027 O O . ASP C 1 19 ? -51.098 37.415 4.612 1.00 79.68 19 ASP C O 1
ATOM 3032 N N . PRO C 1 20 ? -51.969 36.044 6.160 1.00 75.85 20 PRO C N 1
ATOM 3033 C CA . PRO C 1 20 ? -51.810 37.062 7.213 1.00 75.69 20 PRO C CA 1
ATOM 3034 C C . PRO C 1 20 ? -50.362 37.374 7.550 1.00 77.53 20 PRO C C 1
ATOM 3035 O O . PRO C 1 20 ? -50.096 38.434 8.132 1.00 81.22 20 PRO C O 1
ATOM 3039 N N . GLU C 1 21 ? -49.419 36.492 7.214 1.00 80.15 21 GLU C N 1
ATOM 3040 C CA . GLU C 1 21 ? -48.013 36.778 7.472 1.00 81.08 21 GLU C CA 1
ATOM 3041 C C . GLU C 1 21 ? -47.448 37.806 6.503 1.00 82.14 21 GLU C C 1
ATOM 3042 O O . GLU C 1 21 ? -46.427 38.433 6.806 1.00 85.13 21 GLU C O 1
ATOM 3048 N N . LYS C 1 22 ? -48.093 37.993 5.353 1.00 80.28 22 LYS C N 1
ATOM 3049 C CA . LYS C 1 22 ? -47.679 38.974 4.360 1.00 78.77 22 LYS C CA 1
ATOM 3050 C C . LYS C 1 22 ? -48.679 40.105 4.168 1.00 79.87 22 LYS C C 1
ATOM 3051 O O . LYS C 1 22 ? -48.263 41.248 3.963 1.00 80.85 22 LYS C O 1
ATOM 3057 N N . ASP C 1 23 ? -49.977 39.825 4.263 1.00 75.07 23 ASP C N 1
ATOM 3058 C CA . ASP C 1 23 ? -51.026 40.784 3.952 1.00 74.90 23 ASP C CA 1
ATOM 3059 C C . ASP C 1 23 ? -51.576 41.445 5.213 1.00 76.63 23 ASP C C 1
ATOM 3060 O O . ASP C 1 23 ? -51.305 41.029 6.343 1.00 75.12 23 ASP C O 1
ATOM 3065 N N . ARG C 1 24 ? -52.370 42.495 4.998 1.00 67.83 24 ARG C N 1
ATOM 3066 C CA . ARG C 1 24 ? -52.867 43.335 6.079 1.00 69.13 24 ARG C CA 1
ATOM 3067 C C . ARG C 1 24 ? -54.304 43.759 5.801 1.00 70.86 24 ARG C C 1
ATOM 3068 O O . ARG C 1 24 ? -54.836 43.566 4.706 1.00 70.65 24 ARG C O 1
ATOM 3076 N N . ILE C 1 25 ? -54.921 44.364 6.821 1.00 66.01 25 ILE C N 1
ATOM 3077 C CA . ILE C 1 25 ? -56.290 44.869 6.771 1.00 67.78 25 ILE C CA 1
ATOM 3078 C C . ILE C 1 25 ? -56.261 46.301 6.255 1.00 70.06 25 ILE C C 1
ATOM 3079 O O . ILE C 1 25 ? -55.377 47.086 6.623 1.00 71.56 25 ILE C O 1
ATOM 3084 N N . ILE C 1 26 ? -57.235 46.658 5.415 1.00 67.85 26 ILE C N 1
ATOM 3085 C CA . ILE C 1 26 ? -57.259 48.001 4.841 1.00 69.42 26 ILE C CA 1
ATOM 3086 C C . ILE C 1 26 ? -58.627 48.649 5.030 1.00 70.54 26 ILE C C 1
ATOM 3087 O O . ILE C 1 26 ? -58.777 49.868 4.881 1.00 71.41 26 ILE C O 1
ATOM 3092 N N . GLU C 1 27 ? -59.634 47.848 5.366 1.00 73.81 27 GLU C N 1
ATOM 3093 C CA . GLU C 1 27 ? -60.964 48.380 5.633 1.00 71.18 27 GLU C CA 1
ATOM 3094 C C . GLU C 1 27 ? -61.699 47.449 6.585 1.00 68.33 27 GLU C C 1
ATOM 3095 O O . GLU C 1 27 ? -61.609 46.226 6.456 1.00 67.73 27 GLU C O 1
ATOM 3101 N N . MET C 1 28 ? -62.422 48.036 7.538 1.00 73.18 28 MET C N 1
ATOM 3102 C CA . MET C 1 28 ? -63.217 47.286 8.500 1.00 71.76 28 MET C CA 1
ATOM 3103 C C . MET C 1 28 ? -64.467 48.088 8.825 1.00 70.01 28 MET C C 1
ATOM 3104 O O . MET C 1 28 ? -64.477 49.317 8.720 1.00 70.25 28 MET C O 1
ATOM 3109 N N . ALA C 1 29 ? -65.524 47.375 9.211 1.00 69.18 29 ALA C N 1
ATOM 3110 C CA . ALA C 1 29 ? -66.790 47.983 9.599 1.00 68.25 29 ALA C CA 1
ATOM 3111 C C . ALA C 1 29 ? -67.512 47.022 10.532 1.00 66.42 29 ALA C C 1
ATOM 3112 O O . ALA C 1 29 ? -67.307 45.808 10.466 1.00 65.17 29 ALA C O 1
ATOM 3114 N N . THR C 1 30 ? -68.356 47.573 11.405 1.00 68.64 30 THR C N 1
ATOM 3115 C CA . THR C 1 30 ? -69.023 46.790 12.438 1.00 67.30 30 THR C CA 1
ATOM 3116 C C . THR C 1 30 ? -70.495 47.167 12.529 1.00 68.42 30 THR C C 1
ATOM 3117 O O . THR C 1 30 ? -70.850 48.344 12.416 1.00 69.62 30 THR C O 1
ATOM 3121 N N . ILE C 1 31 ? -71.347 46.162 12.727 1.00 70.19 31 ILE C N 1
ATOM 3122 C CA . ILE C 1 31 ? -72.765 46.359 13.016 1.00 71.75 31 ILE C CA 1
ATOM 3123 C C . ILE C 1 31 ? -73.152 45.388 14.124 1.00 73.13 31 ILE C C 1
ATOM 3124 O O . ILE C 1 31 ? -72.740 44.224 14.113 1.00 72.97 31 ILE C O 1
ATOM 3129 N N . ILE C 1 32 ? -73.939 45.865 15.085 1.00 81.37 32 ILE C N 1
ATOM 3130 C CA . ILE C 1 32 ? -74.337 45.069 16.241 1.00 79.69 32 ILE C CA 1
ATOM 3131 C C . ILE C 1 32 ? -75.850 44.903 16.220 1.00 82.16 32 ILE C C 1
ATOM 3132 O O . ILE C 1 32 ? -76.590 45.895 16.235 1.00 83.58 32 ILE C O 1
ATOM 3137 N N . THR C 1 33 ? -76.305 43.653 16.181 1.00 80.79 33 THR C N 1
ATOM 3138 C CA . THR C 1 33 ? -77.710 43.294 16.305 1.00 82.33 33 THR C CA 1
ATOM 3139 C C . THR C 1 33 ? -77.908 42.493 17.588 1.00 85.57 33 THR C C 1
ATOM 3140 O O . THR C 1 33 ? -76.956 42.198 18.316 1.00 85.11 33 THR C O 1
ATOM 3144 N N . ASP C 1 34 ? -79.157 42.131 17.865 1.00 87.34 34 ASP C N 1
ATOM 3145 C CA . ASP C 1 34 ? -79.459 41.301 19.017 1.00 89.87 34 ASP C CA 1
ATOM 3146 C C . ASP C 1 34 ? -79.693 39.859 18.566 1.00 90.21 34 ASP C C 1
ATOM 3147 O O . ASP C 1 34 ? -79.367 39.476 17.437 1.00 88.21 34 ASP C O 1
ATOM 3152 N N . GLY C 1 35 ? -80.275 39.048 19.452 1.00 90.71 35 GLY C N 1
ATOM 3153 C CA . GLY C 1 35 ? -80.469 37.641 19.143 1.00 88.52 35 GLY C CA 1
ATOM 3154 C C . GLY C 1 35 ? -81.418 37.394 17.987 1.00 89.78 35 GLY C C 1
ATOM 3155 O O . GLY C 1 35 ? -81.293 36.391 17.280 1.00 87.10 35 GLY C O 1
ATOM 3156 N N . ASP C 1 36 ? -82.376 38.295 17.772 1.00 91.11 36 ASP C N 1
ATOM 3157 C CA . ASP C 1 36 ? -83.364 38.128 16.715 1.00 92.20 36 ASP C CA 1
ATOM 3158 C C . ASP C 1 36 ? -83.118 39.060 15.534 1.00 90.08 36 ASP C C 1
ATOM 3159 O O . ASP C 1 36 ? -84.047 39.350 14.772 1.00 94.97 36 ASP C O 1
ATOM 3164 N N . LEU C 1 37 ? -81.885 39.545 15.385 1.00 87.48 37 LEU C N 1
ATOM 3165 C CA . LEU C 1 37 ? -81.356 40.188 14.184 1.00 85.91 37 LEU C CA 1
ATOM 3166 C C . LEU C 1 37 ? -81.870 41.605 13.950 1.00 88.85 37 LEU C C 1
ATOM 3167 O O . LEU C 1 37 ? -81.615 42.168 12.878 1.00 88.32 37 LEU C O 1
ATOM 3172 N N . ARG C 1 38 ? -82.579 42.206 14.907 1.00 94.85 38 ARG C N 1
ATOM 3173 C CA . ARG C 1 38 ? -82.880 43.631 14.822 1.00 96.17 38 ARG C CA 1
ATOM 3174 C C . ARG C 1 38 ? -81.638 44.415 15.236 1.00 92.01 38 ARG C C 1
ATOM 3175 O O . ARG C 1 38 ? -81.053 44.160 16.295 1.00 90.05 38 ARG C O 1
ATOM 3183 N N . THR C 1 39 ? -81.214 45.343 14.382 1.00 86.59 39 THR C N 1
ATOM 3184 C CA . THR C 1 39 ? -79.920 45.991 14.555 1.00 84.96 39 THR C CA 1
ATOM 3185 C C . THR C 1 39 ? -79.970 46.975 15.717 1.00 86.94 39 THR C C 1
ATOM 3186 O O . THR C 1 39 ? -80.880 47.805 15.805 1.00 89.60 39 THR C O 1
ATOM 3190 N N . ILE C 1 40 ? -78.990 46.869 16.615 1.00 88.15 40 ILE C N 1
ATOM 3191 C CA . ILE C 1 40 ? -78.913 47.777 17.754 1.00 86.20 40 ILE C CA 1
ATOM 3192 C C . ILE C 1 40 ? -78.234 49.082 17.359 1.00 85.95 40 ILE C C 1
ATOM 3193 O O . ILE C 1 40 ? -78.721 50.170 17.687 1.00 89.13 40 ILE C O 1
ATOM 3198 N N . ALA C 1 41 ? -77.107 49.001 16.655 1.00 82.14 41 ALA C N 1
ATOM 3199 C CA . ALA C 1 41 ? -76.392 50.192 16.219 1.00 82.64 41 ALA C CA 1
ATOM 3200 C C . ALA C 1 41 ? -75.429 49.819 15.104 1.00 79.08 41 ALA C C 1
ATOM 3201 O O . ALA C 1 41 ? -74.967 48.678 15.020 1.00 75.95 41 ALA C O 1
ATOM 3203 N N . GLU C 1 42 ? -75.135 50.796 14.253 1.00 77.40 42 GLU C N 1
ATOM 3204 C CA . GLU C 1 42 ? -74.161 50.647 13.182 1.00 75.46 42 GLU C CA 1
ATOM 3205 C C . GLU C 1 42 ? -72.857 51.322 13.588 1.00 75.69 42 GLU C C 1
ATOM 3206 O O . GLU C 1 42 ? -72.865 52.418 14.157 1.00 77.70 42 GLU C O 1
ATOM 3212 N N . GLY C 1 43 ? -71.738 50.664 13.295 1.00 72.04 43 GLY C N 1
ATOM 3213 C CA . GLY C 1 43 ? -70.447 51.124 13.752 1.00 71.89 43 GLY C CA 1
ATOM 3214 C C . GLY C 1 43 ? -69.662 51.888 12.706 1.00 71.73 43 GLY C C 1
ATOM 3215 O O . GLY C 1 43 ? -70.133 52.129 11.590 1.00 71.73 43 GLY C O 1
ATOM 3216 N N . PRO C 1 44 ? -68.438 52.279 13.053 1.00 69.56 44 PRO C N 1
ATOM 3217 C CA . PRO C 1 44 ? -67.630 53.094 12.139 1.00 69.90 44 PRO C CA 1
ATOM 3218 C C . PRO C 1 44 ? -67.125 52.291 10.949 1.00 68.76 44 PRO C C 1
ATOM 3219 O O . PRO C 1 44 ? -67.013 51.064 10.988 1.00 67.30 44 PRO C O 1
ATOM 3223 N N . VAL C 1 45 ? -66.818 53.015 9.874 1.00 67.54 45 VAL C N 1
ATOM 3224 C CA . VAL C 1 45 ? -66.237 52.445 8.661 1.00 65.44 45 VAL C CA 1
ATOM 3225 C C . VAL C 1 45 ? -64.843 53.042 8.529 1.00 65.70 45 VAL C C 1
ATOM 3226 O O . VAL C 1 45 ? -64.685 54.175 8.057 1.00 67.77 45 VAL C O 1
ATOM 3230 N N . ILE C 1 46 ? -63.826 52.288 8.933 1.00 69.85 46 ILE C N 1
ATOM 3231 C CA . ILE C 1 46 ? -62.456 52.784 8.998 1.00 70.59 46 ILE C CA 1
ATOM 3232 C C . ILE C 1 46 ? -61.661 52.226 7.826 1.00 69.76 46 ILE C C 1
ATOM 3233 O O . ILE C 1 46 ? -61.717 51.023 7.541 1.00 68.85 46 ILE C O 1
ATOM 3238 N N . VAL C 1 47 ? -60.924 53.098 7.144 1.00 69.66 47 VAL C N 1
ATOM 3239 C CA . VAL C 1 47 ? -59.966 52.697 6.121 1.00 69.73 47 VAL C CA 1
ATOM 3240 C C . VAL C 1 47 ? -58.571 52.844 6.710 1.00 71.99 47 VAL C C 1
ATOM 3241 O O . VAL C 1 47 ? -58.135 53.957 7.028 1.00 72.33 47 VAL C O 1
ATOM 3245 N N . ILE C 1 48 ? -57.871 51.726 6.857 1.00 73.60 48 ILE C N 1
ATOM 3246 C CA . ILE C 1 48 ? -56.565 51.707 7.502 1.00 71.95 48 ILE C CA 1
ATOM 3247 C C . ILE C 1 48 ? -55.489 51.957 6.457 1.00 72.92 48 ILE C C 1
ATOM 3248 O O . ILE C 1 48 ? -55.511 51.365 5.371 1.00 73.96 48 ILE C O 1
ATOM 3253 N N . HIS C 1 49 ? -54.545 52.833 6.784 1.00 75.84 49 HIS C N 1
ATOM 3254 C CA . HIS C 1 49 ? -53.462 53.152 5.868 1.00 78.21 49 HIS C CA 1
ATOM 3255 C C . HIS C 1 49 ? -52.381 52.083 5.933 1.00 76.08 49 HIS C C 1
ATOM 3256 O O . HIS C 1 49 ? -51.970 51.664 7.020 1.00 71.53 49 HIS C O 1
ATOM 3263 N N . GLN C 1 50 ? -51.929 51.640 4.764 1.00 75.80 50 GLN C N 1
ATOM 3264 C CA . GLN C 1 50 ? -50.783 50.758 4.638 1.00 75.57 50 GLN C CA 1
ATOM 3265 C C . GLN C 1 50 ? -49.761 51.402 3.713 1.00 78.57 50 GLN C C 1
ATOM 3266 O O . GLN C 1 50 ? -50.090 52.277 2.906 1.00 81.74 50 GLN C O 1
ATOM 3272 N N . LYS C 1 51 ? -48.511 50.967 3.844 1.00 74.56 51 LYS C N 1
ATOM 3273 C CA . LYS C 1 51 ? -47.441 51.541 3.040 1.00 77.22 51 LYS C CA 1
ATOM 3274 C C . LYS C 1 51 ? -47.732 51.363 1.555 1.00 84.38 51 LYS C C 1
ATOM 3275 O O . LYS C 1 51 ? -48.291 50.349 1.129 1.00 85.10 51 LYS C O 1
ATOM 3281 N N . GLN C 1 52 ? -47.361 52.376 0.767 1.00 84.87 52 GLN C N 1
ATOM 3282 C CA . GLN C 1 52 ? -47.566 52.324 -0.676 1.00 88.13 52 GLN C CA 1
ATOM 3283 C C . GLN C 1 52 ? -46.833 51.151 -1.317 1.00 91.72 52 GLN C C 1
ATOM 3284 O O . GLN C 1 52 ? -47.242 50.686 -2.387 1.00 90.21 52 GLN C O 1
ATOM 3290 N N . GLU C 1 53 ? -45.775 50.648 -0.678 1.00 88.69 53 GLU C N 1
ATOM 3291 C CA . GLU C 1 53 ? -45.071 49.487 -1.212 1.00 92.52 53 GLU C CA 1
ATOM 3292 C C . GLU C 1 53 ? -45.926 4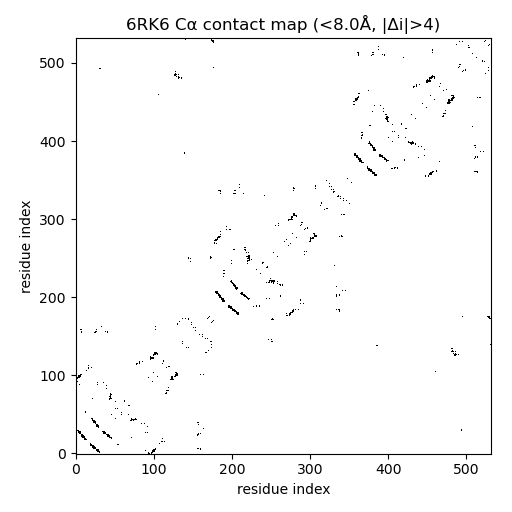8.227 -1.126 1.00 89.45 53 GLU C C 1
ATOM 3293 O O . GLU C 1 53 ? -45.890 47.383 -2.028 1.00 87.69 53 GLU C O 1
ATOM 3299 N N . LEU C 1 54 ? -46.705 48.085 -0.050 1.00 87.22 54 LEU C N 1
ATOM 3300 C CA . LEU C 1 54 ? -47.491 46.870 0.143 1.00 84.42 54 LEU C CA 1
ATOM 3301 C C . LEU C 1 54 ? -48.602 46.751 -0.893 1.00 82.96 54 LEU C C 1
ATOM 3302 O O . LEU C 1 54 ? -48.922 45.644 -1.344 1.00 81.02 54 LEU C O 1
ATOM 3307 N N . ILE C 1 55 ? -49.199 47.879 -1.283 1.00 84.29 55 ILE C N 1
ATOM 3308 C CA . ILE C 1 55 ? -50.290 47.849 -2.251 1.00 81.22 55 ILE C CA 1
ATOM 3309 C C . ILE C 1 55 ? -49.788 47.439 -3.631 1.00 81.32 55 ILE C C 1
ATOM 3310 O O . ILE C 1 55 ? -50.489 46.739 -4.374 1.00 77.78 55 ILE C O 1
ATOM 3315 N N . ASP C 1 56 ? -48.567 47.842 -3.991 1.00 81.92 56 ASP C N 1
ATOM 3316 C CA . ASP C 1 56 ? -48.021 47.515 -5.305 1.00 82.84 56 ASP C CA 1
ATOM 3317 C C . ASP C 1 56 ? -47.715 46.030 -5.462 1.00 82.45 56 ASP C C 1
ATOM 3318 O O . ASP C 1 56 ? -47.527 45.566 -6.593 1.00 84.34 56 ASP C O 1
ATOM 3323 N N . GLY C 1 57 ? -47.663 45.280 -4.365 1.00 90.30 57 GLY C N 1
ATOM 3324 C CA . GLY C 1 57 ? -47.362 43.867 -4.414 1.00 89.54 57 GLY C CA 1
ATOM 3325 C C . GLY C 1 57 ? -48.553 42.945 -4.488 1.00 85.03 57 GLY C C 1
ATOM 3326 O O . GLY C 1 57 ? -48.374 41.725 -4.562 1.00 83.15 57 GLY C O 1
ATOM 3327 N N . MET C 1 58 ? -49.767 43.485 -4.471 1.00 88.86 58 MET C N 1
ATOM 3328 C CA . MET C 1 58 ? -50.956 42.650 -4.536 1.00 83.33 58 MET C CA 1
ATOM 3329 C C . MET C 1 58 ? -51.095 42.018 -5.918 1.00 81.09 58 MET C C 1
ATOM 3330 O O . MET C 1 58 ? -50.616 42.551 -6.922 1.00 82.50 58 MET C O 1
ATOM 3335 N N . ASP C 1 59 ? -51.760 40.866 -5.959 1.00 89.33 59 ASP C N 1
ATOM 3336 C CA . ASP C 1 59 ? -51.922 40.119 -7.198 1.00 87.54 59 ASP C CA 1
ATOM 3337 C C . ASP C 1 59 ? -52.923 40.819 -8.119 1.00 83.07 59 ASP C C 1
ATOM 3338 O O . ASP C 1 59 ? -53.458 41.887 -7.809 1.00 81.49 59 ASP C O 1
ATOM 3343 N N . GLU C 1 60 ? -53.162 40.204 -9.284 1.00 83.40 60 GLU C N 1
ATOM 3344 C CA . GLU C 1 60 ? -54.191 40.699 -10.194 1.00 83.21 60 GLU C CA 1
ATOM 3345 C C . GLU C 1 60 ? -55.493 40.951 -9.456 1.00 80.86 60 GLU C C 1
ATOM 3346 O O . GLU C 1 60 ? -56.049 42.054 -9.497 1.00 79.56 60 GLU C O 1
ATOM 3352 N N . TRP C 1 61 ? -55.970 39.918 -8.767 1.00 91.46 61 TRP C N 1
ATOM 3353 C CA . TRP C 1 61 ? -57.327 39.876 -8.259 1.00 87.01 61 TRP C CA 1
ATOM 3354 C C . TRP C 1 61 ? -57.568 40.984 -7.258 1.00 83.79 61 TRP C C 1
ATOM 3355 O O . TRP C 1 61 ? -58.495 41.789 -7.398 1.00 83.03 61 TRP C O 1
ATOM 3366 N N . ASN C 1 62 ? -56.726 41.037 -6.231 1.00 79.41 62 ASN C N 1
ATOM 3367 C CA . ASN C 1 62 ? -56.895 42.053 -5.200 1.00 77.37 62 ASN C CA 1
ATOM 3368 C C . ASN C 1 62 ? -56.626 43.455 -5.735 1.00 77.14 62 ASN C C 1
ATOM 3369 O O . ASN C 1 62 ? -57.168 44.431 -5.206 1.00 75.18 62 ASN C O 1
ATOM 3374 N N . THR C 1 63 ? -55.798 43.581 -6.774 1.00 77.91 63 THR C N 1
ATOM 3375 C CA . THR C 1 63 ? -55.572 44.894 -7.373 1.00 77.67 63 THR C CA 1
ATOM 3376 C C . THR C 1 63 ? -56.744 45.309 -8.258 1.00 79.41 63 THR C C 1
ATOM 3377 O O . THR C 1 63 ? -57.109 46.488 -8.295 1.00 80.02 63 THR C O 1
ATOM 3381 N N . ARG C 1 64 ? -57.359 44.353 -8.960 1.00 77.87 64 ARG C N 1
ATOM 3382 C CA . ARG C 1 64 ? -58.497 44.679 -9.817 1.00 79.35 64 ARG C CA 1
ATOM 3383 C C . ARG C 1 64 ? -59.691 45.141 -8.993 1.00 76.21 64 ARG C C 1
ATOM 3384 O O . ARG C 1 64 ? -60.297 46.177 -9.283 1.00 75.87 64 ARG C O 1
ATOM 3392 N N . THR C 1 65 ? -60.043 44.379 -7.956 1.00 85.47 65 THR C N 1
ATOM 3393 C CA . THR C 1 65 ? -61.270 44.651 -7.217 1.00 78.63 65 THR C CA 1
ATOM 3394 C C . THR C 1 65 ? -61.128 45.831 -6.266 1.00 76.30 65 THR C C 1
ATOM 3395 O O . THR C 1 65 ? -62.085 46.591 -6.090 1.00 73.25 65 THR C O 1
ATOM 3399 N N . HIS C 1 66 ? -59.959 46.007 -5.647 1.00 73.37 66 HIS C N 1
ATOM 3400 C CA . HIS C 1 66 ? -59.784 47.127 -4.728 1.00 71.76 66 HIS C CA 1
ATOM 3401 C C . HIS C 1 66 ? -59.606 48.454 -5.460 1.00 75.71 66 HIS C C 1
ATOM 3402 O O . HIS C 1 66 ? -59.954 49.504 -4.909 1.00 74.40 66 HIS C O 1
ATOM 3409 N N . ASN C 1 67 ? -59.072 48.437 -6.686 1.00 79.83 67 ASN C N 1
ATOM 3410 C CA . ASN C 1 67 ? -59.070 49.646 -7.505 1.00 80.72 67 ASN C CA 1
ATOM 3411 C C . ASN C 1 67 ? -60.445 49.924 -8.101 1.00 78.58 67 ASN C C 1
ATOM 3412 O O . ASN C 1 67 ? -60.769 51.082 -8.392 1.00 83.11 67 ASN C O 1
ATOM 3417 N N . LYS C 1 68 ? -61.261 48.883 -8.289 1.00 82.56 68 LYS C N 1
ATOM 3418 C CA . LYS C 1 68 ? -62.601 49.047 -8.839 1.00 81.84 68 LYS C CA 1
ATOM 3419 C C . LYS C 1 68 ? -63.576 49.641 -7.829 1.00 78.31 68 LYS C C 1
ATOM 3420 O O . LYS C 1 68 ? -64.582 50.235 -8.233 1.00 81.43 68 LYS C O 1
ATOM 3426 N N . THR C 1 69 ? -63.299 49.509 -6.531 1.00 76.69 69 THR C N 1
ATOM 3427 C CA . THR C 1 69 ? -64.162 50.060 -5.494 1.00 75.89 69 THR C CA 1
ATOM 3428 C C . THR C 1 69 ? -63.653 51.375 -4.921 1.00 77.32 69 THR C C 1
ATOM 3429 O O . THR C 1 69 ? -64.368 52.006 -4.136 1.00 77.63 69 THR C O 1
ATOM 3433 N N . GLY C 1 70 ? -62.448 51.803 -5.288 1.00 78.40 70 GLY C N 1
ATOM 3434 C CA . GLY C 1 70 ? -61.893 53.033 -4.766 1.00 81.46 70 GLY C CA 1
ATOM 3435 C C . GLY C 1 70 ? -61.245 52.916 -3.407 1.00 83.38 70 GLY C C 1
ATOM 3436 O O . GLY C 1 70 ? -60.931 53.944 -2.798 1.00 85.19 70 GLY C O 1
ATOM 3437 N N . LEU C 1 71 ? -61.035 51.695 -2.913 1.00 76.95 71 LEU C N 1
ATOM 3438 C CA . LEU C 1 71 ? -60.405 51.518 -1.609 1.00 77.08 71 LEU C CA 1
ATOM 3439 C C . LEU C 1 71 ? -58.929 51.895 -1.649 1.00 81.30 71 LEU C C 1
ATOM 3440 O O . LEU C 1 71 ? -58.393 52.419 -0.665 1.00 81.62 71 LEU C O 1
ATOM 3445 N N . VAL C 1 72 ? -58.255 51.633 -2.772 1.00 80.76 72 VAL C N 1
ATOM 3446 C CA . VAL C 1 72 ? -56.815 51.875 -2.853 1.00 80.29 72 VAL C CA 1
ATOM 3447 C C . VAL C 1 72 ? -56.512 53.353 -2.654 1.00 79.42 72 VAL C C 1
ATOM 3448 O O . VAL C 1 72 ? -55.588 53.723 -1.919 1.00 74.77 72 VAL C O 1
ATOM 3452 N N . THR C 1 73 ? -57.288 54.222 -3.305 1.00 81.50 73 THR C N 1
ATOM 3453 C CA . THR C 1 73 ? -57.078 55.655 -3.139 1.00 84.16 73 THR C CA 1
ATOM 3454 C C . THR C 1 73 ? -57.444 56.114 -1.733 1.00 83.16 73 THR C C 1
ATOM 3455 O O . THR C 1 73 ? -56.829 57.050 -1.209 1.00 81.88 73 THR C O 1
ATOM 3459 N N . LYS C 1 74 ? -58.425 55.462 -1.102 1.00 81.35 74 LYS C N 1
ATOM 3460 C CA . LYS C 1 74 ? -58.749 55.781 0.285 1.00 80.58 74 LYS C CA 1
ATOM 3461 C C . LYS C 1 74 ? -57.594 55.422 1.211 1.00 78.82 74 LYS C C 1
ATOM 3462 O O . LYS C 1 74 ? -57.269 56.176 2.135 1.00 77.16 74 LYS C O 1
ATOM 3468 N N . VAL C 1 75 ? -56.959 54.272 0.973 1.00 80.28 75 VAL C N 1
ATOM 3469 C CA . VAL C 1 75 ? -55.820 53.861 1.790 1.00 79.59 75 VAL C CA 1
ATOM 3470 C C . VAL C 1 75 ? -54.654 54.822 1.603 1.00 79.07 75 VAL C C 1
ATOM 3471 O O . VAL C 1 75 ? -53.930 55.137 2.556 1.00 78.72 75 VAL C O 1
ATOM 3475 N N . LYS C 1 76 ? -54.454 55.307 0.374 1.00 81.60 76 LYS C N 1
ATOM 3476 C CA . LYS C 1 76 ? -53.342 56.214 0.107 1.00 77.97 76 LYS C CA 1
ATOM 3477 C C . LYS C 1 76 ? -53.450 57.483 0.940 1.00 80.99 76 LYS C C 1
ATOM 3478 O O . LYS C 1 76 ? -52.454 57.955 1.499 1.00 83.62 76 LYS C O 1
ATOM 3484 N N . THR C 1 77 ? -54.651 58.046 1.040 1.00 80.04 77 THR C N 1
ATOM 3485 C CA . THR C 1 77 ? -54.865 59.308 1.733 1.00 81.41 77 THR C CA 1
ATOM 3486 C C . THR C 1 77 ? -55.231 59.135 3.200 1.00 82.09 77 THR C C 1
ATOM 3487 O O . THR C 1 77 ? -55.391 60.137 3.904 1.00 85.75 77 THR C O 1
ATOM 3491 N N . SER C 1 78 ? -55.368 57.903 3.677 1.00 75.29 78 SER C N 1
ATOM 3492 C CA . SER C 1 78 ? -55.706 57.679 5.073 1.00 77.04 78 SER C CA 1
ATOM 3493 C C . SER C 1 78 ? -54.486 57.894 5.964 1.00 78.88 78 SER C C 1
ATOM 3494 O O . SER C 1 78 ? -53.349 57.614 5.574 1.00 77.77 78 SER C O 1
ATOM 3497 N N . ARG C 1 79 ? -54.780 58.442 7.153 1.00 71.72 79 ARG C N 1
ATOM 3498 C CA . ARG C 1 79 ? -53.866 58.722 8.257 1.00 72.79 79 ARG C CA 1
ATOM 3499 C C . ARG C 1 79 ? -54.105 57.807 9.456 1.00 71.63 79 ARG C C 1
ATOM 3500 O O . ARG C 1 79 ? -53.515 58.038 10.520 1.00 73.04 79 ARG C O 1
ATOM 3508 N N . VAL C 1 80 ? -54.976 56.809 9.330 1.00 72.08 80 VAL C N 1
ATOM 3509 C CA . VAL C 1 80 ? -55.365 55.964 10.451 1.00 71.65 80 VAL C CA 1
ATOM 3510 C C . VAL C 1 80 ? -54.473 54.733 10.493 1.00 69.16 80 VAL C C 1
ATOM 3511 O O . VAL C 1 80 ? -54.314 54.032 9.488 1.00 66.97 80 VAL C O 1
ATOM 3515 N N . THR C 1 81 ? -53.897 54.462 11.660 1.00 72.61 81 THR C N 1
ATOM 3516 C CA . THR C 1 81 ? -53.093 53.267 11.850 1.00 72.85 81 THR C CA 1
ATOM 3517 C C . THR C 1 81 ? -53.963 52.119 12.351 1.00 73.50 81 THR C C 1
ATOM 3518 O O . THR C 1 81 ? -55.129 52.295 12.713 1.00 73.45 81 THR C O 1
ATOM 3522 N N . GLU C 1 82 ? -53.375 50.922 12.365 1.00 74.61 82 GLU C N 1
ATOM 3523 C CA . GLU C 1 82 ? -54.121 49.731 12.759 1.00 73.27 82 GLU C CA 1
ATOM 3524 C C . GLU C 1 82 ? -54.536 49.799 14.222 1.00 73.45 82 GLU C C 1
ATOM 3525 O O . GLU C 1 82 ? -55.690 49.511 14.563 1.00 71.94 82 GLU C O 1
ATOM 3531 N N . ARG C 1 83 ? -53.607 50.174 15.105 1.00 78.53 83 ARG C N 1
ATOM 3532 C CA . ARG C 1 83 ? -53.948 50.310 16.518 1.00 78.04 83 ARG C CA 1
ATOM 3533 C C . ARG C 1 83 ? -55.032 51.359 16.728 1.00 75.89 83 ARG C C 1
ATOM 3534 O O . ARG C 1 83 ? -55.871 51.214 17.624 1.00 74.99 83 ARG C O 1
ATOM 3542 N N . GLN C 1 84 ? -55.050 52.407 15.902 1.00 80.68 84 GLN C N 1
ATOM 3543 C CA . GLN C 1 84 ? -56.075 53.434 16.049 1.00 79.89 84 GLN C CA 1
ATOM 3544 C C . GLN C 1 84 ? -57.438 52.920 15.602 1.00 78.34 84 GLN C C 1
ATOM 3545 O O . GLN C 1 84 ? -58.453 53.182 16.258 1.00 78.25 84 GLN C O 1
ATOM 3551 N N . ALA C 1 85 ? -57.480 52.188 14.486 1.00 77.81 85 ALA C N 1
ATOM 3552 C CA . ALA C 1 85 ? -58.740 51.621 14.025 1.00 75.63 85 ALA C CA 1
ATOM 3553 C C . ALA C 1 85 ? -59.292 50.617 15.024 1.00 74.27 85 ALA C C 1
ATOM 3554 O O . ALA C 1 85 ? -60.513 50.480 15.158 1.00 72.99 85 ALA C O 1
ATOM 3556 N N . GLU C 1 86 ? -58.409 49.907 15.730 1.00 70.08 86 GLU C N 1
ATOM 3557 C CA . GLU C 1 86 ? -58.855 48.929 16.716 1.00 71.82 86 GLU C CA 1
ATOM 3558 C C . GLU C 1 86 ? -59.532 49.613 17.897 1.00 74.10 86 GLU C C 1
ATOM 3559 O O . GLU C 1 86 ? -60.558 49.137 18.392 1.00 76.13 86 GLU C O 1
ATOM 3565 N N . ILE C 1 87 ? -58.982 50.743 18.349 1.00 75.44 87 ILE C N 1
ATOM 3566 C CA . ILE C 1 87 ? -59.538 51.438 19.506 1.00 76.62 87 ILE C CA 1
ATOM 3567 C C . ILE C 1 87 ? -60.914 52.008 19.185 1.00 76.05 87 ILE C C 1
ATOM 3568 O O . ILE C 1 87 ? -61.853 51.874 19.979 1.00 81.85 87 ILE C O 1
ATOM 3573 N N . GLU C 1 88 ? -61.061 52.649 18.020 1.00 80.48 88 GLU C N 1
ATOM 3574 C CA . GLU C 1 88 ? -62.352 53.223 17.649 1.00 79.20 88 GLU C CA 1
ATOM 3575 C C . GLU C 1 88 ? -63.401 52.136 17.447 1.00 78.69 88 GLU C C 1
ATOM 3576 O O . GLU C 1 88 ? -64.565 52.313 17.824 1.00 77.58 88 GLU C O 1
ATOM 3582 N N . THR C 1 89 ? -63.008 51.005 16.858 1.00 77.85 89 THR C N 1
ATOM 3583 C CA . THR C 1 89 ? -63.947 49.900 16.697 1.00 76.34 89 THR C CA 1
ATOM 3584 C C . THR C 1 89 ? -64.280 49.265 18.042 1.00 78.24 89 THR C C 1
ATOM 3585 O O . THR C 1 89 ? -65.443 48.942 18.312 1.00 80.30 89 THR C O 1
ATOM 3589 N N . LEU C 1 90 ? -63.276 49.090 18.905 1.00 75.60 90 LEU C N 1
ATOM 3590 C CA . LEU C 1 90 ? -63.522 48.496 20.215 1.00 77.64 90 LEU C CA 1
ATOM 3591 C C . LEU C 1 90 ? -64.305 49.435 21.124 1.00 80.98 90 LEU C C 1
ATOM 3592 O O . LEU C 1 90 ? -65.097 48.971 21.951 1.00 82.89 90 LEU C O 1
ATOM 3597 N N . ASP C 1 91 ? -64.102 50.749 20.992 1.00 83.91 91 ASP C N 1
ATOM 3598 C CA . ASP C 1 91 ? -64.918 51.694 21.749 1.00 83.95 91 ASP C CA 1
ATOM 3599 C C . ASP C 1 91 ? -66.388 51.584 21.360 1.00 83.85 91 ASP C C 1
ATOM 3600 O O . ASP C 1 91 ? -67.274 51.729 22.209 1.00 85.59 91 ASP C O 1
ATOM 3605 N N . PHE C 1 92 ? -66.667 51.322 20.081 1.00 86.43 92 PHE C N 1
ATOM 3606 C CA . PHE C 1 92 ? -68.049 51.131 19.652 1.00 85.40 92 PHE C CA 1
ATOM 3607 C C . PHE C 1 92 ? -68.614 49.818 20.180 1.00 84.12 92 PHE C C 1
ATOM 3608 O O . PHE C 1 92 ? -69.772 49.761 20.610 1.00 86.48 92 PHE C O 1
ATOM 3616 N N . ILE C 1 93 ? -67.814 48.751 20.153 1.00 79.63 93 ILE C N 1
ATOM 3617 C CA . ILE C 1 93 ? -68.300 47.448 20.598 1.00 78.80 93 ILE C CA 1
ATOM 3618 C C . ILE C 1 93 ? -68.528 47.451 22.105 1.00 81.80 93 ILE C C 1
ATOM 3619 O O . ILE C 1 93 ? -69.551 46.959 22.597 1.00 83.05 93 ILE C O 1
ATOM 3624 N N . GLN C 1 94 ? -67.585 48.022 22.860 1.00 81.05 94 GLN C N 1
ATOM 3625 C CA . GLN C 1 94 ? -67.689 48.021 24.315 1.00 83.87 94 GLN C CA 1
ATOM 3626 C C . GLN C 1 94 ? -68.917 48.771 24.814 1.00 85.61 94 GLN C C 1
ATOM 3627 O O . GLN C 1 94 ? -69.361 48.526 25.940 1.00 88.20 94 GLN C O 1
ATOM 3633 N N . ARG C 1 95 ? -69.481 49.669 24.004 1.00 88.04 95 ARG C N 1
ATOM 3634 C CA . ARG C 1 95 ? -70.652 50.419 24.442 1.00 90.12 95 ARG C CA 1
ATOM 3635 C C . ARG C 1 95 ? -71.927 49.587 24.372 1.00 90.77 95 ARG C C 1
ATOM 3636 O O . ARG C 1 95 ? -72.860 49.828 25.147 1.00 93.55 95 ARG C O 1
ATOM 3644 N N . HIS C 1 96 ? -71.990 48.606 23.470 1.00 87.57 96 HIS C N 1
ATOM 3645 C CA . HIS C 1 96 ? -73.206 47.833 23.266 1.00 87.77 96 HIS C CA 1
ATOM 3646 C C . HIS C 1 96 ? -73.095 46.376 23.687 1.00 87.73 96 HIS C C 1
ATOM 3647 O O . HIS C 1 96 ? -74.106 45.665 23.656 1.00 88.07 96 HIS C O 1
ATOM 3654 N N . THR C 1 97 ? -71.909 45.908 24.069 1.00 87.08 97 THR C N 1
ATOM 3655 C CA . THR C 1 97 ? -71.708 44.516 24.432 1.00 87.07 97 THR C CA 1
ATOM 3656 C C . THR C 1 97 ? -71.035 44.429 25.794 1.00 88.34 97 THR C C 1
ATOM 3657 O O . THR C 1 97 ? -70.470 45.403 26.299 1.00 89.17 97 THR C O 1
ATOM 3661 N N . LEU C 1 98 ? -71.113 43.244 26.384 1.00 85.49 98 LEU C N 1
ATOM 3662 C CA . LEU C 1 98 ? -70.291 42.867 27.522 1.00 87.59 98 LEU C CA 1
ATOM 3663 C C . LEU C 1 98 ? -69.142 41.989 27.038 1.00 85.16 98 LEU C C 1
ATOM 3664 O O . LEU C 1 98 ? -69.194 41.404 25.954 1.00 81.16 98 LEU C O 1
ATOM 3669 N N . LYS C 1 99 ? -68.096 41.902 27.854 1.00 88.24 99 LYS C N 1
ATOM 3670 C CA . LYS C 1 99 ? -66.905 41.176 27.436 1.00 82.30 99 LYS C CA 1
ATOM 3671 C C . LYS C 1 99 ? -67.168 39.674 27.387 1.00 82.75 99 LYS C C 1
ATOM 3672 O O . LYS C 1 99 ? -67.780 39.103 28.294 1.00 88.70 99 LYS C O 1
ATOM 3678 N N . ASN C 1 100 ? -66.702 39.040 26.306 1.00 85.49 100 ASN C N 1
ATOM 3679 C CA . ASN C 1 100 ? -66.801 37.589 26.112 1.00 83.30 100 ASN C CA 1
ATOM 3680 C C . ASN C 1 100 ? -68.250 37.107 26.139 1.00 83.41 100 ASN C C 1
ATOM 3681 O O . ASN C 1 100 ? -68.563 36.049 26.689 1.00 84.83 100 ASN C O 1
ATOM 3686 N N . ARG C 1 101 ? -69.143 37.888 25.528 1.00 82.63 101 ARG C N 1
ATOM 3687 C CA . ARG C 1 101 ? -70.541 37.505 25.399 1.00 83.81 101 ARG C CA 1
ATOM 3688 C C . ARG C 1 101 ? -71.086 37.677 23.989 1.00 84.72 101 ARG C C 1
ATOM 3689 O O . ARG C 1 101 ? -72.272 37.413 23.766 1.00 89.73 101 ARG C O 1
ATOM 3697 N N . ALA C 1 102 ? -70.265 38.105 23.032 1.00 78.62 102 ALA C N 1
ATOM 3698 C CA . ALA C 1 102 ? -70.734 38.410 21.685 1.00 77.83 102 ALA C CA 1
ATOM 3699 C C . ALA C 1 102 ? -69.891 37.655 20.667 1.00 77.05 102 ALA C C 1
ATOM 3700 O O . ALA C 1 102 ? -68.657 37.839 20.629 1.00 74.04 102 ALA C O 1
ATOM 3702 N N . PRO C 1 103 ? -70.488 36.804 19.838 1.00 72.29 103 PRO C N 1
ATOM 3703 C CA . PRO C 1 103 ? -69.724 36.086 18.814 1.00 71.22 103 PRO C CA 1
ATOM 3704 C C . PRO C 1 103 ? -69.667 36.849 17.495 1.00 69.26 103 PRO C C 1
ATOM 3705 O O . PRO C 1 103 ? -70.410 37.803 17.260 1.00 70.54 103 PRO C O 1
ATOM 3709 N N . LEU C 1 104 ? -68.754 36.410 16.628 1.00 64.59 104 LEU C N 1
ATOM 3710 C CA . LEU C 1 104 ? -68.647 36.985 15.294 1.00 64.48 104 LEU C CA 1
ATOM 3711 C C . LEU C 1 104 ? -69.689 36.377 14.367 1.00 67.15 104 LEU C C 1
ATOM 3712 O O . LEU C 1 104 ? -70.095 35.224 14.526 1.00 68.66 104 LEU C O 1
ATOM 3717 N N . CYS C 1 105 ? -70.115 37.163 13.381 1.00 63.88 105 CYS C N 1
ATOM 3718 C CA . CYS C 1 105 ? -71.120 36.712 12.432 1.00 66.48 105 CYS C CA 1
ATOM 3719 C C . CYS C 1 105 ? -70.795 37.259 11.052 1.00 65.80 105 CYS C C 1
ATOM 3720 O O . CYS C 1 105 ? -70.300 38.383 10.922 1.00 62.56 105 CYS C O 1
ATOM 3723 N N . GLY C 1 106 ? -71.078 36.465 10.031 1.00 60.02 106 GLY C N 1
ATOM 3724 C CA . GLY C 1 106 ? -70.866 36.881 8.664 1.00 60.04 106 GLY C CA 1
ATOM 3725 C C . GLY C 1 106 ? -70.632 35.674 7.780 1.00 59.57 106 GLY C C 1
ATOM 3726 O O . GLY C 1 106 ? -70.942 34.545 8.152 1.00 59.33 106 GLY C O 1
ATOM 3727 N N . ASN C 1 107 ? -70.077 35.945 6.599 1.00 65.39 107 ASN C N 1
ATOM 3728 C CA . ASN C 1 107 ? -69.759 34.908 5.630 1.00 64.24 107 ASN C CA 1
ATOM 3729 C C . ASN C 1 107 ? -68.265 34.683 5.451 1.00 62.13 107 ASN C C 1
ATOM 3730 O O . ASN C 1 107 ? -67.878 33.722 4.777 1.00 61.29 107 ASN C O 1
ATOM 3735 N N . SER C 1 108 ? -67.422 35.537 6.030 1.00 64.52 108 SER C N 1
ATOM 3736 C CA . SER C 1 108 ? -65.978 35.357 5.971 1.00 62.96 108 SER C CA 1
ATOM 3737 C C . SER C 1 108 ? -65.437 35.079 7.365 1.00 63.86 108 SER C C 1
ATOM 3738 O O . SER C 1 108 ? -64.463 35.702 7.796 1.00 62.64 108 SER C O 1
ATOM 3741 N N . ILE C 1 109 ? -66.059 34.134 8.071 1.00 60.95 109 ILE C N 1
ATOM 3742 C CA . ILE C 1 109 ? -65.795 33.964 9.500 1.00 61.89 109 ILE C CA 1
ATOM 3743 C C . ILE C 1 109 ? -64.343 33.565 9.741 1.00 63.22 109 ILE C C 1
ATOM 3744 O O . ILE C 1 109 ? -63.602 34.257 10.450 1.00 66.88 109 ILE C O 1
ATOM 3749 N N . CYS C 1 110 ? -63.910 32.444 9.157 1.00 60.52 110 CYS C N 1
ATOM 3750 C CA . CYS C 1 110 ? -62.533 32.009 9.370 1.00 61.59 110 CYS C CA 1
ATOM 3751 C C . CYS C 1 110 ? -61.546 33.002 8.772 1.00 62.64 110 CYS C C 1
ATOM 3752 O O . CYS C 1 110 ? -60.487 33.266 9.352 1.00 65.39 110 CYS C O 1
ATOM 3755 N N . GLN C 1 111 ? -61.878 33.566 7.610 1.00 65.53 111 GLN C N 1
ATOM 3756 C CA . GLN C 1 111 ? -60.960 34.489 6.955 1.00 66.71 111 GLN C CA 1
ATOM 3757 C C . GLN C 1 111 ? -60.801 35.774 7.755 1.00 67.86 111 GLN C C 1
ATOM 3758 O O . GLN C 1 111 ? -59.690 36.302 7.873 1.00 70.99 111 GLN C O 1
ATOM 3764 N N . ASP C 1 112 ? -61.895 36.297 8.313 1.00 60.27 112 ASP C N 1
ATOM 3765 C CA . ASP C 1 112 ? -61.793 37.516 9.108 1.00 61.08 112 ASP C CA 1
ATOM 3766 C C . ASP C 1 112 ? -61.067 37.258 10.423 1.00 67.16 112 ASP C C 1
ATOM 3767 O O . ASP C 1 112 ? -60.212 38.051 10.833 1.00 69.96 112 ASP C O 1
ATOM 3772 N N . ARG C 1 113 ? -61.380 36.146 11.090 1.00 61.02 113 ARG C N 1
ATOM 3773 C CA . ARG C 1 113 ? -60.836 35.903 12.419 1.00 66.72 113 ARG C CA 1
ATOM 3774 C C . ARG C 1 113 ? -59.344 35.594 12.410 1.00 69.58 113 ARG C C 1
ATOM 3775 O O . ARG C 1 113 ? -58.698 35.714 13.457 1.00 73.90 113 ARG C O 1
ATOM 3783 N N . ARG C 1 114 ? -58.778 35.196 11.269 1.00 73.80 114 ARG C N 1
ATOM 3784 C CA . ARG C 1 114 ? -57.327 35.057 11.192 1.00 76.97 114 ARG C CA 1
ATOM 3785 C C . ARG C 1 114 ? -56.652 36.411 11.361 1.00 80.57 114 ARG C C 1
ATOM 3786 O O . ARG C 1 114 ? -55.750 36.576 12.191 1.00 85.02 114 ARG C O 1
ATOM 3794 N N . PHE C 1 115 ? -57.093 37.397 10.580 1.00 67.57 115 PHE C N 1
ATOM 3795 C CA . PHE C 1 115 ? -56.522 38.736 10.647 1.00 68.97 115 PHE C CA 1
ATOM 3796 C C . PHE C 1 115 ? -56.884 39.437 11.950 1.00 70.61 115 PHE C C 1
ATOM 3797 O O . PHE C 1 115 ? -56.093 40.240 12.460 1.00 73.36 115 PHE C O 1
ATOM 3805 N N . LEU C 1 116 ? -58.066 39.150 12.502 1.00 70.45 116 LEU C N 1
ATOM 3806 C CA . LEU C 1 116 ? -58.445 39.750 13.777 1.00 72.25 116 LEU C CA 1
ATOM 3807 C C . LEU C 1 116 ? -57.552 39.256 14.907 1.00 79.22 116 LEU C C 1
ATOM 3808 O O . LEU C 1 116 ? -57.093 40.052 15.733 1.00 79.98 116 LEU C O 1
ATOM 3813 N N . TYR C 1 117 ? -57.299 37.946 14.961 1.00 76.55 117 TYR C N 1
ATOM 3814 C CA . TYR C 1 117 ? -56.489 37.392 16.040 1.00 77.52 117 TYR C CA 1
ATOM 3815 C C . TYR C 1 117 ? -55.050 37.881 15.978 1.00 78.26 117 TYR C C 1
ATOM 3816 O O . TYR C 1 117 ? -54.415 38.059 17.023 1.00 78.19 117 TYR C O 1
ATOM 3825 N N . LYS C 1 118 ? -54.520 38.110 14.776 1.00 73.73 118 LYS C N 1
ATOM 3826 C CA . LYS C 1 118 ? -53.116 38.482 14.655 1.00 74.32 118 LYS C CA 1
ATOM 3827 C C . LYS C 1 118 ? -52.917 39.984 14.817 1.00 74.51 118 LYS C C 1
ATOM 3828 O O . LYS C 1 118 ? -52.043 40.421 15.573 1.00 77.23 118 LYS C O 1
ATOM 3834 N N . TYR C 1 119 ? -53.720 40.790 14.123 1.00 70.97 119 TYR C N 1
ATOM 3835 C CA . TYR C 1 119 ? -53.463 42.219 14.019 1.00 68.75 119 TYR C CA 1
ATOM 3836 C C . TYR C 1 119 ? -54.233 43.062 15.026 1.00 68.39 119 TYR C C 1
ATOM 3837 O O . TYR C 1 119 ? -53.882 44.230 15.216 1.00 70.45 119 TYR C O 1
ATOM 3846 N N . MET C 1 120 ? -55.263 42.515 15.669 1.00 75.35 120 MET C N 1
ATOM 3847 C CA . MET C 1 120 ? -56.036 43.240 16.682 1.00 73.36 120 MET C CA 1
ATOM 3848 C C . MET C 1 120 ? -56.312 42.319 17.859 1.00 78.82 120 MET C C 1
ATOM 3849 O O . MET C 1 120 ? -57.430 41.826 18.042 1.00 78.41 120 MET C O 1
ATOM 3854 N N . PRO C 1 121 ? -55.301 42.079 18.695 1.00 75.65 121 PRO C N 1
ATOM 3855 C CA . PRO C 1 121 ? -55.487 41.124 19.796 1.00 76.94 121 PRO C CA 1
ATOM 3856 C C . PRO C 1 121 ? -56.444 41.611 20.865 1.00 77.12 121 PRO C C 1
ATOM 3857 O O . PRO C 1 121 ? -57.161 40.788 21.447 1.00 76.37 121 PRO C O 1
ATOM 3861 N N . GLU C 1 122 ? -56.483 42.917 21.144 1.00 77.72 122 GLU C N 1
ATOM 3862 C CA . GLU C 1 122 ? -57.358 43.408 22.205 1.00 74.30 122 GLU C CA 1
ATOM 3863 C C . GLU C 1 122 ? -58.823 43.305 21.801 1.00 75.31 122 GLU C C 1
ATOM 3864 O O . GLU C 1 122 ? -59.687 43.022 22.639 1.00 79.48 122 GLU C O 1
ATOM 3870 N N . LEU C 1 123 ? -59.122 43.536 20.522 1.00 73.06 123 LEU C N 1
ATOM 3871 C CA . LEU C 1 123 ? -60.483 43.345 20.036 1.00 72.14 123 LEU C CA 1
ATOM 3872 C C . LEU C 1 123 ? -60.869 41.873 20.075 1.00 76.03 123 LEU C C 1
ATOM 3873 O O . LEU C 1 123 ? -61.991 41.528 20.460 1.00 76.86 123 LEU C O 1
ATOM 3878 N N . SER C 1 124 ? -59.947 40.990 19.688 1.00 70.54 124 SER C N 1
ATOM 3879 C CA . SER C 1 124 ? -60.276 39.574 19.580 1.00 70.33 124 SER C CA 1
ATOM 3880 C C . SER C 1 124 ? -60.511 38.935 20.940 1.00 76.78 124 SER C C 1
ATOM 3881 O O . SER C 1 124 ? -61.274 37.968 21.040 1.00 81.35 124 SER C O 1
ATOM 3884 N N . GLU C 1 125 ? -59.870 39.447 21.992 1.00 80.74 125 GLU C N 1
ATOM 3885 C CA . GLU C 1 125 ? -60.100 38.912 23.327 1.00 80.32 125 GLU C CA 1
ATOM 3886 C C . GLU C 1 125 ? -61.367 39.462 23.966 1.00 77.66 125 GLU C C 1
ATOM 3887 O O . GLU C 1 125 ? -61.897 38.837 24.891 1.00 78.80 125 GLU C O 1
ATOM 3893 N N . TRP C 1 126 ? -61.862 40.612 23.503 1.00 79.32 126 TRP C N 1
ATOM 3894 C CA . TRP C 1 126 ? -63.142 41.111 23.990 1.00 77.48 126 TRP C CA 1
ATOM 3895 C C . TRP C 1 126 ? -64.309 40.355 23.364 1.00 79.36 126 TRP C C 1
ATOM 3896 O O . TRP C 1 126 ? -65.343 40.166 24.016 1.00 80.30 126 TRP C O 1
ATOM 3907 N N . LEU C 1 127 ? -64.160 39.913 22.117 1.00 73.79 127 LEU C N 1
ATOM 3908 C CA . LEU C 1 127 ? -65.175 39.089 21.477 1.00 76.73 127 LEU C CA 1
ATOM 3909 C C . LEU C 1 127 ? -65.195 37.691 22.084 1.00 80.79 127 LEU C C 1
ATOM 3910 O O . LEU C 1 127 ? -64.182 37.184 22.571 1.00 84.19 127 LEU C O 1
ATOM 3915 N N . HIS C 1 128 ? -66.366 37.065 22.044 1.00 72.28 128 HIS C N 1
ATOM 3916 C CA . HIS C 1 128 ? -66.464 35.672 22.447 1.00 75.61 128 HIS C CA 1
ATOM 3917 C C . HIS C 1 128 ? -65.824 34.787 21.384 1.00 78.82 128 HIS C C 1
ATOM 3918 O O . HIS C 1 128 ? -65.723 35.162 20.212 1.00 82.96 128 HIS C O 1
ATOM 3925 N N . TYR C 1 129 ? -65.372 33.600 21.798 1.00 79.15 129 TYR C N 1
ATOM 3926 C CA . TYR C 1 129 ? -64.639 32.764 20.854 1.00 79.81 129 TYR C CA 1
ATOM 3927 C C . TYR C 1 129 ? -65.537 32.162 19.780 1.00 79.01 129 TYR C C 1
ATOM 3928 O O . TYR C 1 129 ? -65.027 31.740 18.736 1.00 77.78 129 TYR C O 1
ATOM 3937 N N . ARG C 1 130 ? -66.848 32.101 20.005 1.00 79.87 130 ARG C N 1
ATOM 3938 C CA . ARG C 1 130 ? -67.724 31.409 19.073 1.00 77.10 130 ARG C CA 1
ATOM 3939 C C . ARG C 1 130 ? -68.039 32.283 17.864 1.00 74.35 130 ARG C C 1
ATOM 3940 O O . ARG C 1 130 ? -67.754 33.482 17.831 1.00 74.55 130 ARG C O 1
ATOM 3948 N N . ASN C 1 131 ? -68.637 31.653 16.857 1.00 66.57 131 ASN C N 1
ATOM 3949 C CA . ASN C 1 131 ? -68.990 32.321 15.617 1.00 65.74 131 ASN C CA 1
ATOM 3950 C C . ASN C 1 131 ? -70.373 31.864 15.188 1.00 64.35 131 ASN C C 1
ATOM 3951 O O . ASN C 1 131 ? -70.890 30.851 15.662 1.00 65.81 131 ASN C O 1
ATOM 3956 N N . VAL C 1 132 ? -70.966 32.627 14.276 1.00 60.30 132 VAL C N 1
ATOM 3957 C CA . VAL C 1 132 ? -72.197 32.242 13.596 1.00 61.62 132 VAL C CA 1
ATOM 3958 C C . VAL C 1 132 ? -71.904 32.352 12.106 1.00 64.65 132 VAL C C 1
ATOM 3959 O O . VAL C 1 132 ? -71.957 33.446 11.533 1.00 63.32 132 VAL C O 1
ATOM 3963 N N . ASP C 1 133 ? -71.582 31.224 11.478 1.00 58.46 133 ASP C N 1
ATOM 3964 C CA . ASP C 1 133 ? -71.220 31.187 10.063 1.00 63.37 133 ASP C CA 1
ATOM 3965 C C . ASP C 1 133 ? -72.496 31.119 9.235 1.00 66.82 133 ASP C C 1
ATOM 3966 O O . ASP C 1 133 ? -73.132 30.067 9.138 1.00 69.10 133 ASP C O 1
ATOM 3971 N N . VAL C 1 134 ? -72.868 32.247 8.624 1.00 62.96 134 VAL C N 1
ATOM 3972 C CA . VAL C 1 134 ? -74.041 32.269 7.755 1.00 65.56 134 VAL C CA 1
ATOM 3973 C C . VAL C 1 134 ? -73.853 31.323 6.577 1.00 70.32 134 VAL C C 1
ATOM 3974 O O . VAL C 1 134 ? -74.815 30.703 6.105 1.00 73.67 134 VAL C O 1
ATOM 3978 N N . SER C 1 135 ? -72.613 31.172 6.103 1.00 69.47 135 SER C N 1
ATOM 3979 C CA . SER C 1 135 ? -72.350 30.286 4.974 1.00 70.64 135 SER C CA 1
ATOM 3980 C C . SER C 1 135 ? -72.631 28.828 5.317 1.00 75.80 135 SER C C 1
ATOM 3981 O O . SER C 1 135 ? -72.939 28.033 4.422 1.00 74.70 135 SER C O 1
ATOM 3984 N N . SER C 1 136 ? -72.525 28.455 6.595 1.00 70.69 136 SER C N 1
ATOM 3985 C CA . SER C 1 136 ? -72.797 27.078 6.990 1.00 73.37 136 SER C CA 1
ATOM 3986 C C . SER C 1 136 ? -74.273 26.727 6.884 1.00 74.94 136 SER C C 1
ATOM 3987 O O . SER C 1 136 ? -74.609 25.546 6.761 1.00 75.11 136 SER C O 1
ATOM 3990 N N . PHE C 1 137 ? -75.154 27.725 6.928 1.00 81.40 137 PHE C N 1
ATOM 3991 C CA . PHE C 1 137 ? -76.582 27.483 6.774 1.00 80.18 137 PHE C CA 1
ATOM 3992 C C . PHE C 1 137 ? -76.976 27.339 5.311 1.00 83.67 137 PHE C C 1
ATOM 3993 O O . PHE C 1 137 ? -77.909 26.593 4.995 1.00 83.55 137 PHE C O 1
ATOM 4001 N N . LYS C 1 138 ? -76.277 28.034 4.411 1.00 84.72 138 LYS C N 1
ATOM 4002 C CA . LYS C 1 138 ? -76.565 27.898 2.988 1.00 84.37 138 LYS C CA 1
ATOM 4003 C C . LYS C 1 138 ? -76.140 26.531 2.470 1.00 84.74 138 LYS C C 1
ATOM 4004 O O . LYS C 1 138 ? -76.828 25.939 1.629 1.00 88.49 138 LYS C O 1
ATOM 4010 N N . GLU C 1 139 ? -75.007 26.014 2.954 1.00 88.65 139 GLU C N 1
ATOM 4011 C CA . GLU C 1 139 ? -74.572 24.687 2.533 1.00 86.03 139 GLU C CA 1
ATOM 4012 C C . GLU C 1 139 ? -75.463 23.600 3.121 1.00 92.17 139 GLU C C 1
ATOM 4013 O O . GLU C 1 139 ? -75.678 22.563 2.485 1.00 92.53 139 GLU C O 1
ATOM 4019 N N . VAL C 1 140 ? -75.995 23.822 4.323 1.00 89.26 140 VAL C N 1
ATOM 4020 C CA . VAL C 1 140 ? -76.922 22.865 4.916 1.00 86.19 140 VAL C CA 1
ATOM 4021 C C . VAL C 1 140 ? -78.255 22.891 4.180 1.00 86.26 140 VAL C C 1
ATOM 4022 O O . VAL C 1 140 ? -78.855 21.841 3.914 1.00 85.48 140 VAL C O 1
ATOM 4026 N N . ALA C 1 141 ? -78.730 24.088 3.822 1.00 88.13 141 ALA C N 1
ATOM 4027 C CA . ALA C 1 141 ? -79.993 24.212 3.107 1.00 87.45 141 ALA C CA 1
ATOM 4028 C C . ALA C 1 141 ? -79.932 23.583 1.721 1.00 89.86 141 ALA C C 1
ATOM 4029 O O . ALA C 1 141 ? -80.978 23.240 1.162 1.00 92.02 141 ALA C O 1
ATOM 4031 N N . ARG C 1 142 ? -78.733 23.430 1.151 1.00 94.98 142 ARG C N 1
ATOM 4032 C CA . ARG C 1 142 ? -78.614 22.790 -0.154 1.00 93.81 142 ARG C CA 1
ATOM 4033 C C . ARG C 1 142 ? -79.036 21.327 -0.105 1.00 90.94 142 ARG C C 1
ATOM 4034 O O . ARG C 1 142 ? -79.552 20.798 -1.096 1.00 90.05 142 ARG C O 1
ATOM 4042 N N . HIS C 1 143 ? -78.837 20.664 1.033 1.00 91.99 143 HIS C N 1
ATOM 4043 C CA . HIS C 1 143 ? -79.142 19.246 1.161 1.00 91.72 143 HIS C CA 1
ATOM 4044 C C . HIS C 1 143 ? -80.492 18.975 1.808 1.00 92.65 143 HIS C C 1
ATOM 4045 O O . HIS C 1 143 ? -81.141 17.982 1.463 1.00 95.03 143 HIS C O 1
ATOM 4052 N N . TRP C 1 144 ? -80.935 19.829 2.729 1.00 90.72 144 TRP C N 1
ATOM 4053 C CA . TRP C 1 144 ? -82.088 19.520 3.564 1.00 89.64 144 TRP C CA 1
ATOM 4054 C C . TRP C 1 144 ? -83.347 20.286 3.197 1.00 88.73 144 TRP C C 1
ATOM 4055 O O . TRP C 1 144 ? -84.448 19.772 3.406 1.00 89.72 144 TRP C O 1
ATOM 4066 N N . ALA C 1 145 ? -83.225 21.496 2.657 1.00 90.98 145 ALA C N 1
ATOM 4067 C CA . ALA C 1 145 ? -84.389 22.273 2.232 1.00 91.08 145 ALA C CA 1
ATOM 4068 C C . ALA C 1 145 ? -84.014 23.135 1.034 1.00 93.36 145 ALA C C 1
ATOM 4069 O O . ALA C 1 145 ? -83.940 24.364 1.132 1.00 93.95 145 ALA C O 1
ATOM 4071 N N . PRO C 1 146 ? -83.763 22.510 -0.122 1.00 93.65 146 PRO C N 1
ATOM 4072 C CA . PRO C 1 146 ? -83.400 23.300 -1.311 1.00 95.16 146 PRO C CA 1
ATOM 4073 C C . PRO C 1 146 ? -84.535 24.168 -1.826 1.00 96.84 146 PRO C C 1
ATOM 4074 O O . PRO C 1 146 ? -84.275 25.135 -2.554 1.00 96.34 146 PRO C O 1
ATOM 4078 N N . SER C 1 147 ? -85.784 23.855 -1.471 1.00 101.96 147 SER C N 1
ATOM 4079 C CA . SER C 1 147 ? -86.917 24.649 -1.937 1.00 100.34 147 SER C CA 1
ATOM 4080 C C . SER C 1 147 ? -86.884 26.063 -1.370 1.00 99.78 147 SER C C 1
ATOM 4081 O O . SER C 1 147 ? -87.493 26.979 -1.937 1.00 99.39 147 SER C O 1
ATOM 4084 N N . ILE C 1 148 ? -86.173 26.258 -0.260 1.00 102.76 148 ILE C N 1
ATOM 4085 C CA . ILE C 1 148 ? -86.129 27.558 0.401 1.00 101.23 148 ILE C CA 1
ATOM 4086 C C . ILE C 1 148 ? -85.295 28.549 -0.402 1.00 103.54 148 ILE C C 1
ATOM 4087 O O . ILE C 1 148 ? -85.624 29.739 -0.482 1.00 101.64 148 ILE C O 1
ATOM 4092 N N . LEU C 1 149 ? -84.217 28.071 -1.028 1.00 103.87 149 LEU C N 1
ATOM 4093 C CA . LEU C 1 149 ? -83.178 28.971 -1.522 1.00 103.85 149 LEU C CA 1
ATOM 4094 C C . LEU C 1 149 ? -83.645 29.831 -2.691 1.00 107.29 149 LEU C C 1
ATOM 4095 O O . LEU C 1 149 ? -83.103 30.922 -2.903 1.00 106.77 149 LEU C O 1
ATOM 4100 N N . SER C 1 150 ? -84.637 29.371 -3.459 1.00 106.40 150 SER C N 1
ATOM 4101 C CA . SER C 1 150 ? -85.085 30.155 -4.607 1.00 108.02 150 SER C CA 1
ATOM 4102 C C . SER C 1 150 ? -85.695 31.484 -4.179 1.00 103.27 150 SER C C 1
ATOM 4103 O O . SER C 1 150 ? -85.666 32.457 -4.944 1.00 104.17 150 SER C O 1
ATOM 4106 N N . GLY C 1 151 ? -86.235 31.552 -2.964 1.00 109.19 151 GLY C N 1
ATOM 4107 C CA . GLY C 1 151 ? -86.879 32.745 -2.464 1.00 104.26 151 GLY C CA 1
ATOM 4108 C C . GLY C 1 151 ? -85.969 33.809 -1.898 1.00 101.97 151 GLY C C 1
ATOM 4109 O O . GLY C 1 151 ? -86.467 34.784 -1.329 1.00 97.06 151 GLY C O 1
ATOM 4110 N N . PHE C 1 152 ? -84.651 33.665 -2.026 1.00 107.89 152 PHE C N 1
ATOM 4111 C CA . PHE C 1 152 ? -83.713 34.686 -1.576 1.00 104.62 152 PHE C CA 1
ATOM 4112 C C . PHE C 1 152 ? -82.783 35.076 -2.715 1.00 105.78 152 PHE C C 1
ATOM 4113 O O . PHE C 1 152 ? -82.243 34.208 -3.410 1.00 108.56 152 PHE C O 1
ATOM 4121 N N . GLU C 1 153 ? -82.597 36.382 -2.900 1.00 98.79 153 GLU C N 1
ATOM 4122 C CA . GLU C 1 153 ? -81.656 36.912 -3.878 1.00 102.80 153 GLU C CA 1
ATOM 4123 C C . GLU C 1 153 ? -80.747 37.899 -3.167 1.00 100.52 153 GLU C C 1
ATOM 4124 O O . GLU C 1 153 ? -81.218 38.928 -2.675 1.00 99.83 153 GLU C O 1
ATOM 4130 N N . LYS C 1 154 ? -79.455 37.585 -3.100 1.00 110.09 154 LYS C N 1
ATOM 4131 C CA . LYS C 1 154 ? -78.482 38.539 -2.582 1.00 102.68 154 LYS C CA 1
ATOM 4132 C C . LYS C 1 154 ? -78.437 39.759 -3.487 1.00 104.24 154 LYS C C 1
ATOM 4133 O O . LYS C 1 154 ? -78.276 39.639 -4.706 1.00 105.56 154 LYS C O 1
ATOM 4139 N N . ARG C 1 155 ? -78.582 40.932 -2.889 1.00 94.63 155 ARG C N 1
ATOM 4140 C CA . ARG C 1 155 ? -78.658 42.165 -3.652 1.00 94.60 155 ARG C CA 1
ATOM 4141 C C . ARG C 1 155 ? -77.279 42.795 -3.813 1.00 94.66 155 ARG C C 1
ATOM 4142 O O . ARG C 1 155 ? -76.315 42.4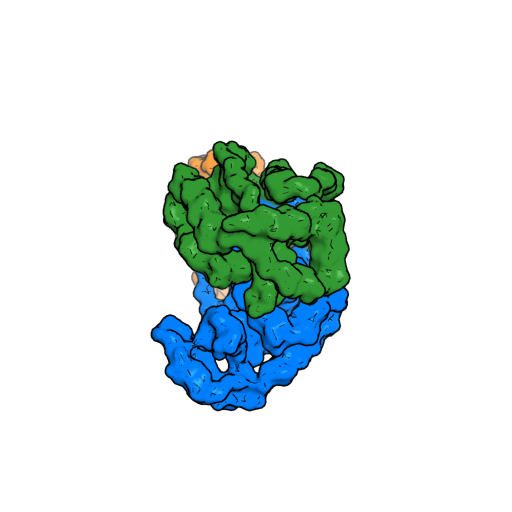31 -3.136 1.00 94.58 155 ARG C O 1
ATOM 4150 N N . ALA C 1 156 ? -77.189 43.738 -4.747 1.00 95.56 156 ALA C N 1
ATOM 4151 C CA . ALA C 1 156 ? -75.924 44.414 -4.989 1.00 95.81 156 ALA C CA 1
ATOM 4152 C C . ALA C 1 156 ? -75.498 45.177 -3.742 1.00 94.97 156 ALA C C 1
ATOM 4153 O O . ALA C 1 156 ? -76.324 45.759 -3.036 1.00 94.20 156 ALA C O 1
ATOM 4155 N N . SER C 1 157 ? -74.202 45.144 -3.449 1.00 95.06 157 SER C N 1
ATOM 4156 C CA . SER C 1 157 ? -73.663 45.824 -2.278 1.00 94.54 157 SER C CA 1
ATOM 4157 C C . SER C 1 157 ? -72.343 46.481 -2.648 1.00 95.28 157 SER C C 1
ATOM 4158 O O . SER C 1 157 ? -71.454 45.827 -3.202 1.00 96.20 157 SER C O 1
ATOM 4161 N N . HIS C 1 158 ? -72.215 47.765 -2.323 1.00 101.82 158 HIS C N 1
ATOM 4162 C CA . HIS C 1 158 ? -71.070 48.574 -2.716 1.00 102.64 158 HIS C CA 1
ATOM 4163 C C . HIS C 1 158 ? -70.261 49.086 -1.534 1.00 102.69 158 HIS C C 1
ATOM 4164 O O . HIS C 1 158 ? -69.027 49.099 -1.597 1.00 103.66 158 HIS C O 1
ATOM 4171 N N . GLN C 1 159 ? -70.918 49.500 -0.453 1.00 94.20 159 GLN C N 1
ATOM 4172 C CA . GLN C 1 159 ? -70.216 49.930 0.744 1.00 94.36 159 GLN C CA 1
ATOM 4173 C C . GLN C 1 159 ? -69.946 48.741 1.659 1.00 94.22 159 GLN C C 1
ATOM 4174 O O . GLN C 1 159 ? -70.401 47.619 1.430 1.00 93.90 159 GLN C O 1
ATOM 4180 N N . ALA C 1 160 ? -69.178 49.010 2.712 1.00 87.59 160 ALA C N 1
ATOM 4181 C CA . ALA C 1 160 ? -68.883 47.978 3.699 1.00 81.90 160 ALA C CA 1
ATOM 4182 C C . ALA C 1 160 ? -70.107 47.678 4.552 1.00 85.01 160 ALA C C 1
ATOM 4183 O O . ALA C 1 160 ? -70.388 46.517 4.857 1.00 83.00 160 ALA C O 1
ATOM 4185 N N . LEU C 1 161 ? -70.857 48.709 4.939 1.00 82.15 161 LEU C N 1
ATOM 4186 C CA . LEU C 1 161 ? -72.027 48.496 5.784 1.00 82.00 161 LEU C CA 1
ATOM 4187 C C . LEU C 1 161 ? -73.116 47.748 5.028 1.00 85.13 161 LEU C C 1
ATOM 4188 O O . LEU C 1 161 ? -73.821 46.913 5.606 1.00 83.81 161 LEU C O 1
ATOM 4193 N N . ASP C 1 162 ? -73.260 48.026 3.728 1.00 81.11 162 ASP C N 1
ATOM 4194 C CA . ASP C 1 162 ? -74.248 47.319 2.921 1.00 82.08 162 ASP C CA 1
ATOM 4195 C C . ASP C 1 162 ? -73.860 45.861 2.727 1.00 79.82 162 ASP C C 1
ATOM 4196 O O . ASP C 1 162 ? -74.732 45.000 2.568 1.00 81.10 162 ASP C O 1
ATOM 4201 N N . ASP C 1 163 ? -72.562 45.565 2.734 1.00 90.24 163 ASP C N 1
ATOM 4202 C CA . ASP C 1 163 ? -72.129 44.173 2.713 1.00 83.57 163 ASP C CA 1
ATOM 4203 C C . ASP C 1 163 ? -72.570 43.445 3.974 1.00 82.17 163 ASP C C 1
ATOM 4204 O O . ASP C 1 163 ? -73.003 42.289 3.913 1.00 80.97 163 ASP C O 1
ATOM 4209 N N . ILE C 1 164 ? -72.453 44.104 5.128 1.00 74.34 164 ILE C N 1
ATOM 4210 C CA . ILE C 1 164 ? -72.865 43.499 6.388 1.00 75.13 164 ILE C CA 1
ATOM 4211 C C . ILE C 1 164 ? -74.372 43.295 6.417 1.00 78.74 164 ILE C C 1
ATOM 4212 O O . ILE C 1 164 ? -74.859 42.256 6.875 1.00 78.34 164 ILE C O 1
ATOM 4217 N N . LYS C 1 165 ? -75.133 44.283 5.935 1.00 74.76 165 LYS C N 1
ATOM 4218 C CA . LYS C 1 165 ? -76.588 44.161 5.917 1.00 77.51 165 LYS C CA 1
ATOM 4219 C C . LYS C 1 165 ? -77.032 42.956 5.098 1.00 76.30 165 LYS C C 1
ATOM 4220 O O . LYS C 1 165 ? -77.922 42.207 5.516 1.00 77.66 165 LYS C O 1
ATOM 4226 N N . GLU C 1 166 ? -76.414 42.745 3.932 1.00 86.50 166 GLU C N 1
ATOM 4227 C CA . GLU C 1 166 ? -76.808 41.631 3.074 1.00 83.91 166 GLU C CA 1
ATOM 4228 C C . GLU C 1 166 ? -76.516 40.284 3.722 1.00 81.32 166 GLU C C 1
ATOM 4229 O O . GLU C 1 166 ? -77.182 39.292 3.405 1.00 80.56 166 GLU C O 1
ATOM 4235 N N . SER C 1 167 ? -75.533 40.223 4.623 1.00 79.19 167 SER C N 1
ATOM 4236 C CA . SER C 1 167 ? -75.306 38.993 5.375 1.00 76.07 167 SER C CA 1
ATOM 4237 C C . SER C 1 167 ? -76.354 38.818 6.466 1.00 80.18 167 SER C C 1
ATOM 4238 O O . SER C 1 167 ? -76.836 37.703 6.700 1.00 80.63 167 SER C O 1
ATOM 4241 N N . ILE C 1 168 ? -76.722 39.909 7.143 1.00 74.35 168 ILE C N 1
ATOM 4242 C CA . ILE C 1 168 ? -77.763 39.836 8.164 1.00 79.81 168 ILE C CA 1
ATOM 4243 C C . ILE C 1 168 ? -79.097 39.458 7.534 1.00 80.09 168 ILE C C 1
ATOM 4244 O O . ILE C 1 168 ? -79.850 38.643 8.081 1.00 82.21 168 ILE C O 1
ATOM 4249 N N . GLU C 1 169 ? -79.407 40.037 6.369 1.00 80.25 169 GLU C N 1
ATOM 4250 C CA . GLU C 1 169 ? -80.642 39.688 5.673 1.00 83.12 169 GLU C CA 1
ATOM 4251 C C . GLU C 1 169 ? -80.646 38.224 5.256 1.00 83.45 169 GLU C C 1
ATOM 4252 O O . GLU C 1 169 ? -81.696 37.571 5.264 1.00 84.79 169 GLU C O 1
ATOM 4258 N N . GLU C 1 170 ? -79.479 37.690 4.887 1.00 92.01 170 GLU C N 1
ATOM 4259 C CA . GLU C 1 170 ? -79.397 36.279 4.529 1.00 84.78 170 GLU C CA 1
ATOM 4260 C C . GLU C 1 170 ? -79.734 35.396 5.723 1.00 84.95 170 GLU C C 1
ATOM 4261 O O . GLU C 1 170 ? -80.395 34.361 5.574 1.00 88.18 170 GLU C O 1
ATOM 4267 N N . LEU C 1 171 ? -79.304 35.798 6.920 1.00 78.11 171 LEU C N 1
ATOM 4268 C CA . LEU C 1 171 ? -79.616 35.022 8.112 1.00 80.48 171 LEU C CA 1
ATOM 4269 C C . LEU C 1 171 ? -81.060 35.223 8.560 1.00 86.87 171 LEU C C 1
ATOM 4270 O O . LEU C 1 171 ? -81.652 34.307 9.142 1.00 89.26 171 LEU C O 1
ATOM 4275 N N . ARG C 1 172 ? -81.640 36.407 8.329 1.00 80.59 172 ARG C N 1
ATOM 4276 C CA . ARG C 1 172 ? -83.068 36.595 8.557 1.00 85.60 172 ARG C CA 1
ATOM 4277 C C . ARG C 1 172 ? -83.870 35.550 7.802 1.00 83.84 172 ARG C C 1
ATOM 4278 O O . ARG C 1 172 ? -84.783 34.921 8.350 1.00 86.79 172 ARG C O 1
ATOM 4286 N N . TYR C 1 173 ? -83.527 35.362 6.521 1.00 87.88 173 TYR C N 1
ATOM 4287 C CA . TYR C 1 173 ? -84.284 34.449 5.671 1.00 87.71 173 TYR C CA 1
ATOM 4288 C C . TYR C 1 173 ? -84.175 33.014 6.167 1.00 86.18 173 TYR C C 1
ATOM 4289 O O . TYR C 1 173 ? -85.166 32.275 6.170 1.00 90.79 173 TYR C O 1
ATOM 4298 N N . TYR C 1 174 ? -82.978 32.600 6.586 1.00 88.90 174 TYR C N 1
ATOM 4299 C CA . TYR C 1 174 ? -82.834 31.280 7.190 1.00 86.51 174 TYR C CA 1
ATOM 4300 C C . TYR C 1 174 ? -83.608 31.193 8.499 1.00 92.05 174 TYR C C 1
ATOM 4301 O O . TYR C 1 174 ? -84.165 30.142 8.832 1.00 92.45 174 TYR C O 1
ATOM 4310 N N . ARG C 1 175 ? -83.667 32.297 9.248 1.00 80.09 175 ARG C N 1
ATOM 4311 C CA . ARG C 1 175 ? -84.403 32.301 10.508 1.00 83.11 175 ARG C CA 1
ATOM 4312 C C . ARG C 1 175 ? -85.896 32.107 10.276 1.00 88.26 175 ARG C C 1
ATOM 4313 O O . ARG C 1 175 ? -86.542 31.295 10.949 1.00 91.27 175 ARG C O 1
ATOM 4321 N N . ASN C 1 176 ? -86.461 32.846 9.320 1.00 91.60 176 ASN C N 1
ATOM 4322 C CA . ASN C 1 176 ? -87.900 32.866 9.094 1.00 95.80 176 ASN C CA 1
ATOM 4323 C C . ASN C 1 176 ? -88.388 31.755 8.173 1.00 94.12 176 ASN C C 1
ATOM 4324 O O . ASN C 1 176 ? -89.604 31.577 8.039 1.00 97.91 176 ASN C O 1
ATOM 4329 N N . ASN C 1 177 ? -87.486 31.008 7.535 1.00 96.81 177 ASN C N 1
ATOM 4330 C CA . ASN C 1 177 ? -87.880 29.976 6.581 1.00 95.10 177 ASN C CA 1
ATOM 4331 C C . ASN C 1 177 ? -87.270 28.610 6.843 1.00 90.63 177 ASN C C 1
ATOM 4332 O O . ASN C 1 177 ? -87.868 27.607 6.434 1.00 90.45 177 ASN C O 1
ATOM 4337 N N . LEU C 1 178 ? -86.115 28.528 7.504 1.00 94.62 178 LEU C N 1
ATOM 4338 C CA . LEU C 1 178 ? -85.416 27.265 7.673 1.00 89.23 178 LEU C CA 1
ATOM 4339 C C . LEU C 1 178 ? -85.489 26.698 9.082 1.00 91.10 178 LEU C C 1
ATOM 4340 O O . LEU C 1 178 ? -85.295 25.492 9.250 1.00 87.82 178 LEU C O 1
ATOM 4345 N N . ILE C 1 179 ? -85.774 27.519 10.091 1.00 85.92 179 ILE C N 1
ATOM 4346 C CA . ILE C 1 179 ? -85.607 27.114 11.485 1.00 86.25 179 ILE C CA 1
ATOM 4347 C C . ILE C 1 179 ? -86.952 27.103 12.211 1.00 97.41 179 ILE C C 1
ATOM 4348 O O . ILE C 1 179 ? -87.978 27.506 11.651 1.00 101.77 179 ILE C O 1
ATOM 4353 N N . LEU C 1 180 ? -86.951 26.637 13.463 1.00 91.97 180 LEU C N 1
ATOM 4354 C CA . LEU C 1 180 ? -88.160 26.326 14.216 1.00 97.74 180 LEU C CA 1
ATOM 4355 C C . LEU C 1 180 ? -88.034 26.887 15.624 1.00 99.33 180 LEU C C 1
ATOM 4356 O O . LEU C 1 180 ? -86.973 26.777 16.243 1.00 91.78 180 LEU C O 1
ATOM 4361 N N . LEU C 1 181 ? -89.004 27.712 16.007 1.00 93.26 181 LEU C N 1
ATOM 4362 C CA . LEU C 1 181 ? -88.699 28.770 16.959 1.00 93.94 181 LEU C CA 1
ATOM 4363 C C . LEU C 1 181 ? -89.395 28.512 18.297 1.00 95.28 181 LEU C C 1
ATOM 4364 O O . LEU C 1 181 ? -89.849 27.388 18.561 1.00 95.50 181 LEU C O 1
ATOM 4369 N N . ASP C 1 182 ? -89.450 29.535 19.148 1.00 93.21 182 ASP C N 1
ATOM 4370 C CA . ASP C 1 182 ? -90.038 29.402 20.486 1.00 94.31 182 ASP C CA 1
ATOM 4371 C C . ASP C 1 182 ? -89.310 28.325 21.299 1.00 86.54 182 ASP C C 1
ATOM 4372 O O . ASP C 1 182 ? -88.136 28.483 21.650 1.00 79.76 182 ASP C O 1
#

Nearest PDB structures (foldseek):
  6rk6-assembly1_C  TM=1.005E+00  e=5.330E-38  metagenome
  7vh4-assembly1_D-2  TM=9.840E-01  e=3.105E-27  Escherichia coli K-12
  7va3-assembly1_B  TM=9.831E-01  e=1.594E-26  Pseudomonas aeruginosa PAO1
  6n6f-assembly1_A  TM=9.581E-01  e=5.072E-25  Vibrio cholerae
  2gbz-assembly1_A  TM=9.490E-01  e=1.574E-24  Xanthomonas campestris pv. campestris

Solvent-accessible surface area: 27319 Å² total; per-residue (Å²): 110,60,6,6,0,1,10,22,13,55,8,2,7,114,74,22,106,103,6,92,0,3,18,0,0,0,0,0,0,26,12,38,4,96,80,80,25,91,9,32,76,9,24,0,72,15,160,90,144,35,14,110,48,19,77,110,199,30,49,155,78,8,84,171,88,24,6,20,82,105,0,126,104,22,226,46,84,39,122,93,0,4,60,86,1,8,69,9,0,71,168,56,8,98,104,72,131,1,1,1,1,6,57,47,8,33,65,7,13,78,0,2,104,94,28,0,82,70,0,6,100,48,4,31,142,56,18,3,14,0,29,0,0,84,14,6,0,86,42,10,1,72,44,1,44,82,36,53,149,109,182,86,38,156,121,6,27,49,48,5,74,22,13,6,89,9,1,48,28,5,58,26,5,0,20,106,153,99,117,5,25,0,1,9,23,14,56,9,2,7,113,75,22,138,104,6,92,1,4,18,0,0,0,1,0,0,26,47,67,4,146,77,80,25,91,9,31,76,10,25,0,58,14,162,92,145,34,16,108,48,18,85,121,184,31,49,143,51,10,84,168,88,25,6,21,82,106,0,109,8,7,55,12,82,37,121,52,0,4,62,40,1,7,55,9,0,71,135,58,9,96,104,73,141,1,20,1,1,6,57,46,12,104,64,6,16,111,0,2,113,96,30,0,81,70,0,8,100,51,5,32,144,138,63,40,44,0,51,56,58,83,90,54,0,118,131,196,21,80,102,26,43,103,60,52,148,111,182,87,38,155,122,5,27,52,46,5,74,22,13,4,79,8,18,62,35,5,108,95,74,44,100,148,210,100,91,5,8,0,1,9,22,13,55,9,2,7,114,76,22,106,105,6,92,1,4,18,0,0,0,1,0,0,26,11,48,0,141,70,80,26,91,9,31,74,9,24,0,73,15,161,90,145,34,15,110,47,18,85,124,181,23,50,152,53,9,84,166,89,25,6,21,82,106,0,126,90,20,223,46,84,38,122,92,0,4,61,84,1,7,67,10,0,71,168,57,9,97,102,73,142,0,2,2,1,6,58,48,8,31,63,6,13,76,0,2,108,94,29,0,82,70,0,6,100,51,4,30,143,57,18,2,13,0,27,0,0,84,4,5,0,78,43,16,0,78,92,19,42,103,59,52,147,111,182,87,37,158,121,5,27,51,46,5,74,23,13,4,73,8,1,68,36,5,49,102,54,0,13,81,71,151

Foldseek 3Di:
DQKAKEKFWDKLDQDLVQIATFWMWIWIGGPLLHTPDTADIDGAADDPVSNVPRDPPSVVVCVVLCSVVVNVPDPHHLVRVLVRRVVVVVVPDAFQRYAYEFACRVRVVVNCVPRPVVNNRRYHPDYHHLVVLVVVCVPPPVVQVVPDDQDDDRDRVSRRVSRSVSVSSCVVPVDDD/DAKAKEKFWDKLDQDLVQIATFWMWIWMGGPLLHTPDTADIDGAADDPVSNVPRDPVSVVVCVVLCSVVVNVPDPHHLVNVLVRRVVVVVVPDAFQNYAYEFACRVRVVVNCVPRPVVNNRRYHPDYHHLVVLVVVCVPPPVVLVVPDDQDDDRDRVSRRVSRSVSVSSCVVPVDDD/DAKAKEKFWDKLDQDLVQIATFWMWIWMGGPLLHTPDTADIDGAADDPVSNVPRDPPSVVVCVVLCSVVVNVPDPHHLVRVLVRRVVVVVVPDAFQNYAYEFACRVRVVVNCVPRPVVNNRRYHPDYHHLVVLVVVCVPPPVVLVVPDDQDDDRDRVSRRVSRSVSVSSCVVPVDDDD

Sequence (532 aa):
PNVLVWMDLEMTGLDPEKDRIIEMATIITDGDLRTIAEGPVIVIHQKQELIDGMDEWNTRTHNKTGLVTKVKTSRVTERQAEIETLDFIQRHTLKNRAPLCGNSICQDRRFLYKYMPELSEWLHYRNVDVSSFKEVARHWAPSILSGFEKRASHQALDDIKESIEELRYYRNNLILLPNVLVWMDLEMTGLDPEKDRIIEMATIITDGDLRTIAEGPVIVIHQKQELIDGMDEWNTRTHNKTGLVTKVKTSRVTERQAEIETLDFIQRHTLKNRAPLCGNSICQDRRFLYKYMPELSEWLHYRNVDVSSFKEVARHWAPSILSGFEKRASHQALDDIKESIEELRYYRNNLILLPNVLVWMDLEMTGLDPEKDRIIEMATIITDGDLRTIAEGPVIVIHQKQELIDGMDEWNTRTHNKTGLVTKVKTSRVTERQAEIETLDFIQRHTLKNRAPLCGNSICQDRRFLYKYMPELSEWLHYRNVDVSSFKEVARHWAPSILSGFEKRASHQALDDIKESIEELRYYRNNLILLD

B-factor: mean 82.53, std 10.43, range [57.35, 123.7]